Protein AF-A0A2I0Q6P2-F1 (afdb_monomer_lite)

Radius of gyration: 36.92 Å; chains: 1; bounding box: 73×97×93 Å

Foldseek 3Di:
DFCQQFWWWKWKWWFAQLQKKKKKWWAPAALLQQLPPDKWWQPPVLPLDQDVVGQQFTWHQHPVRDIDGPRHPVRHIDISPQQSPPDGDGHGPTPFMDIQQAQADPVRDGGFQFPVRDGDNGSRDNGDMTMTIGTRPRCNVRGDIRDMDMDIGRPPPDPDDDDIDIPDIDRHGDLKGAKDKDFPPDPDDKDKDWDKD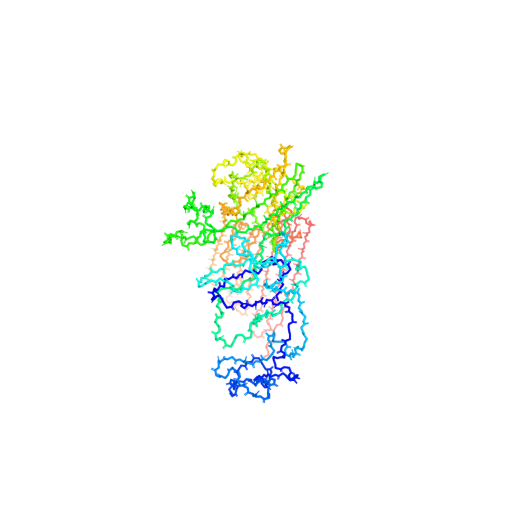WLPPDVPDDAPCVVVVVVVCVVVVPPPDDCNVDIFIWIKIWIWDFAQMKMKMKRFDPFFAAQFQFFKKKKKKAQQQQQQKKKKKWWFDPQKTFMDIDGSVVRHHDIDMWMWTQDDPPPPSTGLFIDGPNHTTDIGDRGDNGGTGMMMMMIHRNPNGIDDGGMMIMDDTDGDHGRDQDWDKDKDKDWDDDPLFKIKIKIWIWTAQSDDDPDDDRQNKTKIKIKMKIKTFADPVQPDPVNVQKTKIKIKMKMKMKIAHDAPVVVVDCPNDPNVRHGIKIKIKMKMKMWIDGVPAWIKIKMWMWMWIAGDVVRDIDIDIDIDIDTGDDD

Secondary structure (DSSP, 8-state):
---TTEEEEEEEEEE-----EEEEEEEE----SSSSSS--BS-TT-SSS--BTB-S-EEEE-TTS-EEEESTTSSS--BS-TTSSS----S-EEEEEEETTT-B-TTS-BSEEBTT--EESSS-S-SEEEEEEEE----TT-S---EEEEEEE-TT---S-----EEEEEEEE-SSPPPEEE---SS---EEEEEEEETTT-TT---HHHH-HHHHHHHHT-TTS-GGGS--EEEEEEEEE-TT-EEEEEEEEEEEE--TTEEEEEEEEEEEE-TTPEEEEEEEETTEEEEEEEEGGGT-SS-EEEEEEEE-SSSSSS--EEEETTEEPPEES---TT-EEEEEEEEE--SSS-EEEEEEEEEEEEEEEE------EEEEEEEEEETTTEEEEEEEEEE-TT---SSS----SEEEEEEEEEEESS-GGG-SGGGTTEE--EEEEEEEEEEEE--HHHH--TTTS-GGG-EEEEEEEEEEEEEEEETTS-EEEEEEEEEEEEETTTTEEEEEEEEEEEEE---

pLDDT: mean 85.11, std 10.44, range [41.75, 96.12]

Structure (mmCIF, N/CA/C/O backbone):
data_AF-A0A2I0Q6P2-F1
#
_entry.id   AF-A0A2I0Q6P2-F1
#
loop_
_atom_site.group_PDB
_atom_site.id
_atom_site.type_symbol
_atom_site.label_atom_id
_atom_site.label_alt_id
_atom_site.label_comp_id
_atom_site.label_asym_id
_atom_site.label_entity_id
_atom_site.label_seq_id
_atom_site.pdbx_PDB_ins_code
_atom_site.Cartn_x
_atom_site.Cartn_y
_atom_site.Cartn_z
_atom_site.occupancy
_atom_site.B_iso_or_equiv
_atom_site.auth_seq_id
_atom_site.auth_comp_id
_atom_site.auth_asym_id
_atom_site.auth_atom_id
_atom_site.pdbx_PDB_model_num
ATOM 1 N N . ALA A 1 1 ? 2.756 -9.825 -17.334 1.00 76.75 1 ALA A N 1
ATOM 2 C CA . ALA A 1 1 ? 2.625 -8.908 -16.184 1.00 76.75 1 ALA A CA 1
ATOM 3 C C . ALA A 1 1 ? 1.866 -7.648 -16.598 1.00 76.75 1 ALA A C 1
ATOM 5 O O . ALA A 1 1 ? 1.999 -7.234 -17.746 1.00 76.75 1 ALA A O 1
ATOM 6 N N . ASP A 1 2 ? 1.085 -7.068 -15.678 1.00 83.69 2 ASP A N 1
ATOM 7 C CA . ASP A 1 2 ? 0.335 -5.822 -15.897 1.00 83.69 2 ASP A CA 1
ATOM 8 C C . ASP A 1 2 ? 1.247 -4.607 -15.704 1.00 83.69 2 ASP A C 1
ATOM 10 O O . ASP A 1 2 ? 1.742 -4.346 -14.600 1.00 83.69 2 ASP A O 1
ATOM 14 N N . TYR A 1 3 ? 1.499 -3.891 -16.799 1.00 86.88 3 TYR A N 1
ATOM 15 C CA . TYR A 1 3 ? 2.341 -2.702 -16.860 1.00 86.88 3 TYR A CA 1
ATOM 16 C C . TYR A 1 3 ? 1.540 -1.407 -17.063 1.00 86.88 3 TYR A C 1
ATOM 18 O O . TYR A 1 3 ? 2.143 -0.352 -17.252 1.00 86.88 3 TYR A O 1
ATOM 26 N N . THR A 1 4 ? 0.211 -1.429 -16.922 1.00 83.75 4 THR A N 1
ATOM 27 C CA . THR A 1 4 ? -0.666 -0.254 -17.115 1.00 83.75 4 THR A CA 1
ATOM 28 C C . THR A 1 4 ? -0.369 0.925 -16.185 1.00 83.75 4 THR A C 1
ATOM 30 O O . THR A 1 4 ? -0.773 2.056 -16.453 1.00 83.75 4 THR A O 1
ATOM 33 N N . LYS A 1 5 ? 0.365 0.684 -15.091 1.00 79.19 5 LYS A N 1
ATOM 34 C CA . LYS A 1 5 ? 0.800 1.704 -14.118 1.00 79.19 5 LYS A CA 1
ATOM 35 C C . LYS A 1 5 ? 2.309 1.978 -14.139 1.00 79.19 5 LYS A C 1
ATOM 37 O O . LYS A 1 5 ? 2.832 2.647 -13.244 1.00 79.19 5 LYS A O 1
ATOM 42 N N . LYS A 1 6 ? 3.037 1.427 -15.112 1.00 86.25 6 LYS A N 1
ATOM 43 C CA . LYS A 1 6 ? 4.476 1.664 -15.276 1.00 86.25 6 LYS A CA 1
ATOM 44 C C . LYS A 1 6 ? 4.704 2.990 -15.994 1.00 86.25 6 LYS A C 1
ATOM 46 O O . LYS A 1 6 ? 3.895 3.408 -16.811 1.00 86.25 6 LYS A O 1
ATOM 51 N N . LEU A 1 7 ? 5.786 3.675 -15.645 1.00 83.69 7 LEU A N 1
ATOM 52 C CA . LEU A 1 7 ? 6.070 5.022 -16.140 1.00 83.69 7 LEU A CA 1
ATOM 53 C C . LEU A 1 7 ? 7.374 5.083 -16.925 1.00 83.69 7 LEU A C 1
ATOM 55 O O . LEU A 1 7 ? 7.433 5.783 -17.935 1.00 83.69 7 LEU A O 1
ATOM 59 N N . PHE A 1 8 ? 8.398 4.361 -16.471 1.00 87.44 8 PHE A N 1
ATOM 60 C CA . PHE A 1 8 ? 9.749 4.483 -17.002 1.00 87.44 8 PHE A CA 1
ATOM 61 C C . PHE A 1 8 ? 10.376 3.115 -17.265 1.00 87.44 8 PHE A C 1
ATOM 63 O O . PHE A 1 8 ? 10.167 2.167 -16.507 1.00 87.44 8 PHE A O 1
ATOM 70 N N . LEU A 1 9 ? 11.165 3.046 -18.331 1.00 91.75 9 LEU A N 1
ATOM 71 C CA . LEU A 1 9 ? 12.253 2.094 -18.483 1.00 91.75 9 LEU A CA 1
ATOM 72 C C . LEU A 1 9 ? 13.510 2.756 -17.906 1.00 91.75 9 LEU A C 1
ATOM 74 O O . LEU A 1 9 ? 13.931 3.808 -18.382 1.00 91.75 9 LEU A O 1
ATOM 78 N N . ASP A 1 10 ? 14.060 2.150 -16.869 1.00 90.88 10 ASP A N 1
ATOM 79 C CA . ASP A 1 10 ? 15.191 2.626 -16.082 1.00 90.88 10 ASP A CA 1
ATOM 80 C C . ASP A 1 10 ? 16.345 1.640 -16.268 1.00 90.88 10 ASP A C 1
ATOM 82 O O . ASP A 1 10 ? 16.148 0.432 -16.123 1.00 90.88 10 ASP A O 1
ATOM 86 N N . PHE A 1 11 ? 17.518 2.119 -16.676 1.00 92.62 11 PHE A N 1
ATOM 87 C CA . PHE A 1 11 ? 18.679 1.249 -16.809 1.00 92.62 11 PHE A CA 1
ATOM 88 C C . PHE A 1 11 ? 20.008 1.990 -16.720 1.00 92.62 11 PHE A C 1
ATOM 90 O O . PHE A 1 11 ? 20.144 3.160 -17.088 1.00 92.62 11 PHE A O 1
ATOM 97 N N . TRP A 1 12 ? 21.027 1.245 -16.306 1.00 92.88 12 TRP A N 1
ATOM 98 C CA . TRP A 1 12 ? 22.418 1.683 -16.277 1.00 92.88 12 TRP A CA 1
ATOM 99 C C . TRP A 1 12 ? 23.206 0.978 -17.369 1.00 92.88 12 TRP A C 1
ATOM 101 O O . TRP A 1 12 ? 23.227 -0.252 -17.424 1.00 92.88 12 TRP A O 1
ATOM 111 N N . MET A 1 13 ? 23.899 1.747 -18.205 1.00 92.31 13 MET A N 1
ATOM 112 C CA . MET A 1 13 ? 24.698 1.221 -19.308 1.00 92.31 13 MET A CA 1
ATOM 113 C C . MET A 1 13 ? 26.121 1.767 -19.283 1.00 92.31 13 MET A C 1
ATOM 115 O O . MET A 1 13 ? 26.349 2.963 -19.067 1.00 92.31 13 MET A O 1
ATOM 119 N N . TYR A 1 14 ? 27.083 0.882 -19.524 1.00 91.81 14 TYR A N 1
ATOM 120 C CA . TYR A 1 14 ? 28.482 1.253 -19.672 1.00 91.81 14 TYR A CA 1
ATOM 121 C C . TYR A 1 14 ? 28.770 1.713 -21.103 1.00 91.81 14 TYR A C 1
ATOM 123 O O . TYR A 1 14 ? 28.347 1.078 -22.066 1.00 91.81 14 TYR A O 1
ATOM 131 N N . GLY A 1 15 ? 29.495 2.821 -21.242 1.00 88.94 15 GLY A N 1
ATOM 132 C CA . GLY A 1 15 ? 29.948 3.323 -22.535 1.00 88.94 15 GLY A CA 1
ATOM 133 C C . GLY A 1 15 ? 31.298 2.773 -22.935 1.00 88.94 15 GLY A C 1
ATOM 134 O O . GLY A 1 15 ? 32.229 2.755 -22.137 1.00 88.94 15 GLY A O 1
ATOM 135 N N . ASP A 1 16 ? 31.424 2.406 -24.200 1.00 87.00 16 ASP A N 1
ATOM 136 C CA . ASP A 1 16 ? 32.667 1.970 -24.835 1.00 87.00 16 ASP A CA 1
ATOM 137 C C . ASP A 1 16 ? 32.984 2.768 -26.114 1.00 87.00 16 ASP A C 1
ATOM 139 O O . ASP A 1 16 ? 33.968 2.493 -26.800 1.00 87.00 16 ASP A O 1
ATOM 143 N N . ASN A 1 17 ? 32.176 3.790 -26.416 1.00 86.44 17 ASN A N 1
ATOM 144 C CA . ASN A 1 17 ? 32.230 4.589 -27.636 1.00 86.44 17 ASN A CA 1
ATOM 145 C C . ASN A 1 17 ? 32.094 3.758 -28.935 1.00 86.44 17 ASN A C 1
ATOM 147 O O . ASN A 1 17 ? 32.594 4.172 -29.984 1.00 86.44 17 ASN A O 1
ATOM 151 N N . SER A 1 18 ? 31.426 2.599 -28.878 1.00 85.50 18 SER A N 1
ATOM 152 C CA . SER A 1 18 ? 31.148 1.721 -30.031 1.00 85.50 18 SER A CA 1
ATOM 153 C C . SER A 1 18 ? 30.318 2.398 -31.122 1.00 85.50 18 SER A C 1
ATOM 155 O O . SER A 1 18 ? 30.477 2.105 -32.307 1.00 85.50 18 SER A O 1
ATOM 157 N N . GLY A 1 19 ? 29.444 3.329 -30.734 1.00 87.00 19 GLY A N 1
ATOM 158 C CA . GLY A 1 19 ? 28.452 3.920 -31.624 1.00 87.00 19 GLY A CA 1
ATOM 159 C C . GLY A 1 19 ? 27.276 2.990 -31.925 1.00 87.00 19 GLY A C 1
ATOM 160 O O . GLY A 1 19 ? 26.497 3.303 -32.825 1.00 87.00 19 GLY A O 1
ATOM 161 N N . ASP A 1 20 ? 27.123 1.891 -31.182 1.00 88.69 20 ASP A N 1
ATOM 162 C CA . ASP A 1 20 ? 26.013 0.962 -31.365 1.00 88.69 20 ASP A CA 1
ATOM 163 C C . ASP A 1 20 ? 24.670 1.592 -30.968 1.00 88.69 20 ASP A C 1
ATOM 165 O O . ASP A 1 20 ? 24.574 2.470 -30.102 1.00 88.69 20 ASP A O 1
ATOM 169 N N . GLU A 1 21 ? 23.614 1.153 -31.642 1.00 89.75 21 GLU A N 1
ATOM 170 C CA . GLU A 1 21 ? 22.233 1.536 -31.377 1.00 89.75 21 GLU A CA 1
ATOM 171 C C . GLU A 1 21 ? 21.547 0.411 -30.603 1.00 89.75 21 GLU A C 1
ATOM 173 O O . GLU A 1 21 ? 21.630 -0.757 -30.984 1.00 89.75 21 GLU A O 1
ATOM 178 N N . ILE A 1 22 ? 20.822 0.765 -29.542 1.00 92.69 22 ILE A N 1
ATOM 179 C CA . ILE A 1 22 ? 20.046 -0.195 -28.756 1.00 92.69 22 ILE A CA 1
ATOM 180 C C . ILE A 1 22 ? 18.549 0.053 -28.910 1.00 92.69 22 ILE A C 1
ATOM 182 O O . ILE A 1 22 ? 18.096 1.193 -29.063 1.00 92.69 22 ILE A O 1
ATOM 186 N N . THR A 1 23 ? 17.778 -1.029 -28.867 1.00 95.00 23 THR A N 1
ATOM 187 C CA . THR A 1 23 ? 16.317 -0.998 -28.843 1.00 95.00 23 THR A CA 1
ATOM 188 C C . THR A 1 23 ? 15.783 -1.952 -27.786 1.00 95.00 23 THR A C 1
ATOM 190 O O . THR A 1 23 ? 16.162 -3.120 -27.765 1.00 95.00 23 THR A O 1
ATOM 193 N N . PHE A 1 24 ? 14.864 -1.471 -26.951 1.00 95.31 24 PHE A N 1
ATOM 194 C CA . PHE A 1 24 ? 14.062 -2.307 -26.060 1.00 95.31 24 PHE A CA 1
ATOM 195 C C . PHE A 1 24 ? 12.651 -2.439 -26.624 1.00 95.31 24 PHE A C 1
ATOM 197 O O . PHE A 1 24 ? 11.951 -1.440 -26.770 1.00 95.31 24 PHE A O 1
ATOM 204 N N . SER A 1 25 ? 12.227 -3.660 -26.934 1.00 94.81 25 SER A N 1
ATOM 205 C CA . SER A 1 25 ? 10.859 -3.969 -27.360 1.00 94.81 25 SER A CA 1
ATOM 206 C C . SER A 1 25 ? 10.145 -4.762 -26.274 1.00 94.81 25 SER A C 1
ATOM 208 O O . SER A 1 25 ? 10.723 -5.685 -25.709 1.00 94.81 25 SER A O 1
ATOM 210 N N . LEU A 1 26 ? 8.893 -4.425 -25.989 1.00 93.75 26 LEU A N 1
ATOM 211 C CA . LEU A 1 26 ? 8.075 -5.064 -24.964 1.00 93.75 26 LEU A CA 1
ATOM 212 C C . LEU A 1 26 ? 6.752 -5.520 -25.561 1.00 93.75 26 LEU A C 1
ATOM 214 O O . LEU A 1 26 ? 6.129 -4.785 -26.331 1.00 93.75 26 LEU A O 1
ATOM 218 N N . GLY A 1 27 ? 6.301 -6.710 -25.176 1.00 92.38 27 GLY A N 1
ATOM 219 C CA . GLY A 1 27 ? 5.042 -7.249 -25.673 1.00 92.38 27 GLY A CA 1
ATOM 220 C C . GLY A 1 27 ? 4.913 -8.753 -25.490 1.00 92.38 27 GLY A C 1
ATOM 221 O O . GLY A 1 27 ? 5.451 -9.321 -24.540 1.00 92.38 27 GLY A O 1
ATOM 222 N N . SER A 1 28 ? 4.180 -9.370 -26.411 1.00 90.50 28 SER A N 1
ATOM 223 C CA . SER A 1 28 ? 4.232 -10.809 -26.673 1.00 90.50 28 SER A CA 1
ATOM 224 C C . SER A 1 28 ? 5.003 -10.966 -27.972 1.00 90.50 28 SER A C 1
ATOM 226 O O . SER A 1 28 ? 4.496 -10.617 -29.031 1.00 90.50 28 SER A O 1
ATOM 228 N N . LEU A 1 29 ? 6.260 -11.352 -27.872 1.00 91.12 29 LEU A N 1
ATOM 229 C CA . LEU A 1 29 ? 7.214 -11.349 -28.966 1.00 91.12 29 LEU A CA 1
ATOM 230 C C . LEU A 1 29 ? 7.277 -12.723 -29.626 1.00 91.12 29 LEU A C 1
ATOM 232 O O . LEU A 1 29 ? 6.775 -13.704 -29.082 1.00 91.12 29 LEU A O 1
ATOM 236 N N . ASN A 1 30 ? 7.874 -12.756 -30.812 1.00 92.62 30 ASN A N 1
ATOM 237 C CA . ASN A 1 30 ? 8.192 -13.999 -31.486 1.00 92.62 30 ASN A CA 1
ATOM 238 C C . ASN A 1 30 ? 9.122 -14.854 -30.604 1.00 92.62 30 ASN A C 1
ATOM 240 O O . ASN A 1 30 ? 10.158 -14.367 -30.147 1.00 92.62 30 ASN A O 1
ATOM 244 N N . GLU A 1 31 ? 8.709 -16.092 -30.375 1.00 92.62 31 GLU A N 1
ATOM 245 C CA . GLU A 1 31 ? 9.394 -17.133 -29.607 1.00 92.62 31 GLU A CA 1
ATOM 246 C C . GLU A 1 31 ? 10.213 -18.061 -30.515 1.00 92.62 31 GLU A C 1
ATOM 248 O O . GLU A 1 31 ? 11.188 -18.635 -30.054 1.00 92.62 31 GLU A O 1
ATOM 253 N N . ASP A 1 32 ? 9.859 -18.128 -31.804 1.00 91.75 32 ASP A N 1
ATOM 254 C CA . ASP A 1 32 ? 10.579 -18.846 -32.864 1.00 91.75 32 ASP A CA 1
ATOM 255 C C . ASP A 1 32 ? 11.898 -18.116 -33.157 1.00 91.75 32 ASP A C 1
ATOM 257 O O . ASP A 1 32 ? 11.939 -17.109 -33.886 1.00 91.75 32 ASP A O 1
ATOM 261 N N . ALA A 1 33 ? 12.955 -18.552 -32.472 1.00 87.69 33 ALA A N 1
ATOM 262 C CA . ALA A 1 33 ? 14.210 -17.826 -32.349 1.00 87.69 33 ALA A CA 1
ATOM 263 C C . ALA A 1 33 ? 15.051 -17.933 -33.624 1.00 87.69 33 ALA A C 1
ATOM 265 O O . ALA A 1 33 ? 15.805 -17.005 -33.944 1.00 87.69 33 ALA A O 1
ATOM 266 N N . ASP A 1 34 ? 14.905 -19.034 -34.358 1.00 88.00 34 ASP A N 1
ATOM 267 C CA . ASP A 1 34 ? 15.645 -19.331 -35.580 1.00 88.00 34 ASP A CA 1
ATOM 268 C C . ASP A 1 34 ? 14.784 -19.265 -36.862 1.00 88.00 34 ASP A C 1
ATOM 270 O O . ASP A 1 34 ? 15.314 -19.262 -37.977 1.00 88.00 34 ASP A O 1
ATOM 274 N N . SER A 1 35 ? 13.472 -19.047 -36.706 1.00 88.25 35 SER A N 1
ATOM 275 C CA . SER A 1 35 ? 12.491 -18.886 -37.785 1.00 88.25 35 SER A CA 1
ATOM 276 C C . SER A 1 35 ? 12.264 -20.144 -38.629 1.00 88.25 35 SER A C 1
ATOM 278 O O . SER A 1 35 ? 11.870 -20.030 -39.800 1.00 88.25 35 SER A O 1
ATOM 280 N N . ASP A 1 36 ? 12.490 -21.336 -38.075 1.00 87.69 36 ASP A N 1
ATOM 281 C CA . ASP A 1 36 ? 12.216 -22.611 -38.742 1.00 87.69 36 ASP A CA 1
ATOM 282 C C . ASP A 1 36 ? 10.741 -23.055 -38.615 1.00 87.69 36 ASP A C 1
ATOM 284 O O . ASP A 1 36 ? 10.239 -23.870 -39.405 1.00 87.69 36 ASP A O 1
ATOM 288 N N . GLY A 1 37 ? 9.999 -22.445 -37.686 1.00 88.75 37 GLY A N 1
ATOM 289 C CA . GLY A 1 37 ? 8.599 -22.738 -37.439 1.00 88.75 37 GLY A CA 1
ATOM 290 C C . GLY A 1 37 ? 8.344 -24.081 -36.752 1.00 88.75 37 GLY A C 1
ATOM 291 O O . GLY A 1 37 ? 7.260 -24.654 -36.938 1.00 88.75 37 GLY A O 1
ATOM 292 N N . VAL A 1 38 ? 9.281 -24.595 -35.976 1.00 89.12 38 VAL A N 1
ATOM 293 C CA . VAL A 1 38 ? 9.169 -25.778 -35.123 1.00 89.12 38 VAL A CA 1
ATOM 294 C C . VAL A 1 38 ? 9.418 -25.330 -33.688 1.00 89.12 38 VAL A C 1
ATOM 296 O O . VAL A 1 38 ? 10.202 -24.438 -33.455 1.00 89.12 38 VAL A O 1
ATOM 299 N N . MET A 1 39 ? 8.680 -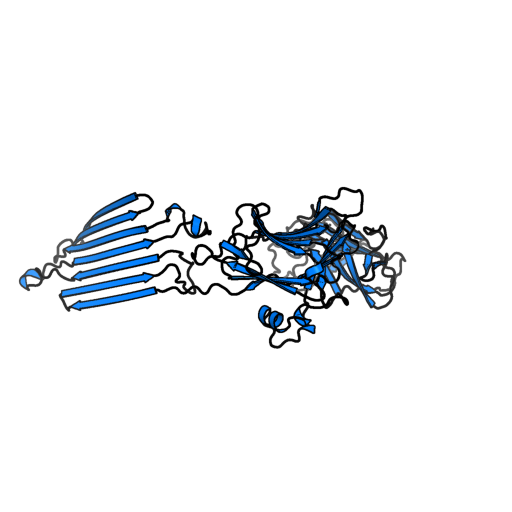25.884 -32.719 1.00 90.25 39 MET A N 1
ATOM 300 C CA . MET A 1 39 ? 8.987 -25.593 -31.318 1.00 90.25 39 MET A CA 1
ATOM 301 C C . MET A 1 39 ? 10.186 -26.440 -30.920 1.00 90.25 39 MET A C 1
ATOM 303 O O . MET A 1 39 ? 10.035 -27.658 -30.763 1.00 90.25 39 MET A O 1
ATOM 307 N N . ASP A 1 40 ? 11.330 -25.805 -30.717 1.00 91.56 40 ASP A N 1
ATOM 308 C CA . ASP A 1 40 ? 12.474 -26.475 -30.122 1.00 91.56 40 ASP A CA 1
ATOM 309 C C . ASP A 1 40 ? 12.328 -26.523 -28.597 1.00 91.56 40 ASP A C 1
ATOM 311 O O . ASP A 1 40 ? 12.239 -25.503 -27.915 1.00 91.56 40 ASP A O 1
ATOM 315 N N . THR A 1 41 ? 12.265 -27.737 -28.048 1.00 91.06 41 THR A N 1
ATOM 316 C CA . THR A 1 41 ? 12.156 -27.978 -26.605 1.00 91.06 41 THR A CA 1
ATOM 317 C C . THR A 1 41 ? 12.780 -29.308 -26.214 1.00 91.06 41 THR A C 1
ATOM 319 O O . THR A 1 41 ? 12.715 -30.303 -26.946 1.00 91.06 41 THR A O 1
ATOM 322 N N . GLU A 1 42 ? 13.376 -29.337 -25.029 1.00 90.75 42 GLU A N 1
ATOM 323 C CA . GLU A 1 42 ? 13.865 -30.565 -24.411 1.00 90.75 42 GLU A CA 1
ATOM 324 C C . GLU A 1 42 ? 12.804 -31.318 -23.610 1.00 90.75 42 GLU A C 1
ATOM 326 O O . GLU A 1 42 ? 13.011 -32.493 -23.303 1.00 90.75 42 GLU A O 1
ATOM 331 N N . ASP A 1 43 ? 11.675 -30.672 -23.305 1.00 88.25 43 ASP A N 1
ATOM 332 C CA . ASP A 1 43 ? 10.559 -31.244 -22.548 1.00 88.25 43 ASP A CA 1
ATOM 333 C C . ASP A 1 43 ? 9.725 -32.179 -23.440 1.00 88.25 43 ASP A C 1
ATOM 335 O O . ASP A 1 43 ? 8.676 -31.828 -23.993 1.00 88.25 43 ASP A O 1
ATOM 339 N N . LYS A 1 44 ? 10.229 -33.401 -23.632 1.00 84.81 44 LYS A N 1
ATOM 340 C CA . LYS A 1 44 ? 9.673 -34.366 -24.596 1.00 84.81 44 LYS A CA 1
ATOM 341 C C . LYS A 1 44 ? 8.335 -34.943 -24.159 1.00 84.81 44 LYS A C 1
ATOM 343 O O . LYS A 1 44 ? 7.602 -35.469 -25.000 1.00 84.81 44 LYS A O 1
ATOM 348 N N . ASN A 1 45 ? 8.045 -34.926 -22.862 1.00 86.31 45 ASN A N 1
ATOM 349 C CA . ASN A 1 45 ? 6.798 -35.430 -22.290 1.00 86.31 45 ASN A CA 1
ATOM 350 C C . ASN A 1 45 ? 5.822 -34.303 -21.904 1.00 86.31 45 ASN A C 1
ATOM 352 O O . ASN A 1 45 ? 4.682 -34.616 -21.548 1.00 86.31 45 ASN A O 1
ATOM 356 N N . SER A 1 46 ? 6.230 -33.038 -22.048 1.00 85.31 46 SER A N 1
ATOM 357 C CA . SER A 1 46 ? 5.435 -31.837 -21.773 1.00 85.31 46 SER A CA 1
ATOM 358 C C . SER A 1 46 ? 4.922 -31.787 -20.333 1.00 85.31 46 SER A C 1
ATOM 360 O O . SER A 1 46 ? 3.774 -31.401 -20.090 1.00 85.31 46 SER A O 1
ATOM 362 N N . ASP A 1 47 ? 5.735 -32.243 -19.378 1.00 86.44 47 ASP A N 1
ATOM 363 C CA . ASP A 1 47 ? 5.386 -32.233 -17.955 1.00 86.44 47 ASP A CA 1
ATOM 364 C C . ASP A 1 47 ? 5.932 -31.013 -17.196 1.00 86.44 47 ASP A C 1
ATOM 366 O O . ASP A 1 47 ? 5.588 -30.817 -16.024 1.00 86.44 47 ASP A O 1
ATOM 370 N N . GLY A 1 48 ? 6.707 -30.158 -17.873 1.00 84.94 48 GLY A N 1
ATOM 371 C CA . GLY A 1 48 ? 7.281 -28.935 -17.322 1.00 84.94 48 GLY A CA 1
ATOM 372 C C . GLY A 1 48 ? 8.379 -29.182 -16.286 1.00 84.94 48 GLY A C 1
ATOM 373 O O . GLY A 1 48 ? 8.706 -28.270 -15.519 1.00 84.94 48 GLY A O 1
ATOM 374 N N . ILE A 1 49 ? 8.929 -30.399 -16.208 1.00 86.38 49 ILE A N 1
ATOM 375 C CA . ILE A 1 49 ? 9.985 -30.792 -15.271 1.00 86.38 49 ILE A CA 1
ATOM 376 C C . ILE A 1 49 ? 11.161 -31.395 -16.045 1.00 86.38 49 ILE A C 1
ATOM 378 O O . ILE A 1 49 ? 10.992 -32.177 -16.966 1.00 86.38 49 ILE A O 1
ATOM 382 N N . LEU A 1 50 ? 12.386 -31.050 -15.640 1.00 88.75 50 LEU A N 1
ATOM 383 C CA . LEU A 1 50 ? 13.594 -31.613 -16.239 1.00 88.75 50 LEU A CA 1
ATOM 384 C C . LEU A 1 50 ? 13.783 -33.074 -15.791 1.00 88.75 50 LEU A C 1
ATOM 386 O O . LEU A 1 50 ? 14.153 -33.329 -14.638 1.00 88.75 50 LEU A O 1
ATOM 390 N N . ASN A 1 51 ? 13.533 -34.039 -16.679 1.00 89.69 51 ASN A N 1
ATOM 391 C CA . ASN A 1 51 ? 13.633 -35.468 -16.381 1.00 89.69 51 ASN A CA 1
ATOM 392 C C . ASN A 1 51 ? 15.029 -36.054 -16.676 1.00 89.69 51 ASN A C 1
ATOM 394 O O . ASN A 1 51 ? 15.823 -35.490 -17.429 1.00 89.69 51 ASN A O 1
ATOM 398 N N . PRO A 1 52 ? 15.365 -37.239 -16.124 1.00 88.62 52 PRO A N 1
ATOM 399 C CA . PRO A 1 52 ? 16.610 -37.925 -16.461 1.00 88.62 52 PRO A CA 1
ATOM 400 C C . PRO A 1 52 ? 16.730 -38.227 -17.966 1.00 88.62 52 PRO A C 1
ATOM 402 O O . PRO A 1 52 ? 15.975 -39.038 -18.502 1.00 88.62 52 PRO A O 1
ATOM 405 N N . GLY A 1 53 ? 17.729 -37.633 -18.625 1.00 85.88 53 GLY A N 1
ATOM 406 C CA . GLY A 1 53 ? 17.960 -37.763 -20.072 1.00 85.88 53 GLY A CA 1
ATOM 407 C C . GLY A 1 53 ? 17.480 -36.563 -20.897 1.00 85.88 53 GLY A C 1
ATOM 408 O O . GLY A 1 53 ? 17.737 -36.531 -22.101 1.00 85.88 53 GLY A O 1
ATOM 409 N N . GLU A 1 54 ? 16.825 -35.605 -20.248 1.00 86.44 54 GLU A N 1
ATOM 410 C CA . GLU A 1 54 ? 16.661 -34.210 -20.678 1.00 86.44 54 GLU A CA 1
ATOM 411 C C . GLU A 1 54 ? 17.842 -33.394 -20.076 1.00 86.44 54 GLU A C 1
ATOM 413 O O . GLU A 1 54 ? 18.581 -33.946 -19.253 1.00 86.44 54 GLU A O 1
ATOM 418 N N . ASP A 1 55 ? 18.083 -32.147 -20.501 1.00 88.62 55 ASP A N 1
ATOM 419 C CA . ASP A 1 55 ? 19.327 -31.343 -20.338 1.00 88.62 55 ASP A CA 1
ATOM 420 C C . ASP A 1 55 ? 20.372 -31.577 -21.455 1.00 88.62 55 ASP A C 1
ATOM 422 O O . ASP A 1 55 ? 21.582 -31.705 -21.227 1.00 88.62 55 ASP A O 1
ATOM 426 N N . THR A 1 56 ? 19.896 -31.714 -22.696 1.00 90.12 56 THR A N 1
ATOM 427 C CA . THR A 1 56 ? 20.716 -32.018 -23.887 1.00 90.12 56 THR A CA 1
ATOM 428 C C . THR A 1 56 ? 21.012 -30.818 -24.785 1.00 90.12 56 THR A C 1
ATOM 430 O O . THR A 1 56 ? 21.795 -30.947 -25.729 1.00 90.12 56 THR A O 1
ATOM 433 N N . GLY A 1 57 ? 20.440 -29.661 -24.490 1.00 91.00 57 GLY A N 1
ATOM 434 C CA . GLY A 1 57 ? 20.366 -28.495 -25.357 1.00 91.00 57 GLY A CA 1
ATOM 435 C C . GLY A 1 57 ? 19.232 -28.572 -26.392 1.00 91.00 57 GLY A C 1
ATOM 436 O O . GLY A 1 57 ? 18.849 -29.659 -26.843 1.00 91.00 57 GLY A O 1
ATOM 437 N N . ILE A 1 58 ? 18.772 -27.400 -26.834 1.00 91.88 58 ILE A N 1
ATOM 438 C CA . ILE A 1 58 ? 17.943 -27.206 -28.032 1.00 91.88 58 ILE A CA 1
ATOM 439 C C . ILE A 1 58 ? 18.809 -26.858 -29.248 1.00 91.88 58 ILE A C 1
ATOM 441 O O . ILE A 1 58 ? 19.926 -26.347 -29.106 1.00 91.88 58 ILE A O 1
ATOM 445 N N . ALA A 1 59 ? 18.323 -27.163 -30.452 1.00 90.88 59 ALA A N 1
ATOM 446 C CA . ALA A 1 59 ? 18.971 -26.738 -31.688 1.00 90.88 59 ALA A CA 1
ATOM 447 C C . ALA A 1 59 ? 18.655 -25.262 -31.972 1.00 90.88 59 ALA A C 1
ATOM 449 O O . ALA A 1 59 ? 17.627 -24.751 -31.564 1.00 90.88 59 ALA A O 1
ATOM 450 N N . PHE A 1 60 ? 19.575 -24.574 -32.639 1.00 90.69 60 PHE A N 1
ATOM 451 C CA . PHE A 1 60 ? 19.356 -23.243 -33.190 1.00 90.69 60 PHE A CA 1
ATOM 452 C C . PHE A 1 60 ? 19.893 -23.233 -34.616 1.00 90.69 60 PHE A C 1
ATOM 454 O O . PHE A 1 60 ? 21.109 -23.379 -34.827 1.00 90.69 60 PHE A O 1
ATOM 461 N N . ASN A 1 61 ? 18.995 -23.103 -35.587 1.00 90.69 61 ASN A N 1
ATOM 462 C CA . ASN A 1 61 ? 19.291 -23.158 -37.011 1.00 90.69 61 ASN A CA 1
ATOM 463 C C . ASN A 1 61 ? 19.660 -21.765 -37.534 1.00 90.69 61 ASN A C 1
ATOM 465 O O . ASN A 1 61 ? 18.823 -20.916 -37.828 1.00 90.69 61 ASN A O 1
ATOM 469 N N . HIS A 1 62 ? 20.954 -21.514 -37.700 1.00 86.94 62 HIS A N 1
ATOM 470 C CA . HIS A 1 62 ? 21.416 -20.239 -38.236 1.00 86.94 62 HIS A CA 1
ATOM 471 C C . HIS A 1 62 ? 20.921 -20.027 -39.676 1.00 86.94 62 HIS A C 1
ATOM 473 O O . HIS A 1 62 ? 20.825 -20.984 -40.450 1.00 86.94 62 HIS A O 1
ATOM 479 N N . PRO A 1 63 ? 20.723 -18.768 -40.113 1.00 83.75 63 PRO A N 1
ATOM 480 C CA . PRO A 1 63 ? 20.336 -18.462 -41.494 1.00 83.75 63 PRO A CA 1
ATOM 481 C C . PRO A 1 63 ? 21.319 -18.963 -42.566 1.00 83.75 63 PRO A C 1
ATOM 483 O O . PRO A 1 63 ? 20.954 -19.074 -43.736 1.00 83.75 63 PRO A O 1
ATOM 486 N N . ASP A 1 64 ? 22.573 -19.241 -42.193 1.00 85.75 64 ASP A N 1
ATOM 487 C CA . ASP A 1 64 ? 23.596 -19.818 -43.073 1.00 85.75 64 ASP A CA 1
ATOM 488 C C . ASP A 1 64 ? 23.536 -21.357 -43.170 1.00 85.75 64 ASP A C 1
ATOM 490 O O . ASP A 1 64 ? 24.322 -21.963 -43.904 1.00 85.75 64 ASP A O 1
ATOM 494 N N . GLY A 1 65 ? 22.587 -21.984 -42.468 1.00 84.56 65 GLY A N 1
ATOM 495 C CA . GLY A 1 65 ? 22.364 -23.427 -42.416 1.00 84.56 65 GLY A CA 1
ATOM 496 C C . GLY A 1 65 ? 23.229 -24.169 -41.397 1.00 84.56 65 GLY A C 1
ATOM 497 O O . GLY A 1 65 ? 23.153 -25.397 -41.326 1.00 84.56 65 GLY A O 1
ATOM 498 N N . SER A 1 66 ? 24.070 -23.473 -40.626 1.00 90.88 66 SER A N 1
ATOM 499 C CA . SER A 1 66 ? 24.764 -24.081 -39.490 1.00 90.88 66 SER A CA 1
ATOM 500 C C . SER A 1 66 ? 23.809 -24.282 -38.309 1.00 90.88 66 SER A C 1
ATOM 502 O O . SER A 1 66 ? 22.842 -23.547 -38.150 1.00 90.88 66 SER A O 1
ATOM 504 N N . VAL A 1 67 ? 24.067 -25.288 -37.469 1.00 89.38 67 VAL A N 1
ATOM 505 C CA . VAL A 1 67 ? 23.247 -25.574 -36.279 1.00 89.38 67 VAL A CA 1
ATOM 506 C C . VAL A 1 67 ? 24.120 -25.457 -35.042 1.00 89.38 67 VAL A C 1
ATOM 508 O O . VAL A 1 67 ? 25.216 -26.020 -34.996 1.00 89.38 67 VAL A O 1
ATOM 511 N N . THR A 1 68 ? 23.651 -24.719 -34.041 1.00 92.25 68 THR A N 1
ATOM 512 C CA . THR A 1 68 ? 24.302 -24.618 -32.729 1.00 92.25 68 THR A CA 1
ATOM 513 C C . THR A 1 68 ? 23.387 -25.171 -31.655 1.00 92.25 68 THR A C 1
ATOM 515 O O . THR A 1 68 ? 22.195 -24.906 -31.669 1.00 92.25 68 THR A O 1
ATOM 518 N N . THR A 1 69 ? 23.945 -25.930 -30.717 1.00 91.56 69 THR A N 1
ATOM 519 C CA . THR A 1 69 ? 23.199 -26.402 -29.550 1.00 91.56 69 THR A CA 1
ATOM 520 C C . THR A 1 69 ? 23.276 -25.362 -28.435 1.00 91.56 69 THR A C 1
ATOM 522 O O . THR A 1 69 ? 24.376 -24.977 -28.030 1.00 91.56 69 THR A O 1
ATOM 525 N N . ILE A 1 70 ? 22.124 -24.913 -27.940 1.00 89.88 70 ILE A N 1
ATOM 526 C CA . ILE A 1 70 ? 21.987 -23.938 -26.852 1.00 89.88 70 ILE A CA 1
ATOM 527 C C . ILE A 1 70 ? 21.491 -24.670 -25.606 1.00 89.88 70 ILE A C 1
ATOM 529 O O . ILE A 1 70 ? 20.594 -25.491 -25.711 1.00 89.88 70 ILE A O 1
ATOM 533 N N . GLY A 1 71 ? 22.064 -24.371 -24.436 1.00 89.25 71 GLY A N 1
ATOM 534 C CA . GLY A 1 71 ? 21.476 -24.783 -23.153 1.00 89.25 71 GLY A CA 1
ATOM 535 C C . GLY A 1 71 ? 22.029 -26.058 -22.507 1.00 89.25 71 GLY A C 1
ATOM 536 O O . GLY A 1 71 ? 21.813 -26.268 -21.325 1.00 89.25 71 GLY A O 1
ATOM 537 N N . ILE A 1 72 ? 22.858 -26.841 -23.206 1.00 92.69 72 ILE A N 1
ATOM 538 C CA . ILE A 1 72 ? 23.359 -28.130 -22.691 1.00 92.69 72 ILE A CA 1
ATOM 539 C C . ILE A 1 72 ? 23.946 -28.069 -21.264 1.00 92.69 72 ILE A C 1
ATOM 541 O O . ILE A 1 72 ? 24.842 -27.269 -20.973 1.00 92.69 72 ILE A O 1
ATOM 545 N N . ALA A 1 73 ? 23.509 -29.000 -20.411 1.00 90.00 73 ALA A N 1
ATOM 546 C CA . ALA A 1 73 ? 23.978 -29.190 -19.038 1.00 90.00 73 ALA A CA 1
ATOM 547 C C . ALA A 1 73 ? 23.824 -27.945 -18.139 1.00 90.00 73 ALA A C 1
ATOM 549 O O . ALA A 1 73 ? 24.666 -27.701 -17.262 1.00 90.00 73 ALA A O 1
ATOM 550 N N . ASN A 1 74 ? 22.785 -27.132 -18.357 1.00 90.69 74 ASN A N 1
ATOM 551 C CA . ASN A 1 74 ? 22.524 -25.924 -17.571 1.00 90.69 74 ASN A CA 1
ATOM 552 C C . ASN A 1 74 ? 21.594 -26.177 -16.364 1.00 90.69 74 ASN A C 1
ATOM 554 O O . ASN A 1 74 ? 21.416 -25.277 -15.531 1.00 90.69 74 ASN A O 1
ATOM 558 N N . GLY A 1 75 ? 21.039 -27.391 -16.240 1.00 89.12 75 GLY A N 1
ATOM 559 C CA . GLY A 1 75 ? 20.142 -27.795 -15.158 1.00 89.12 75 GLY A CA 1
ATOM 560 C C . GLY A 1 75 ? 18.752 -27.153 -15.211 1.00 89.12 75 GLY A C 1
ATOM 561 O O . GLY A 1 75 ? 18.079 -27.072 -14.178 1.00 89.12 75 GLY A O 1
ATOM 562 N N . LYS A 1 76 ? 18.329 -26.664 -16.376 1.00 88.31 76 LYS A N 1
ATOM 563 C CA . LYS A 1 76 ? 17.005 -26.108 -16.670 1.00 88.31 76 LYS A CA 1
ATOM 564 C C . LYS A 1 76 ? 16.454 -26.767 -17.934 1.00 88.31 76 LYS A C 1
ATOM 566 O O . LYS A 1 76 ? 17.191 -27.355 -18.706 1.00 88.31 76 LYS A O 1
ATOM 571 N N . ILE A 1 77 ? 15.141 -26.676 -18.117 1.00 89.25 77 ILE A N 1
ATOM 572 C CA . ILE A 1 77 ? 14.527 -27.018 -19.401 1.00 89.25 77 ILE A CA 1
ATOM 573 C C . ILE A 1 77 ? 14.788 -25.852 -20.346 1.00 89.25 77 ILE A C 1
ATOM 575 O O . ILE A 1 77 ? 14.365 -24.729 -20.054 1.00 89.25 77 ILE A O 1
ATOM 579 N N . ASP A 1 78 ? 15.456 -26.123 -21.460 1.00 91.44 78 ASP A N 1
ATOM 580 C CA . ASP A 1 78 ? 15.558 -25.188 -22.571 1.00 91.44 78 ASP A CA 1
ATOM 581 C C . ASP A 1 78 ? 14.412 -25.424 -23.560 1.00 91.44 78 ASP A C 1
ATOM 583 O O . ASP A 1 78 ? 14.088 -26.554 -23.938 1.00 91.44 78 ASP A O 1
ATOM 587 N N . THR A 1 79 ? 13.758 -24.330 -23.934 1.00 91.38 79 THR A N 1
ATOM 588 C CA . THR A 1 79 ? 12.612 -24.310 -24.837 1.00 91.38 79 THR A CA 1
ATOM 589 C C . THR A 1 79 ? 12.490 -22.930 -25.470 1.00 91.38 79 THR A C 1
ATOM 591 O O . THR A 1 79 ? 12.836 -21.919 -24.852 1.00 91.38 79 THR A O 1
ATOM 594 N N . GLU A 1 80 ? 11.968 -22.882 -26.687 1.00 91.94 80 GLU A N 1
ATOM 595 C CA . GLU A 1 80 ? 11.523 -21.643 -27.324 1.00 91.94 80 GLU A CA 1
ATOM 596 C C . GLU A 1 80 ? 10.215 -21.103 -26.731 1.00 91.94 80 GLU A C 1
ATOM 598 O O . GLU A 1 80 ? 9.892 -19.934 -26.909 1.00 91.94 80 GLU A O 1
ATOM 603 N N . ASP A 1 81 ? 9.480 -21.906 -25.958 1.00 89.25 81 ASP A N 1
ATOM 604 C CA . ASP A 1 81 ? 8.301 -21.465 -25.205 1.00 89.25 81 ASP A CA 1
ATOM 605 C C . ASP A 1 81 ? 8.700 -20.596 -23.995 1.00 89.25 81 ASP A C 1
ATOM 607 O O . ASP A 1 81 ? 8.750 -21.036 -22.844 1.00 89.25 81 ASP A O 1
ATOM 611 N N . LEU A 1 82 ? 9.028 -19.333 -24.271 1.00 88.19 82 LEU A N 1
ATOM 612 C CA . LEU A 1 82 ? 9.550 -18.392 -23.279 1.00 88.19 82 LEU A CA 1
ATOM 613 C C . LEU A 1 82 ? 8.532 -18.004 -22.194 1.00 88.19 82 LEU A C 1
ATOM 615 O O . LEU A 1 82 ? 8.942 -17.472 -21.157 1.00 88.19 82 LEU A O 1
ATOM 619 N N . ASP A 1 83 ? 7.227 -18.187 -22.423 1.00 86.56 83 ASP A N 1
ATOM 620 C CA . ASP A 1 83 ? 6.183 -17.871 -21.441 1.00 86.56 83 ASP A CA 1
ATOM 621 C C . ASP A 1 83 ? 5.500 -19.096 -20.814 1.00 86.56 83 ASP A C 1
ATOM 623 O O . ASP A 1 83 ? 4.727 -18.927 -19.864 1.00 86.56 83 ASP A O 1
ATOM 627 N N . GLY A 1 84 ? 5.859 -20.301 -21.259 1.00 86.25 84 GLY A N 1
ATOM 628 C CA . GLY A 1 84 ? 5.494 -21.576 -20.650 1.00 86.25 84 GLY A CA 1
ATOM 629 C C . GLY A 1 84 ? 4.035 -21.959 -20.870 1.00 86.25 84 GLY A C 1
ATOM 630 O O . GLY A 1 84 ? 3.429 -22.576 -19.989 1.00 86.25 84 GLY A O 1
ATOM 631 N N . ASP A 1 85 ? 3.430 -21.531 -21.979 1.00 86.62 85 ASP A N 1
ATOM 632 C CA . ASP A 1 85 ? 2.024 -21.807 -22.278 1.00 86.62 85 ASP A CA 1
ATOM 633 C C . ASP A 1 85 ? 1.795 -23.011 -23.208 1.00 86.62 85 ASP A C 1
ATOM 635 O O . ASP A 1 85 ? 0.645 -23.374 -23.490 1.00 86.62 85 ASP A O 1
ATOM 639 N N . GLY A 1 86 ? 2.879 -23.666 -23.624 1.00 86.62 86 GLY A N 1
ATOM 640 C CA . GLY A 1 86 ? 2.906 -24.850 -24.470 1.00 86.62 86 GLY A CA 1
ATOM 641 C C . GLY A 1 86 ? 2.699 -24.558 -25.956 1.00 86.62 86 GLY A C 1
ATOM 642 O O . GLY A 1 86 ? 2.459 -25.496 -26.723 1.00 86.62 86 GLY A O 1
ATOM 643 N N . VAL A 1 87 ? 2.743 -23.294 -26.393 1.00 87.75 87 VAL A N 1
ATOM 644 C CA . VAL A 1 87 ? 2.484 -22.900 -27.784 1.00 87.75 87 VAL A CA 1
ATOM 645 C C . VAL A 1 87 ? 3.578 -21.986 -28.325 1.00 87.75 87 VAL A C 1
ATOM 647 O O . VAL A 1 87 ? 3.779 -20.889 -27.838 1.00 87.75 87 VAL A O 1
ATOM 650 N N . LEU A 1 88 ? 4.180 -22.373 -29.455 1.00 91.25 88 LEU A N 1
ATOM 651 C CA . LEU A 1 88 ? 5.162 -21.538 -30.144 1.00 91.25 88 LEU A CA 1
ATOM 652 C C . LEU A 1 88 ? 4.478 -20.342 -30.807 1.00 91.25 88 LEU A C 1
ATOM 654 O O . LEU A 1 88 ? 3.743 -20.496 -31.799 1.00 91.25 88 LEU A O 1
ATOM 658 N N . ARG A 1 89 ? 4.761 -19.135 -30.323 1.00 90.25 89 ARG A N 1
ATOM 659 C CA . ARG A 1 89 ? 4.346 -17.908 -31.006 1.00 90.25 89 ARG A CA 1
ATOM 660 C C . ARG A 1 89 ? 5.339 -17.491 -32.069 1.00 90.25 89 ARG A C 1
ATOM 662 O O . ARG A 1 89 ? 6.488 -17.220 -31.776 1.00 90.25 89 ARG A O 1
ATOM 669 N N . ARG A 1 90 ? 4.833 -17.291 -33.289 1.00 91.19 90 ARG A N 1
ATOM 670 C CA . ARG A 1 90 ? 5.641 -16.875 -34.454 1.00 91.19 90 ARG A CA 1
ATOM 671 C C . ARG A 1 90 ? 5.516 -15.403 -34.841 1.00 91.19 90 ARG A C 1
ATOM 673 O O . ARG A 1 90 ? 6.053 -14.969 -35.853 1.00 91.19 90 ARG A O 1
ATOM 680 N N . ASN A 1 91 ? 4.717 -14.640 -34.099 1.00 89.50 91 ASN A N 1
ATOM 681 C CA . ASN A 1 91 ? 4.386 -13.261 -34.443 1.00 89.50 91 ASN A CA 1
ATOM 682 C C . ASN A 1 91 ? 4.774 -12.320 -33.308 1.00 89.50 91 ASN A C 1
ATOM 684 O O . ASN A 1 91 ? 4.432 -12.561 -32.153 1.00 89.50 91 ASN A O 1
ATOM 688 N N . ASP A 1 92 ? 5.397 -11.201 -33.670 1.00 90.19 92 ASP A N 1
ATOM 689 C CA . ASP A 1 92 ? 5.643 -10.088 -32.762 1.00 90.19 92 ASP A CA 1
ATOM 690 C C . ASP A 1 92 ? 4.347 -9.281 -32.547 1.00 90.19 92 ASP A C 1
ATOM 692 O O . ASP A 1 92 ? 3.799 -8.678 -33.472 1.00 90.19 92 ASP A O 1
ATOM 696 N N . ASN A 1 93 ? 3.882 -9.209 -31.304 1.00 90.69 93 ASN A N 1
ATOM 697 C CA . ASN A 1 93 ? 2.906 -8.236 -30.822 1.00 90.69 93 ASN A CA 1
ATOM 698 C C . ASN A 1 93 ? 3.613 -7.244 -29.890 1.00 90.69 93 ASN A C 1
ATOM 700 O O . ASN A 1 93 ? 3.633 -7.406 -28.666 1.00 90.69 93 ASN A O 1
ATOM 704 N N . ILE A 1 94 ? 4.237 -6.235 -30.498 1.00 91.06 94 ILE A N 1
ATOM 705 C CA . ILE A 1 94 ? 4.996 -5.198 -29.796 1.00 91.06 94 ILE A CA 1
ATOM 706 C C . ILE A 1 94 ? 4.029 -4.122 -29.301 1.00 91.06 94 ILE A C 1
ATOM 708 O O . ILE A 1 94 ? 3.396 -3.426 -30.093 1.00 91.06 94 ILE A O 1
ATOM 712 N N . LEU A 1 95 ? 3.959 -3.958 -27.982 1.00 90.50 95 LEU A N 1
ATOM 713 C CA . LEU A 1 95 ? 3.172 -2.916 -27.323 1.00 90.50 95 LEU A CA 1
ATOM 714 C C . LEU A 1 95 ? 3.995 -1.645 -27.068 1.00 90.50 95 LEU A C 1
ATOM 716 O O . LEU A 1 95 ? 3.443 -0.546 -27.062 1.00 90.50 95 LEU A O 1
ATOM 720 N N . GLY A 1 96 ? 5.313 -1.781 -26.900 1.00 90.75 96 GLY A N 1
ATOM 721 C CA . GLY A 1 96 ? 6.242 -0.661 -26.752 1.00 90.75 96 GLY A CA 1
ATOM 722 C C . GLY A 1 96 ? 7.590 -0.944 -27.397 1.00 90.75 96 GLY A C 1
ATOM 723 O O . GLY A 1 96 ? 8.120 -2.040 -27.248 1.00 90.75 96 GLY A O 1
ATOM 724 N N . SER A 1 97 ? 8.155 0.047 -28.090 1.00 93.12 97 SER A N 1
ATOM 725 C CA . SER A 1 97 ? 9.491 -0.035 -28.690 1.00 93.12 97 SER A CA 1
ATOM 726 C C . SER A 1 97 ? 10.269 1.251 -28.443 1.00 93.12 97 SER A C 1
ATOM 728 O O . SER A 1 97 ? 9.870 2.330 -28.883 1.00 93.12 97 SER A O 1
ATOM 730 N N . PHE A 1 98 ? 11.402 1.126 -27.761 1.00 94.69 98 PHE A N 1
ATOM 731 C CA . PHE A 1 98 ? 12.259 2.228 -27.345 1.00 94.69 98 PHE A CA 1
ATOM 732 C C . PHE A 1 98 ? 13.602 2.095 -28.040 1.00 94.69 98 PHE A C 1
ATOM 734 O O . PHE A 1 98 ? 14.488 1.388 -27.567 1.00 94.69 98 PHE A O 1
ATOM 741 N N . THR A 1 99 ? 13.741 2.767 -29.179 1.00 95.06 99 THR A N 1
ATOM 742 C CA . THR A 1 99 ? 14.983 2.797 -29.956 1.00 95.06 99 THR A CA 1
ATOM 743 C C . THR A 1 99 ? 15.750 4.071 -29.649 1.00 95.06 99 THR A C 1
ATOM 745 O O . THR A 1 99 ? 15.266 5.168 -29.924 1.00 95.06 99 THR A O 1
ATOM 748 N N . MET A 1 100 ? 16.969 3.934 -29.133 1.00 93.19 100 MET A N 1
ATOM 749 C CA . MET A 1 100 ? 17.783 5.072 -28.697 1.00 93.19 100 MET A CA 1
ATOM 750 C C . MET A 1 100 ? 18.000 6.104 -29.814 1.00 93.19 100 MET A C 1
ATOM 752 O O . MET A 1 100 ? 17.899 7.302 -29.576 1.00 93.19 100 MET A O 1
ATOM 756 N N . ALA A 1 101 ? 18.215 5.661 -31.055 1.00 92.25 101 ALA A N 1
ATOM 757 C CA . ALA A 1 101 ? 18.479 6.550 -32.187 1.00 92.25 101 ALA A CA 1
ATOM 758 C C . ALA A 1 101 ? 17.281 7.424 -32.605 1.00 92.25 101 ALA A C 1
ATOM 760 O O . ALA A 1 101 ? 17.473 8.500 -33.179 1.00 92.25 101 ALA A O 1
ATOM 761 N N . THR A 1 102 ? 16.052 6.972 -32.334 1.00 93.50 102 THR A N 1
ATOM 762 C CA . THR A 1 102 ? 14.812 7.589 -32.836 1.00 93.50 102 THR A CA 1
ATOM 763 C C . THR A 1 102 ? 13.833 7.994 -31.737 1.00 93.50 102 THR A C 1
ATOM 765 O O . THR A 1 102 ? 12.777 8.537 -32.053 1.00 93.50 102 THR A O 1
ATOM 768 N N . PHE A 1 103 ? 14.144 7.744 -30.463 1.00 93.50 103 PHE A N 1
ATOM 769 C CA . PHE A 1 103 ? 13.275 8.098 -29.343 1.00 93.50 103 PHE A CA 1
ATOM 770 C C . PHE A 1 103 ? 13.103 9.617 -29.241 1.00 93.50 103 PHE A C 1
ATOM 772 O O . PHE A 1 103 ? 14.095 10.340 -29.196 1.00 93.50 103 PHE A O 1
ATOM 779 N N . ILE A 1 104 ? 11.858 10.099 -29.192 1.00 91.50 104 ILE A N 1
ATOM 780 C CA . ILE A 1 104 ? 11.525 11.527 -29.105 1.00 91.50 104 ILE A CA 1
ATOM 781 C C . ILE A 1 104 ? 11.043 11.835 -27.686 1.00 91.50 104 ILE A C 1
ATOM 783 O O . ILE A 1 104 ? 10.042 11.286 -27.230 1.00 91.50 104 ILE A O 1
ATOM 787 N N . ASN A 1 105 ? 11.742 12.735 -26.998 1.00 87.38 105 ASN A N 1
ATOM 788 C CA . ASN A 1 105 ? 11.367 13.211 -25.669 1.00 87.38 105 ASN A CA 1
ATOM 789 C C . ASN A 1 105 ? 10.241 14.256 -25.743 1.00 87.38 105 ASN A C 1
ATOM 791 O O . ASN A 1 105 ? 9.987 14.850 -26.790 1.00 87.38 105 ASN A O 1
ATOM 795 N N . SER A 1 106 ? 9.609 14.547 -24.603 1.00 80.88 106 SER A N 1
ATOM 796 C CA . SER A 1 106 ? 8.539 15.553 -24.492 1.00 80.88 106 SER A CA 1
ATOM 797 C C . SER A 1 106 ? 8.955 16.968 -24.917 1.00 80.88 106 SER A C 1
ATOM 799 O O . SER A 1 106 ? 8.114 17.739 -25.369 1.00 80.88 106 SER A O 1
ATOM 801 N N . ASP A 1 107 ? 10.242 17.302 -24.821 1.00 80.56 107 ASP A N 1
ATOM 802 C CA . ASP A 1 107 ? 10.810 18.579 -25.273 1.00 80.56 107 ASP A CA 1
ATOM 803 C C . ASP A 1 107 ? 11.236 18.579 -26.755 1.00 80.56 107 ASP A C 1
ATOM 805 O O . ASP A 1 107 ? 11.839 19.539 -27.231 1.00 80.56 107 ASP A O 1
ATOM 809 N N . GLY A 1 108 ? 10.949 17.501 -27.491 1.00 86.12 108 GLY A N 1
ATOM 810 C CA . GLY A 1 108 ? 11.274 17.341 -28.908 1.00 86.12 108 GLY A CA 1
ATOM 811 C C . GLY A 1 108 ? 12.711 16.894 -29.195 1.00 86.12 108 GLY A C 1
ATOM 812 O O . GLY A 1 108 ? 13.065 16.704 -30.360 1.00 86.12 108 GLY A O 1
ATOM 813 N N . THR A 1 109 ? 13.551 16.700 -28.175 1.00 91.06 109 THR A N 1
ATOM 814 C CA . THR A 1 109 ? 14.910 16.175 -28.373 1.00 91.06 109 THR A CA 1
ATOM 815 C C . THR A 1 109 ? 14.886 14.687 -28.723 1.00 91.06 109 THR A C 1
ATOM 817 O O . THR A 1 109 ? 14.067 13.927 -28.208 1.00 91.06 109 THR A O 1
ATOM 820 N N . VAL A 1 110 ? 15.808 14.262 -29.593 1.00 93.56 110 VAL A N 1
ATOM 821 C CA . VAL A 1 110 ? 15.910 12.866 -30.044 1.00 93.56 110 VAL A CA 1
ATOM 822 C C . VAL A 1 110 ? 17.077 12.169 -29.351 1.00 93.56 110 VAL A C 1
ATOM 824 O O . VAL A 1 110 ? 18.212 12.637 -29.475 1.00 93.56 110 VAL A O 1
ATOM 827 N N . GLY A 1 111 ? 16.804 11.052 -28.683 1.00 93.00 111 GLY A N 1
ATOM 828 C CA . GLY A 1 111 ? 17.779 10.257 -27.937 1.00 93.00 111 GLY A CA 1
ATOM 829 C C . GLY A 1 111 ? 17.311 9.894 -26.529 1.00 93.00 111 GLY A C 1
ATOM 830 O O . GLY A 1 111 ? 16.391 10.510 -25.994 1.00 93.00 111 GLY A O 1
ATOM 831 N N . PHE A 1 112 ? 17.971 8.930 -25.894 1.00 94.19 112 PHE A N 1
ATOM 832 C CA . PHE A 1 112 ? 17.796 8.684 -24.462 1.00 94.19 112 PHE A CA 1
ATOM 833 C C . PHE A 1 112 ? 18.571 9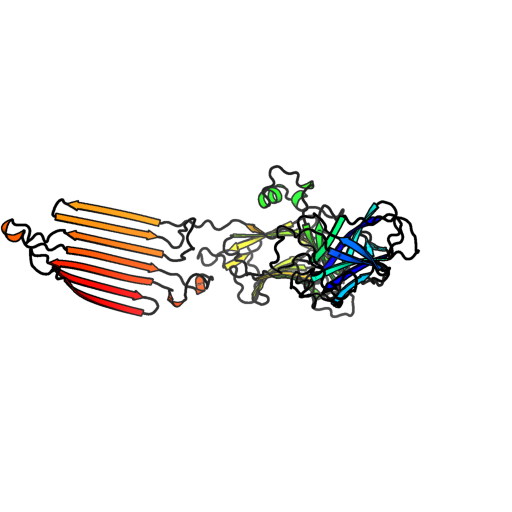.714 -23.652 1.00 94.19 112 PHE A C 1
ATOM 835 O O . PHE A 1 112 ? 19.734 9.985 -23.944 1.00 94.19 112 PHE A O 1
ATOM 842 N N . LYS A 1 113 ? 17.925 10.299 -22.643 1.00 90.44 113 LYS A N 1
ATOM 843 C CA . LYS A 1 113 ? 18.550 11.299 -21.780 1.00 90.44 113 LYS A CA 1
ATOM 844 C C . LYS A 1 113 ? 19.205 10.653 -20.575 1.00 90.44 113 LYS A C 1
ATOM 846 O O . LYS A 1 113 ? 18.597 9.794 -19.940 1.00 90.44 113 LYS A O 1
ATOM 851 N N . ASP A 1 114 ? 20.413 11.107 -20.265 1.00 88.06 114 ASP A N 1
ATOM 852 C CA . ASP A 1 114 ? 21.033 10.805 -18.980 1.00 88.06 114 ASP A CA 1
ATOM 853 C C . ASP A 1 114 ? 20.491 11.708 -17.855 1.00 88.06 114 ASP A C 1
ATOM 855 O O . ASP A 1 114 ? 19.675 12.604 -18.089 1.00 88.06 114 ASP A O 1
ATOM 859 N N . GLU A 1 115 ? 20.965 11.501 -16.627 1.00 79.62 115 GLU A N 1
ATOM 860 C CA . GLU A 1 115 ? 20.572 12.285 -15.441 1.00 79.62 115 GLU A CA 1
ATOM 861 C C . GLU A 1 115 ? 20.822 13.795 -15.579 1.00 79.62 115 GLU A C 1
ATOM 863 O O . GLU A 1 115 ? 20.151 14.601 -14.935 1.00 79.62 115 GLU A O 1
ATOM 868 N N . SER A 1 116 ? 21.770 14.196 -16.434 1.00 80.12 116 SER A N 1
ATOM 869 C CA . SER A 1 116 ? 22.060 15.606 -16.723 1.00 80.12 116 SER A CA 1
ATOM 870 C C . SER A 1 116 ? 21.122 16.211 -17.775 1.00 80.12 116 SER A C 1
ATOM 872 O O . SER A 1 116 ? 21.191 17.409 -18.053 1.00 80.12 116 SER A O 1
ATOM 874 N N . GLY A 1 117 ? 20.244 15.396 -18.366 1.00 82.38 117 GLY A N 1
ATOM 875 C CA . GLY A 1 117 ? 19.336 15.775 -19.444 1.00 82.38 117 GLY A CA 1
ATOM 876 C C . GLY A 1 117 ? 19.967 15.726 -20.837 1.00 82.38 117 GLY A C 1
ATOM 877 O O . GLY A 1 117 ? 19.331 16.165 -21.798 1.00 82.38 117 GLY A O 1
ATOM 878 N N . THR A 1 118 ? 21.188 15.198 -20.975 1.00 88.81 118 THR A N 1
ATOM 879 C CA . THR A 1 118 ? 21.898 15.125 -22.259 1.00 88.81 118 THR A CA 1
ATOM 880 C C . THR A 1 118 ? 21.364 13.949 -23.087 1.00 88.81 118 THR A C 1
ATOM 882 O O . THR A 1 118 ? 21.422 12.818 -22.604 1.00 88.81 118 THR A O 1
ATOM 885 N N . PRO A 1 119 ? 20.852 14.165 -24.317 1.00 93.06 119 PRO A N 1
ATOM 886 C CA . PRO A 1 119 ? 20.318 13.090 -25.149 1.00 93.06 119 PRO A CA 1
ATOM 887 C C . PRO A 1 119 ? 21.416 12.349 -25.931 1.00 93.06 119 PRO A C 1
ATOM 889 O O . PRO A 1 119 ? 22.293 12.966 -26.537 1.00 93.06 119 PRO A O 1
ATOM 892 N N . TYR A 1 120 ? 21.303 11.023 -25.997 1.00 93.81 120 TYR A N 1
ATOM 893 C CA . TYR A 1 120 ? 22.197 10.119 -26.721 1.00 93.81 120 TYR A CA 1
ATOM 894 C C . TYR A 1 120 ? 21.423 9.289 -27.746 1.00 93.81 120 TYR A C 1
ATOM 896 O O . TYR A 1 120 ? 20.363 8.746 -27.445 1.00 93.81 120 TYR A O 1
ATOM 904 N N . LYS A 1 121 ? 21.957 9.189 -28.968 1.00 93.81 121 LYS A N 1
ATOM 905 C CA . LYS A 1 121 ? 21.358 8.422 -30.082 1.00 93.81 121 LYS A CA 1
ATOM 906 C C . LYS A 1 121 ? 22.053 7.084 -30.339 1.00 93.81 121 LYS A C 1
ATOM 908 O O . LYS A 1 121 ? 21.475 6.202 -30.961 1.00 93.81 121 LYS A O 1
ATOM 913 N N . SER A 1 122 ? 23.282 6.953 -29.859 1.00 91.06 122 SER A N 1
ATOM 914 C CA . SER A 1 122 ? 24.150 5.780 -29.954 1.00 91.06 122 SER A CA 1
ATOM 915 C C . SER A 1 122 ? 25.015 5.706 -28.694 1.00 91.06 122 SER A C 1
ATOM 917 O O . SER A 1 122 ? 25.068 6.673 -27.924 1.00 91.06 122 SER A O 1
ATOM 919 N N . ILE A 1 123 ? 25.705 4.585 -28.479 1.00 90.12 123 ILE A N 1
ATOM 920 C CA . ILE A 1 123 ? 26.704 4.441 -27.411 1.00 90.12 123 ILE A CA 1
ATOM 921 C C . ILE A 1 123 ? 27.961 5.237 -27.802 1.00 90.12 123 ILE A C 1
ATOM 923 O O . ILE A 1 123 ? 28.964 4.694 -28.255 1.00 90.12 123 ILE A O 1
ATOM 927 N N . SER A 1 124 ? 27.882 6.565 -27.701 1.00 89.50 124 SER A N 1
ATOM 928 C CA . SER A 1 124 ? 28.895 7.514 -28.189 1.00 89.50 124 SER A CA 1
ATOM 929 C C . SER A 1 124 ? 29.722 8.164 -27.077 1.00 89.50 124 SER A C 1
ATOM 931 O O . SER A 1 124 ? 30.280 9.245 -27.272 1.00 89.50 124 SER A O 1
ATOM 933 N N . TRP A 1 125 ? 29.716 7.594 -25.873 1.00 90.31 125 TRP A N 1
ATOM 934 C CA . TRP A 1 125 ? 30.496 8.094 -24.742 1.00 90.31 125 TRP A CA 1
ATOM 935 C C . TRP A 1 125 ? 31.599 7.100 -24.372 1.00 90.31 125 TRP A C 1
ATOM 937 O O . TRP A 1 125 ? 31.430 5.896 -24.571 1.00 90.31 125 TRP A O 1
ATOM 947 N N . PRO A 1 126 ? 32.738 7.595 -23.855 1.00 86.69 126 PRO A N 1
ATOM 948 C CA . PRO A 1 126 ? 33.848 6.744 -23.441 1.00 86.69 126 PRO A CA 1
ATOM 949 C C . PRO A 1 126 ? 33.501 5.926 -22.188 1.00 86.69 126 PRO A C 1
ATOM 951 O O . PRO A 1 126 ? 32.447 6.115 -21.584 1.00 86.69 126 PRO A O 1
ATOM 954 N N . ALA A 1 127 ? 34.450 5.079 -21.780 1.00 87.44 127 ALA A N 1
ATOM 955 C CA . ALA A 1 127 ? 34.452 4.293 -20.545 1.00 87.44 127 ALA A CA 1
ATOM 956 C C . ALA A 1 127 ? 33.767 5.002 -19.361 1.00 87.44 127 ALA A C 1
ATOM 958 O O . ALA A 1 127 ? 34.312 5.952 -18.792 1.00 87.44 127 ALA A O 1
ATOM 959 N N . GLY A 1 128 ? 32.585 4.520 -18.975 1.00 89.50 128 GLY A N 1
ATOM 960 C CA . GLY A 1 128 ? 31.827 5.065 -17.851 1.00 89.50 128 GLY A CA 1
ATOM 961 C C . GLY A 1 128 ? 30.360 4.647 -17.840 1.00 89.50 128 GLY A C 1
ATOM 962 O O . GLY A 1 128 ? 29.766 4.378 -18.882 1.00 89.50 128 GLY A O 1
ATOM 963 N N . TRP A 1 129 ? 29.779 4.613 -16.642 1.00 90.88 129 TRP A N 1
ATOM 964 C CA . TRP A 1 129 ? 28.366 4.309 -16.435 1.00 90.88 129 TRP A CA 1
ATOM 965 C C . TRP A 1 129 ? 27.494 5.536 -16.684 1.00 90.88 129 TRP A C 1
ATOM 967 O O . TRP A 1 129 ? 27.795 6.630 -16.202 1.00 90.88 129 TRP A O 1
ATOM 977 N N . LYS A 1 130 ? 26.398 5.339 -17.414 1.00 91.06 130 LYS A N 1
ATOM 978 C CA . LYS A 1 130 ? 25.316 6.312 -17.553 1.00 91.06 130 LYS A CA 1
ATOM 979 C C . LYS A 1 130 ? 23.988 5.672 -17.193 1.00 91.06 130 LYS A C 1
ATOM 981 O O . LYS A 1 130 ? 23.727 4.533 -17.570 1.00 91.06 130 LYS A O 1
ATOM 986 N N . HIS A 1 131 ? 23.173 6.438 -16.487 1.00 90.69 131 HIS A N 1
ATOM 987 C CA . HIS A 1 131 ? 21.819 6.080 -16.109 1.00 90.69 131 HIS A CA 1
ATOM 988 C C . HIS A 1 131 ? 20.831 6.761 -17.049 1.00 90.69 131 HIS A C 1
ATOM 990 O O . HIS A 1 131 ? 20.956 7.959 -17.315 1.00 90.69 131 HIS A O 1
ATOM 996 N N . PHE A 1 132 ? 19.872 5.993 -17.553 1.00 90.50 132 PHE A N 1
ATOM 997 C CA . PHE A 1 132 ? 18.845 6.446 -18.476 1.00 90.50 132 PHE A CA 1
ATOM 998 C C . PHE A 1 132 ? 17.463 6.180 -17.894 1.00 90.50 132 PHE A C 1
ATOM 1000 O O . PHE A 1 132 ? 17.150 5.054 -17.515 1.00 90.50 132 PHE A O 1
ATOM 1007 N N . ILE A 1 133 ? 16.621 7.213 -17.903 1.00 86.69 133 ILE A N 1
ATOM 1008 C CA . ILE A 1 133 ? 15.211 7.127 -17.518 1.00 86.69 133 ILE A CA 1
ATOM 1009 C C . ILE A 1 133 ? 14.380 7.461 -18.754 1.00 86.69 133 ILE A C 1
ATOM 1011 O O . ILE A 1 133 ? 14.274 8.621 -19.160 1.00 86.69 133 ILE A O 1
ATOM 1015 N N . VAL A 1 134 ? 13.804 6.436 -19.375 1.00 89.94 134 VAL A N 1
ATOM 1016 C CA . VAL A 1 134 ? 13.063 6.542 -20.635 1.00 89.94 134 VAL A CA 1
ATOM 1017 C C . VAL A 1 134 ? 11.558 6.465 -20.352 1.00 89.94 134 VAL A C 1
ATOM 1019 O O . VAL A 1 134 ? 11.077 5.424 -19.901 1.00 89.94 134 VAL A O 1
ATOM 1022 N N . PRO A 1 135 ? 10.779 7.535 -20.601 1.00 88.19 135 PRO A N 1
ATOM 1023 C CA . PRO A 1 135 ? 9.328 7.509 -20.423 1.00 88.19 135 PRO A CA 1
ATOM 1024 C C . PRO A 1 135 ? 8.652 6.493 -21.350 1.00 88.19 135 PRO A C 1
ATOM 1026 O O . PRO A 1 135 ? 8.878 6.514 -22.558 1.00 88.19 135 PRO A O 1
ATOM 1029 N N . LEU A 1 136 ? 7.769 5.655 -20.799 1.00 88.25 136 LEU A N 1
ATOM 1030 C CA . LEU A 1 136 ? 7.061 4.625 -21.569 1.00 88.25 136 LEU A CA 1
ATOM 1031 C C . LEU A 1 136 ? 5.929 5.184 -22.448 1.00 88.25 136 LEU A C 1
ATOM 1033 O O . LEU A 1 136 ? 5.524 4.540 -23.410 1.00 88.25 136 LEU A O 1
ATOM 1037 N N . GLY A 1 137 ? 5.426 6.382 -22.138 1.00 84.88 137 GLY A N 1
ATOM 1038 C CA . GLY A 1 137 ? 4.305 6.997 -22.851 1.00 84.88 137 GLY A CA 1
ATOM 1039 C C . GLY A 1 137 ? 2.942 6.532 -22.330 1.00 84.88 137 GLY A C 1
ATOM 1040 O O . GLY A 1 137 ? 2.712 6.519 -21.120 1.00 84.88 137 GLY A O 1
ATOM 1041 N N . ASP A 1 138 ? 2.016 6.227 -23.241 1.00 83.25 138 ASP A N 1
ATOM 1042 C CA . ASP A 1 138 ? 0.701 5.675 -22.899 1.00 83.25 138 ASP A CA 1
ATOM 1043 C C . ASP A 1 138 ? 0.771 4.146 -22.843 1.00 83.25 138 ASP A C 1
ATOM 1045 O O . ASP A 1 138 ? 0.935 3.479 -23.862 1.00 83.25 138 ASP A O 1
ATOM 1049 N N . VAL A 1 139 ? 0.652 3.608 -21.632 1.00 86.50 139 VAL A N 1
ATOM 1050 C CA . VAL A 1 139 ? 0.716 2.169 -21.347 1.00 86.50 139 VAL A CA 1
ATOM 1051 C C . VAL A 1 139 ? -0.645 1.595 -20.948 1.00 86.50 139 VAL A C 1
ATOM 1053 O O . VAL A 1 139 ? -0.715 0.491 -20.420 1.00 86.50 139 VAL A O 1
ATOM 1056 N N . THR A 1 140 ? -1.748 2.317 -21.169 1.00 84.19 140 THR A N 1
ATOM 1057 C CA . THR A 1 140 ? -3.096 1.898 -20.725 1.00 84.19 140 THR A CA 1
ATOM 1058 C C . THR A 1 140 ? -3.543 0.541 -21.269 1.00 84.19 140 THR A C 1
ATOM 1060 O O . THR A 1 140 ? -4.374 -0.112 -20.650 1.00 84.19 140 THR A O 1
ATOM 1063 N N . THR A 1 141 ? -2.970 0.090 -22.385 1.00 87.00 141 THR A N 1
ATOM 1064 C CA . THR A 1 141 ? -3.242 -1.216 -23.005 1.00 87.00 141 THR A CA 1
ATOM 1065 C C . THR A 1 141 ? -2.250 -2.311 -22.601 1.00 87.00 141 THR A C 1
ATOM 1067 O O . THR A 1 141 ? -2.362 -3.446 -23.060 1.00 87.00 141 THR A O 1
ATOM 1070 N N . TRP A 1 142 ? -1.266 -2.010 -21.750 1.00 90.56 142 TRP A N 1
ATOM 1071 C CA . TRP A 1 142 ? -0.194 -2.936 -21.372 1.00 90.56 142 TRP A CA 1
ATOM 1072 C C . TRP A 1 142 ? -0.604 -3.854 -20.216 1.00 90.56 142 TRP A C 1
ATOM 1074 O O . TRP A 1 142 ? 0.119 -4.011 -19.234 1.00 90.56 142 TRP A O 1
ATOM 1084 N N . GLU A 1 143 ? -1.773 -4.477 -20.327 1.00 89.25 143 GLU A N 1
ATOM 1085 C CA . GLU A 1 143 ? -2.318 -5.383 -19.306 1.00 89.25 143 GLU A CA 1
ATOM 1086 C C . GLU A 1 143 ? -1.528 -6.701 -19.221 1.00 89.25 143 GLU A C 1
ATOM 1088 O O . GLU A 1 143 ? -1.462 -7.338 -18.169 1.00 89.25 143 GLU A O 1
ATOM 1093 N N . ALA A 1 144 ? -0.900 -7.111 -20.329 1.00 87.94 144 ALA A N 1
ATOM 1094 C CA . ALA A 1 144 ? -0.175 -8.372 -20.433 1.00 87.94 144 ALA A CA 1
ATOM 1095 C C . ALA A 1 144 ? 1.101 -8.244 -21.282 1.00 87.94 144 ALA A C 1
ATOM 1097 O O . ALA A 1 144 ? 1.131 -8.613 -22.454 1.00 87.94 144 ALA A O 1
ATOM 1098 N N . ILE A 1 145 ? 2.183 -7.764 -20.666 1.00 89.69 145 ILE A N 1
ATOM 1099 C CA . ILE A 1 145 ? 3.539 -7.863 -21.231 1.00 89.69 145 ILE A CA 1
ATOM 1100 C C . ILE A 1 145 ? 4.147 -9.207 -20.829 1.00 89.69 145 ILE A C 1
ATOM 1102 O O . ILE A 1 145 ? 4.154 -9.538 -19.638 1.00 89.69 145 ILE A O 1
ATOM 1106 N N . LYS A 1 146 ? 4.634 -9.979 -21.803 1.00 89.75 146 LYS A N 1
ATOM 1107 C CA . LYS A 1 146 ? 5.189 -11.324 -21.597 1.00 89.75 146 LYS A CA 1
ATOM 1108 C C . LYS A 1 146 ? 6.708 -11.331 -21.695 1.00 89.75 146 LYS A C 1
ATOM 1110 O O . LYS A 1 146 ? 7.361 -11.800 -20.771 1.00 89.75 146 LYS A O 1
ATOM 1115 N N . GLN A 1 147 ? 7.260 -10.731 -22.750 1.00 90.94 147 GLN A N 1
ATOM 1116 C CA . GLN A 1 147 ? 8.700 -10.676 -22.991 1.00 90.94 147 GLN A CA 1
ATOM 1117 C C . GLN A 1 147 ? 9.221 -9.243 -23.180 1.00 90.94 147 GLN A C 1
ATOM 1119 O O . GLN A 1 147 ? 8.486 -8.313 -23.536 1.00 90.94 147 GLN A O 1
ATOM 1124 N N . ILE A 1 148 ? 10.531 -9.098 -22.962 1.00 91.19 148 ILE A N 1
ATOM 1125 C CA . ILE A 1 148 ? 11.333 -7.923 -23.308 1.00 91.19 148 ILE A CA 1
ATOM 1126 C C . ILE A 1 148 ? 12.447 -8.396 -24.245 1.00 91.19 148 ILE A C 1
ATOM 1128 O O . ILE A 1 148 ? 13.215 -9.285 -23.888 1.00 91.19 148 ILE A O 1
ATOM 1132 N N . LYS A 1 149 ? 12.558 -7.785 -25.424 1.00 91.81 149 LYS A N 1
ATOM 1133 C CA . LYS A 1 149 ? 13.625 -8.033 -26.401 1.00 91.81 149 LYS A CA 1
ATOM 1134 C C . LYS A 1 149 ? 14.578 -6.853 -26.421 1.00 91.81 149 LYS A C 1
ATOM 1136 O O . LYS A 1 149 ? 14.170 -5.718 -26.668 1.00 91.81 149 LYS A O 1
ATOM 1141 N N . PHE A 1 150 ? 15.846 -7.146 -26.170 1.00 92.38 150 PHE A N 1
ATOM 1142 C CA . PHE A 1 150 ? 16.943 -6.204 -26.306 1.00 92.38 150 PHE A CA 1
ATOM 1143 C C . PHE A 1 150 ? 17.635 -6.446 -27.646 1.00 92.38 150 PHE A C 1
ATOM 1145 O O . PHE A 1 150 ? 18.142 -7.535 -27.905 1.00 92.38 150 PHE A O 1
ATOM 1152 N N . THR A 1 151 ? 17.627 -5.443 -28.517 1.00 91.75 151 THR A N 1
ATOM 1153 C CA . THR A 1 151 ? 18.242 -5.514 -29.843 1.00 91.75 151 THR A CA 1
ATOM 1154 C C . THR A 1 151 ? 19.390 -4.531 -29.925 1.00 91.75 151 THR A C 1
ATOM 1156 O O . THR A 1 151 ? 19.234 -3.352 -29.608 1.00 91.75 151 THR A O 1
ATOM 1159 N N . VAL A 1 152 ? 20.521 -5.020 -30.414 1.00 89.12 152 VAL A N 1
ATOM 1160 C CA . VAL A 1 152 ? 21.718 -4.231 -30.680 1.00 89.12 152 VAL A CA 1
ATOM 1161 C C . VAL A 1 152 ? 21.899 -4.161 -32.183 1.00 89.12 152 VAL A C 1
ATOM 1163 O O . VAL A 1 152 ? 21.869 -5.180 -32.873 1.00 89.12 152 VAL A O 1
ATOM 1166 N N . LYS A 1 153 ? 22.094 -2.956 -32.697 1.00 87.62 153 LYS A N 1
ATOM 1167 C CA . LYS A 1 153 ? 22.387 -2.715 -34.101 1.00 87.62 153 LYS A CA 1
ATOM 1168 C C . LYS A 1 153 ? 23.669 -1.909 -34.189 1.00 87.62 153 LYS A C 1
ATOM 1170 O O . LYS A 1 153 ? 23.709 -0.774 -33.727 1.00 87.62 153 LYS A O 1
ATOM 1175 N N . SER A 1 154 ? 24.686 -2.472 -34.833 1.00 82.94 154 SER A N 1
ATOM 1176 C CA . SER A 1 154 ? 25.916 -1.738 -35.118 1.00 82.94 154 SER A CA 1
ATOM 1177 C C . SER A 1 154 ? 25.799 -1.018 -36.467 1.00 82.94 154 SER A C 1
ATOM 1179 O O . SER A 1 154 ? 25.779 -1.677 -37.513 1.00 82.94 154 SER A O 1
ATOM 1181 N N . PRO A 1 155 ? 25.688 0.323 -36.502 1.00 69.38 155 PRO A N 1
ATOM 1182 C CA . PRO A 1 155 ? 25.488 1.068 -37.746 1.00 69.38 155 PRO A CA 1
ATOM 1183 C C . PRO A 1 155 ? 26.731 1.101 -38.650 1.00 69.38 155 PRO A C 1
ATOM 1185 O O . PRO A 1 155 ? 26.613 1.438 -39.826 1.00 69.38 155 PRO A O 1
ATOM 1188 N N . LEU A 1 156 ? 27.918 0.756 -38.134 1.00 58.09 156 LEU A N 1
ATOM 1189 C CA . LEU A 1 156 ? 29.189 0.893 -38.858 1.00 58.09 156 LEU A CA 1
ATOM 1190 C C . LEU A 1 156 ? 29.695 -0.398 -39.519 1.00 58.09 156 LEU A C 1
ATOM 1192 O O . LEU A 1 156 ? 30.792 -0.392 -40.074 1.00 58.09 156 LEU A O 1
ATOM 1196 N N . GLY A 1 157 ? 28.943 -1.506 -39.469 1.00 54.69 157 GLY A N 1
ATOM 1197 C CA . GLY A 1 157 ? 29.440 -2.809 -39.947 1.00 54.69 157 GLY A CA 1
ATOM 1198 C C . GLY A 1 157 ? 30.750 -3.221 -39.261 1.00 54.69 157 GLY A C 1
ATOM 1199 O O . GLY A 1 157 ? 31.541 -3.988 -39.812 1.00 54.69 157 GLY A O 1
ATOM 1200 N N . ASN A 1 158 ? 31.010 -2.645 -38.084 1.00 53.31 158 ASN A N 1
ATOM 1201 C CA . ASN A 1 158 ? 32.279 -2.740 -37.398 1.00 53.31 158 ASN A CA 1
ATOM 1202 C C . ASN A 1 158 ? 32.381 -4.155 -36.832 1.00 53.31 158 ASN A C 1
ATOM 1204 O O . ASN A 1 158 ? 31.638 -4.537 -35.939 1.00 53.31 158 ASN A O 1
ATOM 1208 N N . SER A 1 159 ? 33.302 -4.947 -37.371 1.00 53.03 159 SER A N 1
ATOM 1209 C CA . SER A 1 159 ? 33.556 -6.332 -36.953 1.00 53.03 159 SER A CA 1
ATOM 1210 C C . SER A 1 159 ? 34.343 -6.411 -35.635 1.00 53.03 159 SER A C 1
ATOM 1212 O O . SER A 1 159 ? 34.954 -7.433 -35.327 1.00 53.03 159 SER A O 1
ATOM 1214 N N . ALA A 1 160 ? 34.413 -5.301 -34.897 1.00 56.53 160 ALA A N 1
ATOM 1215 C CA . ALA A 1 160 ? 35.104 -5.218 -33.627 1.00 56.53 160 ALA A CA 1
ATOM 1216 C C . ALA A 1 160 ? 34.226 -5.867 -32.556 1.00 56.53 160 ALA A C 1
ATOM 1218 O O . ALA A 1 160 ? 33.066 -5.500 -32.406 1.00 56.53 160 ALA A O 1
ATOM 1219 N N . TYR A 1 161 ? 34.787 -6.824 -31.818 1.00 59.03 161 TYR A N 1
ATOM 1220 C CA . TYR A 1 161 ? 34.156 -7.387 -30.628 1.00 59.03 161 TYR A CA 1
ATOM 1221 C C . TYR A 1 161 ? 33.797 -6.254 -29.657 1.00 59.03 161 TYR A C 1
ATOM 1223 O O . TYR A 1 161 ? 34.679 -5.692 -29.006 1.00 59.03 161 TYR A O 1
ATOM 1231 N N . CYS A 1 162 ? 32.515 -5.911 -29.584 1.00 66.12 162 CYS A N 1
ATOM 1232 C CA . CYS A 1 162 ? 31.961 -4.953 -28.639 1.00 66.12 162 CYS A CA 1
ATOM 1233 C C . CYS A 1 162 ? 31.321 -5.709 -27.471 1.00 66.12 162 CYS A C 1
ATOM 1235 O O . CYS A 1 162 ? 30.740 -6.782 -27.643 1.00 66.12 162 CYS A O 1
ATOM 1237 N N . SER A 1 163 ? 31.455 -5.164 -26.265 1.00 77.56 163 SER A N 1
ATOM 1238 C CA . SER A 1 163 ? 30.876 -5.741 -25.054 1.00 77.56 163 SER A CA 1
ATOM 1239 C C . SER A 1 163 ? 29.882 -4.745 -24.491 1.00 77.56 163 SER A C 1
ATOM 1241 O O . SER A 1 163 ? 30.271 -3.700 -23.974 1.00 77.56 163 SER A O 1
ATOM 1243 N N . ILE A 1 164 ? 28.596 -5.068 -24.600 1.00 84.94 164 ILE A N 1
ATOM 1244 C CA . ILE A 1 164 ? 27.540 -4.246 -24.017 1.00 84.94 164 ILE A CA 1
ATOM 1245 C C . ILE A 1 164 ? 27.321 -4.706 -22.587 1.00 84.94 164 ILE A C 1
ATOM 1247 O O . ILE A 1 164 ? 27.034 -5.874 -22.328 1.00 84.94 164 ILE A O 1
ATOM 1251 N N . GLN A 1 165 ? 27.463 -3.767 -21.656 1.00 90.62 165 GLN A N 1
ATOM 1252 C CA . GLN A 1 165 ? 27.294 -4.022 -20.235 1.00 90.62 165 GLN A CA 1
ATOM 1253 C C . GLN A 1 165 ? 26.137 -3.189 -19.702 1.00 90.62 165 GLN A C 1
ATOM 1255 O O . GLN A 1 165 ? 26.130 -1.959 -19.803 1.00 90.62 165 GLN A O 1
ATOM 1260 N N . LEU A 1 166 ? 25.174 -3.889 -19.114 1.00 91.75 166 LEU A N 1
ATOM 1261 C CA . LEU A 1 166 ? 24.041 -3.325 -18.399 1.00 91.75 166 LEU A CA 1
ATOM 1262 C C . LEU A 1 166 ? 24.183 -3.735 -16.935 1.00 91.75 166 LEU A C 1
ATOM 1264 O O . LEU A 1 166 ? 24.448 -4.903 -16.651 1.00 91.75 166 LEU A O 1
ATOM 1268 N N . LEU A 1 167 ? 24.063 -2.778 -16.019 1.00 90.38 167 LEU A N 1
ATOM 1269 C CA . LEU A 1 167 ? 24.103 -3.073 -14.584 1.00 90.38 167 LEU A CA 1
ATOM 1270 C C . LEU A 1 167 ? 22.717 -3.477 -14.083 1.00 90.38 167 LEU A C 1
ATOM 1272 O O . LEU A 1 167 ? 22.591 -4.458 -13.358 1.00 90.38 167 LEU A O 1
ATOM 1276 N N . ASP A 1 168 ? 21.698 -2.724 -14.485 1.00 88.50 168 ASP A N 1
ATOM 1277 C CA . ASP A 1 168 ? 20.301 -3.001 -14.173 1.00 88.50 168 ASP A CA 1
ATOM 1278 C C . ASP A 1 168 ? 19.416 -2.564 -15.339 1.00 88.50 168 ASP A C 1
ATOM 1280 O O . ASP A 1 168 ? 19.755 -1.606 -16.039 1.00 88.50 168 ASP A O 1
ATOM 1284 N N . VAL A 1 169 ? 18.303 -3.274 -15.537 1.00 90.94 169 VAL A N 1
ATOM 1285 C CA . VAL A 1 169 ? 17.229 -2.909 -16.465 1.00 90.94 169 VAL A CA 1
ATOM 1286 C C . VAL A 1 169 ? 15.901 -3.156 -15.766 1.00 90.94 169 VAL A C 1
ATOM 1288 O O . VAL A 1 169 ? 15.510 -4.295 -15.509 1.00 90.94 169 VAL A O 1
ATOM 1291 N N . SER A 1 170 ? 15.182 -2.075 -15.510 1.00 90.56 170 SER A N 1
ATOM 1292 C CA . SER A 1 170 ? 14.004 -2.053 -14.664 1.00 90.56 170 SER A CA 1
ATOM 1293 C C . SER A 1 170 ? 12.850 -1.328 -15.343 1.00 90.56 170 SER A C 1
ATOM 1295 O O . SER A 1 170 ? 13.005 -0.293 -15.984 1.00 90.56 170 SER A O 1
ATOM 1297 N N . ILE A 1 171 ? 11.639 -1.856 -15.167 1.00 89.00 171 ILE A N 1
ATOM 1298 C CA . ILE A 1 171 ? 10.408 -1.178 -15.583 1.00 89.00 171 ILE A CA 1
ATOM 1299 C C . ILE A 1 171 ? 9.723 -0.656 -14.334 1.00 89.00 171 ILE A C 1
ATOM 1301 O O . ILE A 1 171 ? 9.066 -1.381 -13.567 1.00 89.00 171 ILE A O 1
ATOM 1305 N N . VAL A 1 172 ? 9.905 0.637 -14.124 1.00 84.56 172 VAL A N 1
ATOM 1306 C CA . VAL A 1 172 ? 9.555 1.315 -12.888 1.00 84.56 172 VAL A CA 1
ATOM 1307 C C . VAL A 1 172 ? 8.185 1.956 -13.049 1.00 84.56 172 VAL A C 1
ATOM 1309 O O . VAL A 1 172 ? 7.887 2.661 -14.013 1.00 84.56 172 VAL A O 1
ATOM 1312 N N . GLY A 1 173 ? 7.310 1.662 -12.094 1.00 76.75 173 GLY A N 1
ATOM 1313 C CA . GLY A 1 173 ? 6.030 2.339 -11.931 1.00 76.75 173 GLY A CA 1
ATOM 1314 C C . GLY A 1 173 ? 6.042 3.124 -10.639 1.00 76.75 173 GLY A C 1
ATOM 1315 O O . GLY A 1 173 ? 6.867 2.869 -9.762 1.00 76.75 173 GLY A O 1
ATOM 1316 N N . ASN A 1 174 ? 5.113 4.059 -10.513 1.00 74.69 174 ASN A N 1
ATOM 1317 C CA . ASN A 1 174 ? 4.957 4.804 -9.279 1.00 74.69 174 ASN A CA 1
ATOM 1318 C C . ASN A 1 174 ? 3.796 4.212 -8.466 1.00 74.69 174 ASN A C 1
ATOM 1320 O O . ASN A 1 174 ? 2.766 3.817 -9.013 1.00 74.69 174 ASN A O 1
ATOM 1324 N N . LYS A 1 175 ? 3.971 4.145 -7.143 1.00 82.31 175 LYS A N 1
ATOM 1325 C CA . LYS A 1 175 ? 2.876 3.872 -6.199 1.00 82.31 175 LYS A CA 1
ATOM 1326 C C . LYS A 1 175 ? 1.788 4.947 -6.305 1.00 82.31 175 LYS A C 1
ATOM 1328 O O . LYS A 1 175 ? 0.613 4.676 -6.071 1.00 82.31 175 LYS A O 1
ATOM 1333 N N . TRP A 1 176 ? 2.203 6.156 -6.662 1.00 87.94 176 TRP A N 1
ATOM 1334 C CA . TRP A 1 176 ? 1.340 7.291 -6.928 1.00 87.94 176 TRP A CA 1
ATOM 1335 C C . TRP A 1 176 ? 0.906 7.313 -8.391 1.00 87.94 176 TRP A C 1
ATOM 1337 O O . TRP A 1 176 ? 1.718 7.170 -9.302 1.00 87.94 176 TRP A O 1
ATOM 1347 N N . GLU A 1 177 ? -0.386 7.509 -8.620 1.00 86.75 177 GLU A N 1
ATOM 1348 C CA . GLU A 1 177 ? -0.962 7.621 -9.953 1.00 86.75 177 GLU A CA 1
ATOM 1349 C C . GLU A 1 177 ? -0.470 8.878 -10.680 1.00 86.75 177 GLU A C 1
ATOM 1351 O O . GLU A 1 177 ? -0.086 9.882 -10.066 1.00 86.75 177 GLU A O 1
ATOM 1356 N N . LYS A 1 178 ? -0.517 8.837 -12.016 1.00 83.50 178 LYS A N 1
ATOM 1357 C CA . LYS A 1 178 ? -0.146 9.970 -12.866 1.00 83.50 178 LYS A CA 1
ATOM 1358 C C . LYS A 1 178 ? -0.901 11.240 -12.428 1.00 83.50 178 LYS A C 1
ATOM 1360 O O . LYS A 1 178 ? -2.127 11.190 -12.299 1.00 83.50 178 LYS A O 1
ATOM 1365 N N . PRO A 1 179 ? -0.204 12.374 -12.218 1.00 87.75 179 PRO A N 1
ATOM 1366 C CA . PRO A 1 179 ? -0.860 13.607 -11.815 1.00 87.75 179 PRO A CA 1
ATOM 1367 C C . PRO A 1 179 ? -1.913 14.079 -12.821 1.00 87.75 179 PRO A C 1
ATOM 1369 O O . PRO A 1 179 ? -1.722 14.000 -14.034 1.00 87.75 179 PRO A O 1
ATOM 1372 N N . THR A 1 180 ? -3.014 14.613 -12.306 1.00 88.81 180 THR A N 1
ATOM 1373 C CA . THR A 1 180 ? -4.086 15.248 -13.083 1.00 88.81 180 THR A CA 1
ATOM 1374 C C . THR A 1 180 ? -4.244 16.698 -12.642 1.00 88.81 180 THR A C 1
ATOM 1376 O O . THR A 1 180 ? -4.026 17.018 -11.474 1.00 88.81 180 THR A O 1
ATOM 1379 N N . ILE A 1 181 ? -4.578 17.594 -13.571 1.00 88.00 181 ILE A N 1
ATOM 1380 C CA . ILE A 1 181 ? -4.654 19.037 -13.312 1.00 88.00 181 ILE A CA 1
ATOM 1381 C C . ILE A 1 181 ? -6.022 19.560 -13.742 1.00 88.00 181 ILE A C 1
ATOM 1383 O O . ILE A 1 181 ? -6.501 19.241 -14.829 1.00 88.00 181 ILE A O 1
ATOM 1387 N N . PHE A 1 182 ? -6.639 20.384 -12.896 1.00 86.50 182 PHE A N 1
ATOM 1388 C CA . PHE A 1 182 ? -7.960 20.974 -13.105 1.00 86.50 182 PHE A CA 1
ATOM 1389 C C . PHE A 1 182 ? -7.940 22.482 -12.812 1.00 86.50 182 PHE A C 1
ATOM 1391 O O . PHE A 1 182 ? -7.108 22.960 -12.043 1.00 86.50 182 PHE A O 1
ATOM 1398 N N . GLY A 1 183 ? -8.881 23.236 -13.394 1.00 74.19 183 GLY A N 1
ATOM 1399 C CA . GLY A 1 183 ? -9.086 24.662 -13.081 1.00 74.19 183 GLY A CA 1
ATOM 1400 C C . GLY A 1 183 ? -8.240 25.660 -13.884 1.00 74.19 183 GLY A C 1
ATOM 1401 O O . GLY A 1 183 ? -8.361 26.864 -13.668 1.00 74.19 183 GLY A O 1
ATOM 1402 N N . ALA A 1 184 ? -7.432 25.198 -14.843 1.00 63.78 184 ALA A N 1
ATOM 1403 C CA . ALA A 1 184 ? -6.662 26.082 -15.714 1.00 63.78 184 ALA A CA 1
ATOM 1404 C C . ALA A 1 184 ? -7.605 26.926 -16.591 1.00 63.78 184 ALA A C 1
ATOM 1406 O O . ALA A 1 184 ? -8.258 26.417 -17.499 1.00 63.78 184 ALA A O 1
ATOM 1407 N N . THR A 1 185 ? -7.702 28.225 -16.298 1.00 54.09 185 THR A N 1
ATOM 1408 C CA . THR A 1 185 ? -8.587 29.159 -17.026 1.00 54.09 185 THR A CA 1
ATOM 1409 C C . THR A 1 185 ? -7.875 29.805 -18.225 1.00 54.09 185 THR A C 1
ATOM 1411 O O . THR A 1 185 ? -8.493 30.506 -19.022 1.00 54.09 185 THR A O 1
ATOM 1414 N N . ILE A 1 186 ? -6.564 29.578 -18.367 1.00 55.66 186 ILE A N 1
ATOM 1415 C CA . ILE A 1 186 ? -5.702 30.186 -19.384 1.00 55.66 186 ILE A CA 1
ATOM 1416 C C . ILE A 1 186 ? -4.883 29.086 -20.062 1.00 55.66 186 ILE A C 1
ATOM 1418 O O . ILE A 1 186 ? -4.469 28.125 -19.417 1.00 55.66 186 ILE A O 1
ATOM 1422 N N . SER A 1 187 ? -4.640 29.260 -21.362 1.00 57.06 187 SER A N 1
ATOM 1423 C CA . SER A 1 187 ? -3.884 28.391 -22.278 1.00 57.06 187 SER A CA 1
ATOM 1424 C C . SER A 1 187 ? -2.375 28.273 -21.956 1.00 57.06 187 SER A C 1
ATOM 1426 O O . SER A 1 187 ? -1.551 28.220 -22.869 1.00 57.06 187 SER A O 1
ATOM 1428 N N . GLY A 1 188 ? -2.000 28.298 -20.675 1.00 60.38 188 GLY A N 1
ATOM 1429 C CA . GLY A 1 188 ? -0.634 28.129 -20.183 1.00 60.38 188 GLY A CA 1
ATOM 1430 C C . GLY A 1 188 ? -0.266 26.659 -19.975 1.00 60.38 188 GLY A C 1
ATOM 1431 O O . GLY A 1 188 ? -1.132 25.799 -19.792 1.00 60.38 188 GLY A O 1
ATOM 1432 N N . VAL A 1 189 ? 1.037 26.372 -19.995 1.00 68.12 189 VAL A N 1
ATOM 1433 C CA . VAL A 1 189 ? 1.578 25.041 -19.688 1.00 68.12 189 VAL A CA 1
ATOM 1434 C C . VAL A 1 189 ? 1.416 24.798 -18.189 1.00 68.12 189 VAL A C 1
ATOM 1436 O O . VAL A 1 189 ? 2.143 25.377 -17.384 1.00 68.12 189 VAL A O 1
ATOM 1439 N N . ASN A 1 190 ? 0.440 23.967 -17.828 1.00 81.19 190 ASN A N 1
ATOM 1440 C CA . ASN A 1 190 ? 0.319 23.419 -16.486 1.00 81.19 190 ASN A CA 1
ATOM 1441 C C . ASN A 1 190 ? 0.893 22.011 -16.495 1.00 81.19 190 ASN A C 1
ATOM 1443 O O . ASN A 1 190 ? 0.455 21.169 -17.278 1.00 81.19 190 ASN A O 1
ATOM 1447 N N . GLU A 1 191 ? 1.845 21.751 -15.615 1.00 85.62 191 GLU A N 1
ATOM 1448 C CA . GLU A 1 191 ? 2.494 20.453 -15.520 1.00 85.62 191 GLU A CA 1
ATOM 1449 C C . GLU A 1 191 ? 2.721 20.101 -14.056 1.00 85.62 191 GLU A C 1
ATOM 1451 O O . GLU A 1 191 ? 3.037 20.959 -13.234 1.00 85.62 191 GLU A O 1
ATOM 1456 N N . MET A 1 192 ? 2.549 18.825 -13.732 1.00 86.88 192 MET A N 1
ATOM 1457 C CA . MET A 1 192 ? 2.955 18.256 -12.460 1.00 86.88 192 MET A CA 1
ATOM 1458 C C . MET A 1 192 ? 3.544 16.881 -12.731 1.00 86.88 192 MET A C 1
ATOM 1460 O O . MET A 1 192 ? 2.923 16.051 -13.396 1.00 86.88 192 MET A O 1
ATOM 1464 N N . THR A 1 193 ? 4.720 16.630 -12.175 1.00 85.12 193 THR A N 1
ATOM 1465 C CA . THR A 1 193 ? 5.373 15.327 -12.189 1.00 85.12 193 THR A CA 1
ATOM 1466 C C . THR A 1 193 ? 5.476 14.808 -10.759 1.00 85.12 193 THR A C 1
ATOM 1468 O O . THR A 1 193 ? 5.827 15.537 -9.831 1.00 85.12 193 THR A O 1
ATOM 1471 N N . ALA A 1 194 ? 5.090 13.544 -10.582 1.00 87.19 194 ALA A N 1
ATOM 1472 C CA . ALA A 1 194 ? 5.219 12.809 -9.332 1.00 87.19 194 ALA A CA 1
ATOM 1473 C C . ALA A 1 194 ? 6.308 11.757 -9.533 1.00 87.19 194 ALA A C 1
ATOM 1475 O O . ALA A 1 194 ? 6.090 10.744 -10.204 1.00 87.19 194 ALA A O 1
ATOM 1476 N N . THR A 1 195 ? 7.484 12.029 -8.991 1.00 84.31 195 THR A N 1
ATOM 1477 C CA . THR A 1 195 ? 8.677 11.188 -9.106 1.00 84.31 195 THR A CA 1
ATOM 1478 C C . THR A 1 195 ? 9.160 10.805 -7.721 1.00 84.31 195 THR A C 1
ATOM 1480 O O . THR A 1 195 ? 8.713 11.343 -6.709 1.00 84.31 195 THR A O 1
ATOM 1483 N N . ALA A 1 196 ? 10.058 9.835 -7.665 1.00 86.12 196 ALA A N 1
ATOM 1484 C CA . ALA A 1 196 ? 10.687 9.451 -6.422 1.00 86.12 196 ALA A CA 1
ATOM 1485 C C . ALA A 1 196 ? 12.101 10.042 -6.383 1.00 86.12 196 ALA A C 1
ATOM 1487 O O . ALA A 1 196 ? 12.835 9.928 -7.362 1.00 86.12 196 ALA A O 1
ATOM 1488 N N . ILE A 1 197 ? 12.460 10.694 -5.279 1.00 86.81 197 ILE A N 1
ATOM 1489 C CA . ILE A 1 197 ? 13.786 11.282 -5.053 1.00 86.81 197 ILE A CA 1
ATOM 1490 C C . ILE A 1 197 ? 14.466 10.536 -3.905 1.00 86.81 197 ILE A C 1
ATOM 1492 O O . ILE A 1 197 ? 13.795 10.192 -2.935 1.00 86.81 197 ILE A O 1
ATOM 1496 N N . ASN A 1 198 ? 15.760 10.234 -4.021 1.00 89.25 198 ASN A N 1
ATOM 1497 C CA . ASN A 1 198 ? 16.481 9.463 -3.009 1.00 89.25 198 ASN A CA 1
ATOM 1498 C C . ASN A 1 198 ? 17.942 9.897 -2.826 1.00 89.25 198 ASN A C 1
ATOM 1500 O O . ASN A 1 198 ? 18.504 10.611 -3.650 1.00 89.25 198 ASN A O 1
ATOM 1504 N N . ASN A 1 199 ? 18.555 9.438 -1.738 1.00 87.50 199 ASN A N 1
ATOM 1505 C CA . ASN A 1 199 ? 19.894 9.842 -1.296 1.00 87.50 199 ASN A CA 1
ATOM 1506 C C . ASN A 1 199 ? 21.066 9.214 -2.065 1.00 87.50 199 ASN A C 1
ATOM 1508 O O . ASN A 1 199 ? 22.184 9.709 -1.948 1.00 87.50 199 ASN A O 1
ATOM 1512 N N . ILE A 1 200 ? 20.833 8.142 -2.825 1.00 82.44 200 ILE A N 1
ATOM 1513 C CA . ILE A 1 200 ? 21.877 7.448 -3.593 1.00 82.44 200 ILE A CA 1
ATOM 1514 C C . ILE A 1 200 ? 21.938 8.002 -5.017 1.00 82.44 200 ILE A C 1
ATOM 1516 O O . ILE A 1 200 ? 23.006 8.385 -5.489 1.00 82.44 200 ILE A O 1
ATOM 1520 N N . ASP A 1 201 ? 20.785 8.092 -5.678 1.00 78.69 201 ASP A N 1
ATOM 1521 C CA . ASP A 1 201 ? 20.698 8.450 -7.095 1.00 78.69 201 ASP A CA 1
ATOM 1522 C C . ASP A 1 201 ? 20.582 9.974 -7.302 1.00 78.69 201 ASP A C 1
ATOM 1524 O O . ASP A 1 201 ? 20.710 10.470 -8.420 1.00 78.69 201 ASP A O 1
ATOM 1528 N N . ASN A 1 202 ? 20.294 10.762 -6.255 1.00 82.25 202 ASN A N 1
ATOM 1529 C CA . ASN A 1 202 ? 20.069 12.204 -6.389 1.00 82.25 202 ASN A CA 1
ATOM 1530 C C . ASN A 1 202 ? 20.917 13.021 -5.407 1.00 82.25 202 ASN A C 1
ATOM 1532 O O . ASN A 1 202 ? 20.600 13.167 -4.230 1.00 82.25 202 ASN A O 1
ATOM 1536 N N . THR A 1 203 ? 21.961 13.663 -5.933 1.00 76.69 203 THR A N 1
ATOM 1537 C CA . THR A 1 203 ? 22.938 14.454 -5.158 1.00 76.69 203 THR A CA 1
ATOM 1538 C C . THR A 1 203 ? 22.364 15.698 -4.467 1.00 76.69 203 THR A C 1
ATOM 1540 O O . THR A 1 203 ? 22.986 16.226 -3.550 1.00 76.69 203 THR A O 1
ATOM 1543 N N . GLY A 1 204 ? 21.192 16.182 -4.893 1.00 78.88 204 GLY A N 1
ATOM 1544 C CA . GLY A 1 204 ? 20.493 17.326 -4.293 1.00 78.88 204 GLY A CA 1
ATOM 1545 C C . GLY A 1 204 ? 19.460 16.960 -3.222 1.00 78.88 204 GLY A C 1
ATOM 1546 O O . GLY A 1 204 ? 18.795 17.852 -2.697 1.00 78.88 204 GLY A O 1
ATOM 1547 N N . TYR A 1 205 ? 19.281 15.673 -2.922 1.00 86.44 205 TYR A N 1
ATOM 1548 C CA . TYR A 1 205 ? 18.326 15.216 -1.919 1.00 86.44 205 TYR A CA 1
ATOM 1549 C C . TYR A 1 205 ? 18.911 15.330 -0.512 1.00 86.44 205 TYR A C 1
ATOM 1551 O O . TYR A 1 205 ? 20.025 14.876 -0.266 1.00 86.44 205 TYR A O 1
ATOM 1559 N N . THR A 1 206 ? 18.151 15.914 0.418 1.00 88.81 206 THR A N 1
ATOM 1560 C CA . THR A 1 206 ? 18.504 15.894 1.843 1.00 88.81 206 THR A CA 1
ATOM 1561 C C . THR A 1 206 ? 17.636 14.863 2.564 1.00 88.81 206 THR A C 1
ATOM 1563 O O . THR A 1 206 ? 16.428 15.090 2.692 1.00 88.81 206 THR A O 1
ATOM 1566 N N . PRO A 1 207 ? 18.223 13.749 3.032 1.00 90.00 207 PRO A N 1
ATOM 1567 C CA . PRO A 1 207 ? 17.482 12.673 3.665 1.00 90.00 207 PRO A CA 1
ATOM 1568 C C . PRO A 1 207 ? 16.686 13.110 4.894 1.00 90.00 207 PRO A C 1
ATOM 1570 O O . PRO A 1 207 ? 17.108 13.975 5.666 1.00 90.00 207 PRO A O 1
ATOM 1573 N N . LEU A 1 208 ? 15.552 12.453 5.135 1.00 90.50 208 LEU A N 1
ATOM 1574 C CA . LEU A 1 208 ? 14.739 12.689 6.329 1.00 90.50 208 LEU A CA 1
ATOM 1575 C C . LEU A 1 208 ? 15.517 12.364 7.611 1.00 90.50 208 LEU A C 1
ATOM 1577 O O . LEU A 1 208 ? 15.398 13.069 8.618 1.00 90.50 208 LEU A O 1
ATOM 1581 N N . TYR A 1 209 ? 16.342 11.317 7.568 1.00 88.62 209 TYR A N 1
ATOM 1582 C CA . TYR A 1 209 ? 17.115 10.865 8.720 1.00 88.62 209 TYR A CA 1
ATOM 1583 C C . TYR A 1 209 ? 18.199 11.860 9.166 1.00 88.62 209 TYR A C 1
ATOM 1585 O O . TYR A 1 209 ? 18.642 11.775 10.308 1.00 88.62 209 TYR A O 1
ATOM 1593 N N . ASP A 1 210 ? 18.597 12.827 8.329 1.00 87.94 210 ASP A N 1
ATOM 1594 C CA . ASP A 1 210 ? 19.526 13.891 8.739 1.00 87.94 210 ASP A CA 1
ATOM 1595 C C . ASP A 1 210 ? 18.869 14.856 9.741 1.00 87.94 210 ASP A C 1
ATOM 1597 O O . ASP A 1 210 ? 19.542 15.433 10.596 1.00 87.94 210 ASP A O 1
ATOM 1601 N N . TYR A 1 211 ? 17.540 14.995 9.675 1.00 87.75 211 TYR A N 1
ATOM 1602 C CA . TYR A 1 211 ? 16.744 15.801 10.604 1.00 87.75 211 TYR A CA 1
ATOM 1603 C C . TYR A 1 211 ? 16.162 14.958 11.744 1.00 87.75 211 TYR A C 1
ATOM 1605 O O . TYR A 1 211 ? 16.096 15.422 12.884 1.00 87.75 211 TYR A O 1
ATOM 1613 N N . PHE A 1 212 ? 15.744 13.722 11.451 1.00 88.69 212 PHE A N 1
ATOM 1614 C CA . PHE A 1 212 ? 15.073 12.825 12.396 1.00 88.69 212 PHE A CA 1
ATOM 1615 C C . PHE A 1 212 ? 15.741 11.435 12.451 1.00 88.69 212 PHE A C 1
ATOM 1617 O O . PHE A 1 212 ? 15.115 10.432 12.100 1.00 88.69 212 PHE A O 1
ATOM 1624 N N . PRO A 1 213 ? 17.000 11.331 12.920 1.00 86.19 213 PRO A N 1
ATOM 1625 C CA . PRO A 1 213 ? 17.756 10.078 12.866 1.00 86.19 213 PRO A CA 1
ATOM 1626 C C . PRO A 1 213 ? 17.173 8.983 13.762 1.00 86.19 213 PRO A C 1
ATOM 1628 O O . PRO A 1 213 ? 17.150 7.821 13.368 1.00 86.19 213 PRO A O 1
ATOM 1631 N N . GLN A 1 214 ? 16.689 9.339 14.958 1.00 85.81 214 GLN A N 1
ATOM 1632 C CA . GLN A 1 214 ? 16.140 8.352 15.893 1.00 85.81 214 GLN A CA 1
ATOM 1633 C C . GLN A 1 214 ? 14.830 7.755 15.377 1.00 85.81 214 GLN A C 1
ATOM 1635 O O . GLN A 1 214 ? 14.675 6.544 15.378 1.00 85.81 214 GLN A O 1
ATOM 1640 N N . LEU A 1 215 ? 13.942 8.599 14.846 1.00 85.94 215 LEU A N 1
ATOM 1641 C CA . LEU A 1 215 ? 12.692 8.158 14.235 1.00 85.94 215 LEU A CA 1
ATOM 1642 C C . LEU A 1 215 ? 12.944 7.110 13.148 1.00 85.94 215 LEU A C 1
ATOM 1644 O O . LEU A 1 215 ? 12.316 6.058 13.138 1.00 85.94 215 LEU A O 1
ATOM 1648 N N . PHE A 1 216 ? 13.879 7.392 12.241 1.00 84.38 216 PHE A N 1
ATOM 1649 C CA . PHE A 1 216 ? 14.176 6.477 11.148 1.00 84.38 216 PHE A CA 1
ATOM 1650 C C . PHE A 1 216 ? 14.765 5.153 11.661 1.00 84.38 216 PHE A C 1
ATOM 1652 O O . PHE A 1 216 ? 14.422 4.082 11.162 1.00 84.38 216 PHE A O 1
ATOM 1659 N N . LYS A 1 217 ? 15.610 5.197 12.699 1.00 85.69 217 LYS A N 1
ATOM 1660 C CA . LYS A 1 217 ? 16.117 3.982 13.352 1.00 85.69 217 LYS A CA 1
ATOM 1661 C C . LYS A 1 217 ? 15.008 3.164 14.000 1.00 85.69 217 LYS A C 1
ATOM 1663 O O . LYS A 1 217 ? 15.024 1.948 13.838 1.00 85.69 217 LYS A O 1
ATOM 1668 N N . ASP A 1 218 ? 14.061 3.815 14.667 1.00 85.88 218 ASP A N 1
ATOM 1669 C CA . ASP A 1 218 ? 12.951 3.156 15.358 1.00 85.88 218 ASP A CA 1
ATOM 1670 C C . ASP A 1 218 ? 11.982 2.508 14.356 1.00 85.88 218 ASP A C 1
ATOM 1672 O O . ASP A 1 218 ? 11.629 1.338 14.504 1.00 85.88 218 ASP A O 1
ATOM 1676 N N . LEU A 1 219 ? 11.609 3.230 13.292 1.00 85.44 219 LEU A N 1
ATOM 1677 C CA . LEU A 1 219 ? 10.686 2.745 12.257 1.00 85.44 219 LEU A CA 1
ATOM 1678 C C . LEU A 1 219 ? 11.220 1.511 11.520 1.00 85.44 219 LEU A C 1
ATOM 1680 O O . LEU A 1 219 ? 10.461 0.589 11.220 1.00 85.44 219 LEU A O 1
ATOM 1684 N N . TYR A 1 220 ? 12.524 1.482 11.241 1.00 84.75 220 TYR A N 1
ATOM 1685 C CA . TYR A 1 220 ? 13.157 0.425 10.448 1.00 84.75 220 TYR A CA 1
ATOM 1686 C C . TYR A 1 220 ? 14.001 -0.555 11.278 1.00 84.75 220 TYR A C 1
ATOM 1688 O O . TYR A 1 220 ? 14.639 -1.445 10.712 1.00 84.75 220 TYR A O 1
ATOM 1696 N N . ASN A 1 221 ? 14.006 -0.415 12.608 1.00 84.06 221 ASN A N 1
ATOM 1697 C CA . ASN A 1 221 ? 14.789 -1.220 13.549 1.00 84.06 221 ASN A CA 1
ATOM 1698 C C . ASN A 1 221 ? 16.294 -1.291 13.186 1.00 84.06 221 ASN A C 1
ATOM 1700 O O . ASN A 1 221 ? 16.898 -2.365 13.127 1.00 84.06 221 ASN A O 1
ATOM 1704 N N . LEU A 1 222 ? 16.902 -0.133 12.893 1.00 80.25 222 LEU A N 1
ATOM 1705 C CA . LEU A 1 222 ? 18.258 0.001 12.326 1.00 80.25 222 LEU A CA 1
ATOM 1706 C C . LEU A 1 222 ? 19.335 0.380 13.361 1.00 80.25 222 LEU A C 1
ATOM 1708 O O . LEU A 1 222 ? 20.271 1.112 13.046 1.00 80.25 222 LEU A O 1
ATOM 1712 N N . GLU A 1 223 ? 19.241 -0.130 14.589 1.00 71.31 223 GLU A N 1
ATOM 1713 C CA . GLU A 1 223 ? 20.136 0.209 15.716 1.00 71.31 223 GLU A CA 1
ATOM 1714 C C . GLU A 1 223 ? 21.647 0.105 15.403 1.00 71.31 223 GLU A C 1
ATOM 1716 O O . GLU A 1 223 ? 22.452 0.860 15.945 1.00 71.31 223 GLU A O 1
ATOM 1721 N N . SER A 1 224 ? 22.046 -0.810 14.513 1.00 63.19 224 SER A N 1
ATOM 1722 C CA . SER A 1 224 ? 23.453 -1.157 14.241 1.00 63.19 224 SER A CA 1
ATOM 1723 C C . SER A 1 224 ? 23.986 -0.723 12.869 1.00 63.19 224 SER A C 1
ATOM 1725 O O . SER A 1 224 ? 25.145 -1.000 12.560 1.00 63.19 224 SER A O 1
ATOM 1727 N N . ILE A 1 225 ? 23.176 -0.056 12.041 1.00 69.62 225 ILE A N 1
ATOM 1728 C CA . ILE A 1 225 ? 23.523 0.278 10.650 1.00 69.62 225 ILE A CA 1
ATOM 1729 C C . ILE A 1 225 ? 23.776 1.785 10.505 1.00 69.62 225 ILE A C 1
ATOM 1731 O O . ILE A 1 225 ? 23.050 2.596 11.083 1.00 69.62 225 ILE A O 1
ATOM 1735 N N . ASP A 1 226 ? 24.788 2.166 9.713 1.00 73.19 226 ASP A N 1
ATOM 1736 C CA . ASP A 1 226 ? 24.946 3.559 9.284 1.00 73.19 226 ASP A CA 1
ATOM 1737 C C . ASP A 1 226 ? 23.817 3.914 8.309 1.00 73.19 226 ASP A C 1
ATOM 1739 O O . ASP A 1 226 ? 23.639 3.292 7.259 1.00 73.19 226 ASP A O 1
ATOM 1743 N N . LEU A 1 227 ? 23.028 4.920 8.678 1.00 77.88 227 LEU A N 1
ATOM 1744 C CA . LEU A 1 227 ? 21.878 5.388 7.909 1.00 77.88 227 LEU A CA 1
ATOM 1745 C C . LEU A 1 227 ? 22.284 5.883 6.514 1.00 77.88 227 LEU A C 1
ATOM 1747 O O . LEU A 1 227 ? 21.470 5.840 5.597 1.00 77.88 227 LEU A O 1
ATOM 1751 N N . LYS A 1 228 ? 23.546 6.288 6.333 1.00 74.44 228 LYS A N 1
ATOM 1752 C CA . LYS A 1 228 ? 24.082 6.763 5.050 1.00 74.44 228 LYS A CA 1
ATOM 1753 C C . LYS A 1 228 ? 24.130 5.693 3.965 1.00 74.44 228 LYS A C 1
ATOM 1755 O O . LYS A 1 228 ? 24.029 6.033 2.792 1.00 74.44 228 LYS A O 1
ATOM 1760 N N . ASP A 1 229 ? 24.231 4.423 4.348 1.00 76.00 229 ASP A N 1
ATOM 1761 C CA . ASP A 1 229 ? 24.267 3.301 3.404 1.00 76.00 229 ASP A CA 1
ATOM 1762 C C . ASP A 1 229 ? 22.857 2.803 3.041 1.00 76.00 229 ASP A C 1
ATOM 1764 O O . ASP A 1 229 ? 22.692 1.872 2.247 1.00 76.00 229 ASP A O 1
ATOM 1768 N N . LYS A 1 230 ? 21.810 3.388 3.639 1.00 82.12 230 LYS A N 1
ATOM 1769 C CA . LYS A 1 230 ? 20.422 3.019 3.367 1.00 82.12 230 LYS A CA 1
ATOM 1770 C C . LYS A 1 230 ? 19.811 3.948 2.339 1.00 82.12 230 LYS A C 1
ATOM 1772 O O . LYS A 1 230 ? 19.808 5.162 2.507 1.00 82.12 230 LYS A O 1
ATOM 1777 N N . LYS A 1 231 ? 19.237 3.341 1.298 1.00 86.19 231 LYS A N 1
ATOM 1778 C CA . LYS A 1 231 ? 18.421 4.055 0.322 1.00 86.19 231 LYS A CA 1
ATOM 1779 C C . LYS A 1 231 ? 17.147 4.540 1.006 1.00 86.19 231 LYS A C 1
ATOM 1781 O O . LYS A 1 231 ? 16.321 3.729 1.418 1.00 86.19 231 LYS A O 1
ATOM 1786 N N . GLU A 1 232 ? 17.012 5.849 1.120 1.00 89.19 232 GLU A N 1
ATOM 1787 C CA . GLU A 1 232 ? 15.845 6.537 1.660 1.00 89.19 232 GLU A CA 1
ATOM 1788 C C . GLU A 1 232 ? 15.223 7.365 0.536 1.00 89.19 232 GLU A C 1
ATOM 1790 O O . GLU A 1 232 ? 15.943 8.032 -0.211 1.00 89.19 232 GLU A O 1
ATOM 1795 N N . GLN A 1 233 ? 13.906 7.249 0.364 1.00 90.69 233 GLN A N 1
ATOM 1796 C CA . GLN A 1 233 ? 13.197 7.778 -0.792 1.00 90.69 233 GLN A CA 1
ATOM 1797 C C . GLN A 1 233 ? 11.928 8.529 -0.383 1.00 90.69 233 GLN A C 1
ATOM 1799 O O . GLN A 1 233 ? 11.067 7.979 0.299 1.00 90.69 233 GLN A O 1
ATOM 1804 N N . ALA A 1 234 ? 11.763 9.736 -0.922 1.00 92.44 234 ALA A N 1
ATOM 1805 C CA . ALA A 1 234 ? 10.567 10.556 -0.771 1.00 92.44 234 ALA A CA 1
ATOM 1806 C C . ALA A 1 234 ? 9.805 10.713 -2.094 1.00 92.44 234 ALA A C 1
ATOM 1808 O O . ALA A 1 234 ? 10.355 10.578 -3.193 1.00 92.44 234 ALA A O 1
ATOM 1809 N N . LEU A 1 235 ? 8.522 11.062 -1.993 1.00 93.19 235 LEU A N 1
ATOM 1810 C CA . LEU A 1 235 ? 7.730 11.521 -3.129 1.00 93.19 235 LEU A CA 1
ATOM 1811 C C . LEU A 1 235 ? 8.092 12.973 -3.442 1.00 93.19 235 LEU A C 1
ATOM 1813 O O . LEU A 1 235 ? 7.807 13.862 -2.643 1.00 93.19 235 LEU A O 1
ATOM 1817 N N . GLN A 1 236 ? 8.638 13.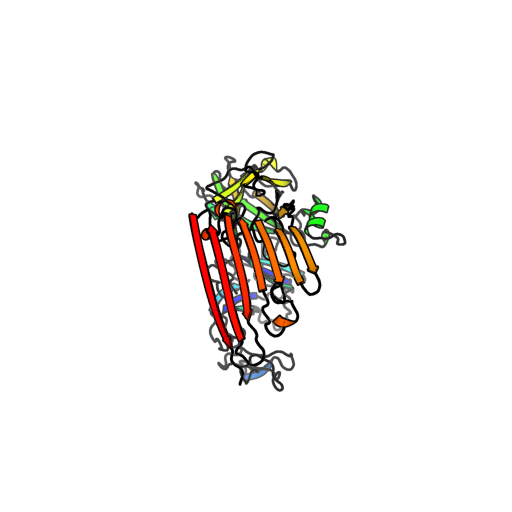220 -4.628 1.00 91.62 236 GLN A N 1
ATOM 1818 C CA . GLN A 1 236 ? 8.860 14.551 -5.176 1.00 91.62 236 GLN A CA 1
ATOM 1819 C C . GLN A 1 236 ? 7.681 14.956 -6.059 1.00 91.62 236 GLN A C 1
ATOM 1821 O O . GLN A 1 236 ? 7.327 14.268 -7.018 1.00 91.62 236 GLN A O 1
ATOM 1826 N N . LEU A 1 237 ? 7.101 16.112 -5.750 1.00 92.00 237 LEU A N 1
ATOM 1827 C CA . LEU A 1 237 ? 6.075 16.757 -6.555 1.00 92.00 237 LEU A CA 1
ATOM 1828 C C . LEU A 1 237 ? 6.658 18.030 -7.162 1.00 92.00 237 LEU A C 1
ATOM 1830 O O . LEU A 1 237 ? 6.770 19.046 -6.474 1.00 92.00 237 LEU A O 1
ATOM 1834 N N . LYS A 1 238 ? 7.023 17.974 -8.444 1.00 90.56 238 LYS A N 1
ATOM 1835 C CA . LYS A 1 238 ? 7.478 19.136 -9.221 1.00 90.56 238 LYS A CA 1
ATOM 1836 C C . LYS A 1 238 ? 6.341 19.657 -10.075 1.00 90.56 238 LYS A C 1
ATOM 1838 O O . LYS A 1 238 ? 5.631 18.867 -10.691 1.00 90.56 238 LYS A O 1
ATOM 1843 N N . TYR A 1 239 ? 6.143 20.970 -10.101 1.00 90.19 239 TYR A N 1
ATOM 1844 C CA . TYR A 1 239 ? 4.976 21.546 -10.756 1.00 90.19 239 TYR A CA 1
ATOM 1845 C C . TYR A 1 239 ? 5.193 22.959 -11.293 1.00 90.19 239 TYR A C 1
ATOM 1847 O O . TYR A 1 239 ? 5.917 23.779 -10.729 1.00 90.19 239 TYR A O 1
ATOM 1855 N N . THR A 1 240 ? 4.475 23.243 -12.372 1.00 90.38 240 THR A N 1
ATOM 1856 C CA . THR A 1 240 ? 4.247 24.575 -12.923 1.00 90.38 240 THR A CA 1
ATOM 1857 C C . THR A 1 240 ? 2.739 24.749 -13.019 1.00 90.38 240 THR A C 1
ATOM 1859 O O . THR A 1 240 ? 2.081 23.998 -13.737 1.00 90.38 240 THR A O 1
ATOM 1862 N N . LEU A 1 241 ? 2.180 25.686 -12.251 1.00 89.94 241 LEU A N 1
ATOM 1863 C CA . LEU A 1 241 ? 0.732 25.860 -12.119 1.00 89.94 241 LEU A CA 1
ATOM 1864 C C . LEU A 1 241 ? 0.341 27.320 -12.306 1.00 89.94 241 LEU A C 1
ATOM 1866 O O . LEU A 1 241 ? 0.871 28.212 -11.644 1.00 89.94 241 LEU A O 1
ATOM 1870 N N . GLU A 1 242 ? -0.649 27.558 -13.153 1.00 89.75 242 GLU A N 1
ATOM 1871 C CA . GLU A 1 242 ? -1.317 28.847 -13.293 1.00 89.75 242 GLU A CA 1
ATOM 1872 C C . GLU A 1 242 ? -2.180 29.151 -12.066 1.00 89.75 242 GLU A C 1
ATOM 1874 O O . GLU A 1 242 ? -2.639 28.241 -11.366 1.00 89.75 242 GLU A O 1
ATOM 1879 N N . ASN A 1 243 ? -2.438 30.434 -11.818 1.00 88.81 243 ASN A N 1
ATOM 1880 C CA . ASN A 1 243 ? -3.298 30.854 -10.714 1.00 88.81 243 ASN A CA 1
ATOM 1881 C C . ASN A 1 243 ? -4.700 30.221 -10.831 1.00 88.81 243 ASN A C 1
ATOM 1883 O O . ASN A 1 243 ? -5.308 30.235 -11.901 1.00 88.81 243 ASN A O 1
ATOM 1887 N N . GLY A 1 244 ? -5.208 29.668 -9.730 1.00 86.31 244 GLY A N 1
ATOM 1888 C CA . GLY A 1 244 ? -6.480 28.941 -9.663 1.00 86.31 244 GLY A CA 1
ATOM 1889 C C . GLY A 1 244 ? -6.406 27.465 -10.074 1.00 86.31 244 GLY A C 1
ATOM 1890 O O . GLY A 1 244 ? -7.381 26.737 -9.885 1.00 86.31 244 GLY A O 1
ATOM 1891 N N . SER A 1 245 ? -5.268 26.991 -10.592 1.00 90.69 245 SER A N 1
ATOM 1892 C CA . SER A 1 245 ? -5.110 25.586 -10.983 1.00 90.69 245 SER A CA 1
ATOM 1893 C C . SER A 1 245 ? -4.855 24.690 -9.771 1.00 90.69 245 SER A C 1
ATOM 1895 O O . SER A 1 245 ? -4.164 25.062 -8.819 1.00 90.69 245 SER A O 1
ATOM 1897 N N . THR A 1 246 ? -5.405 23.479 -9.823 1.00 92.00 246 THR A N 1
ATOM 1898 C CA . THR A 1 246 ? -5.196 22.423 -8.830 1.00 92.00 246 THR A CA 1
ATOM 1899 C C . THR A 1 246 ? -4.638 21.189 -9.514 1.00 92.00 246 THR A C 1
ATOM 1901 O O . THR A 1 246 ? -5.293 20.625 -10.389 1.00 92.00 246 THR A O 1
ATOM 1904 N N . ALA A 1 247 ? -3.462 20.743 -9.091 1.00 92.75 247 ALA A N 1
ATOM 1905 C CA . ALA A 1 247 ? -2.890 19.475 -9.516 1.00 92.75 247 ALA A CA 1
ATOM 1906 C C . ALA A 1 247 ? -3.060 18.421 -8.420 1.00 92.75 247 ALA A C 1
ATOM 1908 O O . ALA A 1 247 ? -3.033 18.749 -7.236 1.00 92.75 247 ALA A O 1
ATOM 1909 N N . THR A 1 248 ? -3.273 17.163 -8.791 1.00 94.25 248 THR A N 1
ATOM 1910 C CA . THR A 1 248 ? -3.506 16.079 -7.837 1.00 94.25 248 THR A CA 1
ATOM 1911 C C . THR A 1 248 ? -2.918 14.756 -8.296 1.00 94.25 248 THR A C 1
ATOM 1913 O O . THR A 1 248 ? -2.944 14.426 -9.478 1.00 94.25 248 THR A O 1
ATOM 1916 N N . THR A 1 249 ? -2.424 13.983 -7.336 1.00 93.81 249 THR A N 1
ATOM 1917 C CA . THR A 1 249 ? -1.999 12.589 -7.491 1.00 93.81 249 THR A CA 1
ATOM 1918 C C . THR A 1 249 ? -2.528 11.780 -6.308 1.00 93.81 249 THR A C 1
ATOM 1920 O O . THR A 1 249 ? -2.825 12.341 -5.248 1.00 93.81 249 THR A O 1
ATOM 1923 N N . LYS A 1 250 ? -2.686 10.468 -6.467 1.00 93.69 250 LYS A N 1
ATOM 1924 C CA . LYS A 1 250 ? -3.201 9.599 -5.408 1.00 93.69 250 LYS A CA 1
ATOM 1925 C C . LYS A 1 250 ? -2.519 8.244 -5.378 1.00 93.69 250 LYS A C 1
ATOM 1927 O O . LYS A 1 250 ? -2.068 7.747 -6.400 1.00 93.69 250 LYS A O 1
ATOM 1932 N N . SER A 1 251 ? -2.485 7.649 -4.196 1.00 92.25 251 SER A N 1
ATOM 1933 C CA . SER A 1 251 ? -2.113 6.260 -3.956 1.00 92.25 251 SER A CA 1
ATOM 1934 C C . SER A 1 251 ? -3.368 5.514 -3.521 1.00 92.25 251 SER A C 1
ATOM 1936 O O . SER A 1 251 ? -3.965 5.856 -2.499 1.00 92.25 251 SER A O 1
ATOM 1938 N N . VAL A 1 252 ? -3.760 4.491 -4.277 1.00 89.25 252 VAL A N 1
ATOM 1939 C CA . VAL A 1 252 ? -4.934 3.657 -3.984 1.00 89.25 252 VAL A CA 1
ATOM 1940 C C . VAL A 1 252 ? -4.484 2.351 -3.335 1.00 89.25 252 VAL A C 1
ATOM 1942 O O . VAL A 1 252 ? -3.547 1.705 -3.804 1.00 89.25 252 VAL A O 1
ATOM 1945 N N . PHE A 1 253 ? -5.152 1.953 -2.257 1.00 85.31 253 PHE A N 1
ATOM 1946 C CA . PHE A 1 253 ? -4.906 0.683 -1.586 1.00 85.31 253 PHE A CA 1
ATOM 1947 C C . PHE A 1 253 ? -5.748 -0.431 -2.218 1.00 85.31 253 PHE A C 1
ATOM 1949 O O . PHE A 1 253 ? -6.929 -0.248 -2.502 1.00 85.31 253 PHE A O 1
ATOM 1956 N N . SER A 1 254 ? -5.154 -1.611 -2.417 1.00 80.94 254 SER A N 1
ATOM 1957 C CA . SER A 1 254 ? -5.861 -2.784 -2.962 1.00 80.94 254 SER A CA 1
ATOM 1958 C C . SER A 1 254 ? -6.942 -3.318 -2.018 1.00 80.94 254 SER A C 1
ATOM 1960 O O . SER A 1 254 ? -7.937 -3.891 -2.455 1.00 80.94 254 SER A O 1
ATOM 1962 N N . ARG A 1 255 ? -6.747 -3.119 -0.713 1.00 81.06 255 ARG A N 1
ATOM 1963 C CA . ARG A 1 255 ? -7.732 -3.327 0.344 1.00 81.06 255 ARG A CA 1
ATOM 1964 C C . ARG A 1 255 ? -7.733 -2.088 1.213 1.00 81.06 255 ARG A C 1
ATOM 1966 O O . ARG A 1 255 ? -6.663 -1.565 1.518 1.00 81.06 255 ARG A O 1
ATOM 1973 N N . ALA A 1 256 ? -8.916 -1.640 1.605 1.00 84.00 256 ALA A N 1
ATOM 1974 C CA . ALA A 1 256 ? -9.003 -0.507 2.498 1.00 84.00 256 ALA A CA 1
ATOM 1975 C C . ALA A 1 256 ? -8.300 -0.798 3.825 1.00 84.00 256 ALA A C 1
ATOM 1977 O O . ALA A 1 256 ? -8.377 -1.905 4.364 1.00 84.00 256 ALA A O 1
ATOM 1978 N N . THR A 1 257 ? -7.590 0.206 4.316 1.00 86.12 257 THR A N 1
ATOM 1979 C CA . THR A 1 257 ? -6.805 0.135 5.539 1.00 86.12 257 THR A CA 1
ATOM 1980 C C . THR A 1 257 ? -7.583 0.730 6.701 1.00 86.12 257 THR A C 1
ATOM 1982 O O . THR A 1 257 ? -8.212 1.780 6.561 1.00 86.12 257 THR A O 1
ATOM 1985 N N . ASP A 1 258 ? -7.482 0.074 7.851 1.00 86.75 258 ASP A N 1
ATOM 1986 C CA . ASP A 1 258 ? -8.102 0.494 9.102 1.00 86.75 258 ASP A CA 1
ATOM 1987 C C . ASP A 1 258 ? -7.104 1.300 9.945 1.00 86.75 258 ASP A C 1
ATOM 1989 O O . ASP A 1 258 ? -6.099 0.770 10.426 1.00 86.75 258 ASP A O 1
ATOM 1993 N N . TYR A 1 259 ? -7.371 2.597 10.094 1.00 89.75 259 TYR A N 1
ATOM 1994 C CA . TYR A 1 259 ? -6.567 3.530 10.885 1.00 89.75 259 TYR A CA 1
ATOM 1995 C C . TYR A 1 259 ? -7.079 3.632 12.326 1.00 89.75 259 TYR A C 1
ATOM 1997 O O . TYR A 1 259 ? -6.384 4.181 13.178 1.00 89.75 259 TYR A O 1
ATOM 2005 N N . SER A 1 260 ? -8.247 3.060 12.645 1.00 84.56 260 SER A N 1
ATOM 2006 C CA . SER A 1 260 ? -8.912 3.234 13.942 1.00 84.56 260 SER A CA 1
ATOM 2007 C C . SER A 1 260 ? -8.170 2.575 15.110 1.00 84.56 260 SER A C 1
ATOM 2009 O O . SER A 1 260 ? -8.512 2.783 16.268 1.00 84.56 260 SER A O 1
ATOM 2011 N N . LYS A 1 261 ? -7.158 1.753 14.817 1.00 84.88 261 LYS A N 1
ATOM 2012 C CA . LYS A 1 261 ? -6.329 1.043 15.805 1.00 84.88 261 LYS A CA 1
ATOM 2013 C C . LYS A 1 261 ? -5.160 1.865 16.336 1.00 84.88 261 LYS A C 1
ATOM 2015 O O . LYS A 1 261 ? -4.466 1.408 17.241 1.00 84.88 261 LYS A O 1
ATOM 2020 N N . HIS A 1 262 ? -4.972 3.068 15.818 1.00 89.25 262 HIS A N 1
ATOM 2021 C CA . HIS A 1 262 ? -3.900 3.976 16.199 1.00 89.25 262 HIS A CA 1
ATOM 2022 C C . HIS A 1 262 ? -4.496 5.304 16.655 1.00 89.25 262 HIS A C 1
ATOM 2024 O O . HIS A 1 262 ? -5.650 5.614 16.351 1.00 89.25 262 HIS A O 1
ATOM 2030 N N . LYS A 1 263 ? -3.721 6.075 17.410 1.00 90.19 263 LYS A N 1
ATOM 2031 C CA . LYS A 1 263 ? -4.131 7.402 17.881 1.00 90.19 263 LYS A CA 1
ATOM 2032 C C . LYS A 1 263 ? -3.509 8.521 17.072 1.00 90.19 263 LYS A C 1
ATOM 2034 O O . LYS A 1 263 ? -3.937 9.662 17.200 1.00 90.19 263 LYS A O 1
ATOM 2039 N N . GLU A 1 264 ? -2.492 8.231 16.272 1.00 92.75 264 GLU A N 1
ATOM 2040 C CA . GLU A 1 264 ? -1.741 9.258 15.565 1.00 92.75 264 GLU A CA 1
ATOM 2041 C C . GLU A 1 264 ? -1.464 8.823 14.130 1.00 92.75 264 GLU A C 1
ATOM 2043 O O . GLU A 1 264 ? -1.169 7.662 13.856 1.00 92.75 264 GLU A O 1
ATOM 2048 N N . LEU A 1 265 ? -1.559 9.776 13.209 1.00 95.06 265 LEU A N 1
ATOM 2049 C CA . LEU A 1 265 ? -1.126 9.657 11.825 1.00 95.06 265 LEU A CA 1
ATOM 2050 C C . LEU A 1 265 ? -0.096 10.754 11.574 1.00 95.06 265 LEU A C 1
ATOM 2052 O O . LEU A 1 265 ? -0.415 11.941 11.659 1.00 95.06 265 LEU A O 1
ATOM 2056 N N . THR A 1 266 ? 1.130 10.362 11.253 1.00 95.00 266 THR A N 1
ATOM 2057 C CA . THR A 1 266 ? 2.238 11.291 11.024 1.00 95.00 266 THR A CA 1
ATOM 2058 C C . THR A 1 266 ? 2.698 11.227 9.576 1.00 95.00 266 THR A C 1
ATOM 2060 O O . THR A 1 266 ? 2.734 10.158 8.968 1.00 95.00 266 THR A O 1
ATOM 2063 N N . TYR A 1 267 ? 3.053 12.387 9.026 1.00 95.19 267 TYR A N 1
ATOM 2064 C CA . TYR A 1 267 ? 3.755 12.498 7.752 1.00 95.19 267 TYR A CA 1
ATOM 2065 C C . TYR A 1 267 ? 4.746 13.662 7.747 1.00 95.19 267 TYR A C 1
ATOM 2067 O O . TYR A 1 267 ? 4.627 14.603 8.538 1.00 95.19 267 TYR A O 1
ATOM 2075 N N . TYR A 1 268 ? 5.721 13.615 6.838 1.00 94.69 268 TYR A N 1
ATOM 2076 C CA . TYR A 1 268 ? 6.767 14.630 6.727 1.00 94.69 268 TYR A CA 1
ATOM 2077 C C . TYR A 1 268 ? 6.689 15.388 5.414 1.00 94.69 268 TYR A C 1
ATOM 2079 O O . TYR A 1 268 ? 6.535 14.796 4.347 1.00 94.69 268 TYR A O 1
ATOM 2087 N N . LEU A 1 269 ? 6.834 16.709 5.493 1.00 94.44 269 LEU A N 1
ATOM 2088 C CA . LEU A 1 269 ? 6.843 17.592 4.332 1.00 94.44 269 LEU A CA 1
ATOM 2089 C C . LEU A 1 269 ? 8.134 18.393 4.238 1.00 94.44 269 LEU A C 1
ATOM 2091 O O . LEU A 1 269 ? 8.623 18.911 5.240 1.00 94.44 269 LEU A O 1
ATOM 2095 N N . TRP A 1 270 ? 8.621 18.559 3.015 1.00 91.50 270 TRP A N 1
ATOM 2096 C CA . TRP A 1 270 ? 9.684 19.490 2.653 1.00 91.50 270 TRP A CA 1
ATOM 2097 C C . TRP A 1 270 ? 9.135 20.525 1.673 1.00 91.50 270 TRP A C 1
ATOM 2099 O O . TRP A 1 270 ? 8.516 20.161 0.671 1.00 91.50 270 TRP A O 1
ATOM 2109 N N . GLY A 1 271 ? 9.346 21.812 1.954 1.00 86.12 271 GLY A N 1
ATOM 2110 C CA . GLY A 1 271 ? 8.678 22.908 1.247 1.00 86.12 271 GLY A CA 1
ATOM 2111 C C . GLY A 1 271 ? 9.581 24.044 0.770 1.00 86.12 271 GLY A C 1
ATOM 2112 O O . GLY A 1 271 ? 9.047 25.065 0.337 1.00 86.12 271 GLY A O 1
ATOM 2113 N N . ASP A 1 272 ? 10.906 23.902 0.818 1.00 81.06 272 ASP A N 1
ATOM 2114 C CA . ASP A 1 272 ? 11.862 25.004 0.604 1.00 81.06 272 ASP A CA 1
ATOM 2115 C C . ASP A 1 272 ? 11.709 25.712 -0.754 1.00 81.06 272 ASP A C 1
ATOM 2117 O O . ASP A 1 272 ? 11.977 26.908 -0.871 1.00 81.06 272 ASP A O 1
ATOM 2121 N N . ASN A 1 273 ? 11.232 25.002 -1.782 1.00 81.62 273 ASN A N 1
ATOM 2122 C CA . ASN A 1 273 ? 10.993 25.551 -3.119 1.00 81.62 273 ASN A CA 1
ATOM 2123 C C . ASN A 1 273 ? 9.513 25.473 -3.548 1.00 81.62 273 ASN A C 1
ATOM 2125 O O . ASN A 1 273 ? 9.176 25.375 -4.723 1.00 81.62 273 ASN A O 1
ATOM 2129 N N . SER A 1 274 ? 8.601 25.552 -2.587 1.00 80.50 274 SER A N 1
ATOM 2130 C CA . SER A 1 274 ? 7.156 25.422 -2.808 1.00 80.50 274 SER A CA 1
ATOM 2131 C C . SER A 1 274 ? 6.455 26.661 -3.392 1.00 80.50 274 SER A C 1
ATOM 2133 O O . SER A 1 274 ? 5.278 26.596 -3.734 1.00 80.50 274 SER A O 1
ATOM 2135 N N . LYS A 1 275 ? 7.146 27.806 -3.481 1.00 86.12 275 LYS A N 1
ATOM 2136 C CA . LYS A 1 275 ? 6.673 29.051 -4.128 1.00 86.12 275 LYS A CA 1
ATOM 2137 C C . LYS A 1 275 ? 5.243 29.501 -3.740 1.00 86.12 275 LYS A C 1
ATOM 2139 O O . LYS A 1 275 ? 4.537 30.075 -4.564 1.00 86.12 275 LYS A O 1
ATOM 2144 N N . GLY A 1 276 ? 4.819 29.253 -2.500 1.00 84.12 276 GLY A N 1
ATOM 2145 C CA . GLY A 1 276 ? 3.516 29.679 -1.970 1.00 84.12 276 GLY A CA 1
ATOM 2146 C C . GLY A 1 276 ? 2.313 28.801 -2.347 1.00 84.12 276 GLY A C 1
ATOM 2147 O O . GLY A 1 276 ? 1.173 29.198 -2.092 1.00 84.12 276 GLY A O 1
ATOM 2148 N N . ALA A 1 277 ? 2.513 27.622 -2.948 1.00 89.56 277 ALA A N 1
ATOM 2149 C CA . ALA A 1 277 ? 1.413 26.694 -3.213 1.00 89.56 277 ALA A CA 1
ATOM 2150 C C . ALA A 1 277 ? 0.732 26.220 -1.915 1.00 89.56 277 ALA A C 1
ATOM 2152 O O . ALA A 1 277 ? 1.352 26.068 -0.864 1.00 89.56 277 ALA A O 1
ATOM 2153 N N . THR A 1 278 ? -0.561 25.913 -1.979 1.00 92.88 278 THR A N 1
ATOM 2154 C CA . THR A 1 278 ? -1.251 25.249 -0.868 1.00 92.88 278 THR A CA 1
ATOM 2155 C C . THR A 1 278 ? -1.210 23.744 -1.082 1.00 92.88 278 THR A C 1
ATOM 2157 O O . THR A 1 278 ? -1.792 23.230 -2.040 1.00 92.88 278 THR A O 1
ATOM 2160 N N . PHE A 1 279 ? -0.535 23.042 -0.175 1.00 94.50 279 PHE A N 1
ATOM 2161 C CA . PHE A 1 279 ? -0.528 21.588 -0.111 1.00 94.50 279 PHE A CA 1
ATOM 2162 C C . PHE A 1 279 ? -1.784 21.104 0.612 1.00 94.50 279 PHE A C 1
ATOM 2164 O O . PHE A 1 279 ? -2.113 21.586 1.696 1.00 94.50 279 PHE A O 1
ATOM 2171 N N . GLU A 1 280 ? -2.487 20.140 0.035 1.00 95.31 280 GLU A N 1
ATOM 2172 C CA . GLU A 1 280 ? -3.617 19.468 0.667 1.00 95.31 280 GLU A CA 1
ATOM 2173 C C . GLU A 1 280 ? -3.421 17.956 0.582 1.00 95.31 280 GLU A C 1
ATOM 2175 O O . GLU A 1 280 ? -3.138 17.425 -0.487 1.00 95.31 280 GLU A O 1
ATOM 2180 N N . ILE A 1 281 ? -3.595 17.258 1.701 1.00 95.56 281 ILE A N 1
ATOM 2181 C CA . ILE A 1 281 ? -3.605 15.794 1.747 1.00 95.56 281 ILE A CA 1
ATOM 2182 C C . ILE A 1 281 ? -4.964 15.315 2.237 1.00 95.56 281 ILE A C 1
ATOM 2184 O O . ILE A 1 281 ? -5.548 15.903 3.149 1.00 95.56 281 ILE A O 1
ATOM 2188 N N . GLN A 1 282 ? -5.475 14.271 1.596 1.00 95.56 282 GLN A N 1
ATOM 2189 C CA . GLN A 1 282 ? -6.781 13.684 1.839 1.00 95.56 282 GLN A CA 1
ATOM 2190 C C . GLN A 1 282 ? -6.631 12.211 2.212 1.00 95.56 282 GLN A C 1
ATOM 2192 O O . GLN A 1 282 ? -5.896 11.470 1.554 1.00 95.56 282 GLN A O 1
ATOM 2197 N N . PHE A 1 283 ? -7.391 11.789 3.218 1.00 94.56 283 PHE A N 1
ATOM 2198 C CA . PHE A 1 283 ? -7.456 10.413 3.701 1.00 94.56 283 PHE A CA 1
ATOM 2199 C C . PHE A 1 283 ? -8.908 9.934 3.645 1.00 94.56 283 PHE A C 1
ATOM 2201 O O . PHE A 1 283 ? -9.781 10.522 4.289 1.00 94.56 283 PHE A O 1
ATOM 2208 N N . GLY A 1 284 ? -9.186 8.887 2.866 1.00 91.94 284 GLY A N 1
ATOM 2209 C CA . GLY A 1 284 ? -10.528 8.311 2.760 1.00 91.94 284 GLY A CA 1
ATOM 2210 C C . GLY A 1 284 ? -10.815 7.707 1.391 1.00 91.94 284 GLY A C 1
ATOM 2211 O O . GLY A 1 284 ? -9.916 7.192 0.734 1.00 91.94 284 GLY A O 1
ATOM 2212 N N . ALA A 1 285 ? -12.077 7.754 0.974 1.00 90.12 285 ALA A N 1
ATOM 2213 C CA . ALA A 1 285 ? -12.529 7.422 -0.376 1.00 90.12 285 ALA A CA 1
ATOM 2214 C C . ALA A 1 285 ? -12.768 8.703 -1.198 1.00 90.12 285 ALA A C 1
ATOM 2216 O O . ALA A 1 285 ? -12.920 9.781 -0.631 1.00 90.12 285 ALA A O 1
ATOM 2217 N N . GLU A 1 286 ? -12.865 8.599 -2.529 1.00 86.44 286 GLU A N 1
ATOM 2218 C CA . GLU A 1 286 ? -12.959 9.758 -3.445 1.00 86.44 286 GLU A CA 1
ATOM 2219 C C . GLU A 1 286 ? -14.076 10.767 -3.083 1.00 86.44 286 GLU A C 1
ATOM 2221 O O . GLU A 1 286 ? -13.891 11.966 -3.258 1.00 86.44 286 GLU A O 1
ATOM 2226 N N . GLY A 1 287 ? -15.212 10.304 -2.540 1.00 87.44 287 GLY A N 1
ATOM 2227 C CA . GLY A 1 287 ? -16.330 11.161 -2.105 1.00 87.44 287 GLY A CA 1
ATOM 2228 C C . GLY A 1 287 ? -16.504 11.308 -0.588 1.00 87.44 287 GLY A C 1
ATOM 2229 O O . GLY A 1 287 ? -17.375 12.056 -0.153 1.00 87.44 287 GLY A O 1
ATOM 2230 N N . ASN A 1 288 ? -15.712 10.591 0.212 1.00 91.19 288 ASN A N 1
ATOM 2231 C CA . ASN A 1 288 ? -15.817 10.566 1.671 1.00 91.19 288 ASN A CA 1
ATOM 2232 C C . ASN A 1 288 ? -14.411 10.611 2.274 1.00 91.19 288 ASN A C 1
ATOM 2234 O O . ASN A 1 288 ? -13.767 9.566 2.393 1.00 91.19 288 ASN A O 1
ATOM 2238 N N . TYR A 1 289 ? -13.924 11.796 2.644 1.00 92.94 289 TYR A N 1
ATOM 2239 C CA . TYR A 1 289 ? -12.543 11.960 3.112 1.00 92.94 289 TYR A CA 1
ATOM 2240 C C . TYR A 1 289 ? -12.367 13.065 4.158 1.00 92.94 289 TYR A C 1
ATOM 2242 O O . TYR A 1 289 ? -13.113 14.048 4.198 1.00 92.94 289 TYR A O 1
ATOM 2250 N N . PHE A 1 290 ? -11.331 12.905 4.980 1.00 94.00 290 PHE A N 1
ATOM 2251 C CA . PHE A 1 290 ? -10.743 13.962 5.802 1.00 94.00 290 PHE A CA 1
ATOM 2252 C C . PHE A 1 290 ? -9.646 14.658 5.007 1.00 94.00 290 PHE A C 1
ATOM 2254 O O . PHE A 1 290 ? -8.974 14.004 4.208 1.00 94.00 290 PHE A O 1
ATOM 2261 N N . TYR A 1 291 ? -9.440 15.958 5.213 1.00 95.06 291 TYR A N 1
ATOM 2262 C CA . TYR A 1 291 ? -8.339 16.653 4.553 1.00 95.06 291 TYR A CA 1
ATOM 2263 C C . TYR A 1 291 ? -7.656 17.690 5.439 1.00 95.06 291 TYR A C 1
ATOM 2265 O O . TYR A 1 291 ? -8.299 18.396 6.213 1.00 95.06 291 TYR A O 1
ATOM 2273 N N . GLN A 1 292 ? -6.343 17.823 5.263 1.00 94.88 292 GLN A N 1
ATOM 2274 C CA . GLN A 1 292 ? -5.525 18.863 5.884 1.00 94.88 292 GLN A CA 1
ATOM 2275 C C . GLN A 1 292 ? -4.942 19.761 4.796 1.00 94.88 292 GLN A C 1
ATOM 2277 O O . GLN A 1 292 ? -4.428 19.268 3.795 1.00 94.88 292 GLN A O 1
ATOM 2282 N N . ARG A 1 293 ? -4.996 21.082 5.008 1.00 93.38 293 ARG A N 1
ATOM 2283 C CA . ARG A 1 293 ? -4.379 22.092 4.133 1.00 93.38 293 ARG A CA 1
ATOM 2284 C C . ARG A 1 293 ? -3.222 22.773 4.838 1.00 93.38 293 ARG A C 1
ATOM 2286 O O . ARG A 1 293 ? -3.375 23.228 5.968 1.00 93.38 293 ARG A O 1
ATOM 2293 N N . ILE A 1 294 ? -2.090 22.885 4.164 1.00 90.94 294 ILE A N 1
ATOM 2294 C CA . ILE A 1 294 ? -0.904 23.574 4.658 1.00 90.94 294 ILE A CA 1
ATOM 2295 C C . ILE A 1 294 ? -0.463 24.552 3.577 1.00 90.94 294 ILE A C 1
ATOM 2297 O O . ILE A 1 294 ? -0.166 24.161 2.448 1.00 90.94 294 ILE A O 1
ATOM 2301 N N . LYS A 1 295 ? -0.430 25.842 3.921 1.00 86.75 295 LYS A N 1
ATOM 2302 C CA . LYS A 1 295 ? 0.182 26.849 3.051 1.00 86.75 295 LYS A CA 1
ATOM 2303 C C . LYS A 1 295 ? 1.683 26.663 3.084 1.00 86.75 295 LYS A C 1
ATOM 2305 O O . LYS A 1 295 ? 2.263 26.617 4.169 1.00 86.75 295 LYS A O 1
ATOM 2310 N N . SER A 1 296 ? 2.314 26.567 1.929 1.00 79.19 296 SER A N 1
ATOM 2311 C CA . SER A 1 296 ? 3.710 26.168 1.887 1.00 79.19 296 SER A CA 1
ATOM 2312 C C . SER A 1 296 ? 4.679 27.193 2.485 1.00 79.19 296 SER A C 1
ATOM 2314 O O . SER A 1 296 ? 5.718 26.798 3.000 1.00 79.19 296 SER A O 1
ATOM 2316 N N . ASP A 1 297 ? 4.292 28.470 2.569 1.00 76.69 297 ASP A N 1
ATOM 2317 C CA . ASP A 1 297 ? 5.041 29.509 3.296 1.00 76.69 297 ASP A CA 1
ATOM 2318 C C . ASP A 1 297 ? 5.243 29.165 4.783 1.00 76.69 297 ASP A C 1
ATOM 2320 O O . ASP A 1 297 ? 6.202 29.611 5.410 1.00 76.69 297 ASP A O 1
ATOM 2324 N N . SER A 1 298 ? 4.356 28.344 5.359 1.00 78.19 298 SER A N 1
ATOM 2325 C CA . SER A 1 298 ? 4.470 27.884 6.748 1.00 78.19 298 SER A CA 1
ATOM 2326 C C . SER A 1 298 ? 5.455 26.726 6.942 1.00 78.19 298 SER A C 1
ATOM 2328 O O . SER A 1 298 ? 5.822 26.434 8.079 1.00 78.19 298 SER A O 1
ATOM 2330 N N . LEU A 1 299 ? 5.904 26.076 5.859 1.00 80.38 299 LEU A N 1
ATOM 2331 C CA . LEU A 1 299 ? 6.845 24.955 5.927 1.00 80.38 299 LEU A CA 1
ATOM 2332 C C . LEU A 1 299 ? 8.280 25.425 6.203 1.00 80.38 299 LEU A C 1
ATOM 2334 O O . LEU A 1 299 ? 9.042 24.678 6.804 1.00 80.38 299 LEU A O 1
ATOM 2338 N N . GLY A 1 300 ? 8.643 26.666 5.861 1.00 75.94 300 GLY A N 1
ATOM 2339 C CA . GLY A 1 300 ? 10.001 27.184 6.064 1.00 75.94 300 GLY A CA 1
ATOM 2340 C C . GLY A 1 300 ? 11.067 26.343 5.350 1.00 75.94 300 GLY A C 1
ATOM 2341 O O . GLY A 1 300 ? 10.772 25.732 4.327 1.00 75.94 300 GLY A O 1
ATOM 2342 N N . THR A 1 301 ? 12.292 26.333 5.889 1.00 82.44 301 THR A N 1
ATOM 2343 C CA . THR A 1 301 ? 13.373 25.465 5.402 1.00 82.44 301 THR A CA 1
ATOM 2344 C C . THR A 1 301 ? 13.478 24.170 6.212 1.00 82.44 301 THR A C 1
ATOM 2346 O O . THR A 1 301 ? 13.387 24.186 7.450 1.00 82.44 301 THR A O 1
ATOM 2349 N N . GLY A 1 302 ? 13.700 23.049 5.528 1.00 87.38 302 GLY A N 1
ATOM 2350 C CA . GLY A 1 302 ? 13.899 21.733 6.132 1.00 87.38 302 GLY A CA 1
ATOM 2351 C C . GLY A 1 302 ? 12.640 20.863 6.242 1.00 87.38 302 GLY A C 1
ATOM 2352 O O . GLY A 1 302 ? 11.514 21.309 6.018 1.00 87.38 302 GLY A O 1
ATOM 2353 N N . TRP A 1 303 ? 12.826 19.610 6.673 1.00 92.25 303 TRP A N 1
ATOM 2354 C CA . TRP A 1 303 ? 11.725 18.672 6.915 1.00 92.25 303 TRP A CA 1
ATOM 2355 C C . TRP A 1 303 ? 10.841 19.119 8.089 1.00 92.25 303 TRP A C 1
ATOM 2357 O O . TRP A 1 303 ? 11.329 19.434 9.180 1.00 92.25 303 TRP A O 1
ATOM 2367 N N . LYS A 1 304 ? 9.520 19.091 7.892 1.00 92.19 304 LYS A N 1
ATOM 2368 C CA . LYS A 1 304 ? 8.507 19.364 8.919 1.00 92.19 304 LYS A CA 1
ATOM 2369 C C . LYS A 1 304 ? 7.679 18.127 9.215 1.00 92.19 304 LYS A C 1
ATOM 2371 O O . LYS A 1 304 ? 7.067 17.559 8.315 1.00 92.19 304 LYS A O 1
ATOM 2376 N N . LYS A 1 305 ? 7.632 17.762 10.498 1.00 93.12 305 LYS A N 1
ATOM 2377 C CA . LYS A 1 305 ? 6.727 16.740 11.027 1.00 93.12 305 LYS A CA 1
ATOM 2378 C C . LYS A 1 305 ? 5.317 17.318 11.110 1.00 93.12 305 LYS A C 1
ATOM 2380 O O . LYS A 1 305 ? 5.116 18.334 11.776 1.00 93.12 305 LYS A O 1
ATOM 2385 N N . ILE A 1 306 ? 4.356 16.659 10.475 1.00 93.81 306 ILE A N 1
ATOM 2386 C CA . ILE A 1 306 ? 2.932 16.938 10.635 1.00 93.81 306 ILE A CA 1
ATOM 2387 C C . ILE A 1 306 ? 2.296 15.747 11.337 1.00 93.81 306 ILE A C 1
ATOM 2389 O O . ILE A 1 306 ? 2.352 14.626 10.843 1.00 93.81 306 ILE A O 1
ATOM 2393 N N . GLU A 1 307 ? 1.703 16.005 12.496 1.00 94.56 307 GLU A N 1
ATOM 2394 C CA . GLU A 1 307 ? 1.093 14.990 13.348 1.00 94.56 307 GLU A CA 1
ATOM 2395 C C . GLU A 1 307 ? -0.405 15.262 13.451 1.00 94.56 307 GLU A C 1
ATOM 2397 O O . GLU A 1 307 ? -0.829 16.342 13.872 1.00 94.56 307 GLU A O 1
ATOM 2402 N N . LEU A 1 308 ? -1.200 14.287 13.024 1.00 94.75 308 LEU A N 1
ATOM 2403 C CA . LEU A 1 308 ? -2.652 14.316 13.074 1.00 94.75 308 LEU A CA 1
ATOM 2404 C C . LEU A 1 308 ? -3.107 13.362 14.178 1.00 94.75 308 LEU A C 1
ATOM 2406 O O . LEU A 1 308 ? -2.796 12.171 14.131 1.00 94.75 308 LEU A O 1
ATOM 2410 N N . LYS A 1 309 ? -3.841 13.867 15.169 1.00 93.62 309 LYS A N 1
ATOM 2411 C CA . LYS A 1 309 ? -4.410 13.025 16.226 1.00 93.62 309 LYS A CA 1
ATOM 2412 C C . LYS A 1 309 ? -5.722 12.421 15.742 1.00 93.62 309 LYS A C 1
ATOM 2414 O O . LYS A 1 309 ? -6.534 13.097 15.116 1.00 93.62 309 LYS A O 1
ATOM 2419 N N . LEU A 1 310 ? -5.916 11.143 16.021 1.00 91.62 310 LEU A N 1
ATOM 2420 C CA . LEU A 1 310 ? -7.132 10.383 15.780 1.00 91.62 310 LEU A CA 1
ATOM 2421 C C . LEU A 1 310 ? -7.896 10.356 17.105 1.00 91.62 310 LEU A C 1
ATOM 2423 O O . LEU A 1 310 ? -7.541 9.614 18.022 1.00 91.62 310 LEU A O 1
ATOM 2427 N N . GLU A 1 311 ? -8.900 11.219 17.224 1.00 86.31 311 GLU A N 1
ATOM 2428 C CA . GLU A 1 311 ? -9.651 11.427 18.461 1.00 86.31 311 GLU A CA 1
ATOM 2429 C C . GLU A 1 311 ? -10.991 10.698 18.422 1.00 86.31 311 GLU A C 1
ATOM 2431 O O . GLU A 1 311 ? -11.720 10.718 17.425 1.00 86.31 311 GLU A O 1
ATOM 2436 N N . ASP A 1 312 ? -11.299 10.066 19.545 1.00 82.25 312 ASP A N 1
ATOM 2437 C CA . ASP A 1 312 ? -12.572 9.431 19.847 1.00 82.25 312 ASP A CA 1
ATOM 2438 C C . ASP A 1 312 ? -13.435 10.437 20.620 1.00 82.25 312 ASP A C 1
ATOM 2440 O O . ASP A 1 312 ? -13.083 10.838 21.731 1.00 82.25 312 ASP A O 1
ATOM 2444 N N . ILE A 1 313 ? -14.523 10.903 20.002 1.00 78.81 313 ILE A N 1
ATOM 2445 C CA . ILE A 1 313 ? -15.425 11.893 20.611 1.00 78.81 313 ILE A CA 1
ATOM 2446 C C . ILE A 1 313 ? -16.506 11.189 21.430 1.00 78.81 313 ILE A C 1
ATOM 2448 O O . ILE A 1 313 ? -17.013 11.751 22.403 1.00 78.81 313 ILE A O 1
ATOM 2452 N N . ASN A 1 314 ? -16.915 10.001 20.997 1.00 75.25 314 ASN A N 1
ATOM 2453 C CA . ASN A 1 314 ? -18.046 9.279 21.560 1.00 75.25 314 ASN A CA 1
ATOM 2454 C C . ASN A 1 314 ? -17.636 8.321 22.710 1.00 75.25 314 ASN A C 1
ATOM 2456 O O . ASN A 1 314 ? -18.512 7.739 23.354 1.00 75.25 314 ASN A O 1
ATOM 2460 N N . GLU A 1 315 ? -16.331 8.226 22.990 1.00 71.06 315 GLU A N 1
ATOM 2461 C CA . GLU A 1 315 ? -15.680 7.376 23.993 1.00 71.06 315 GLU A CA 1
ATOM 2462 C C . GLU A 1 315 ? -15.920 5.864 23.784 1.00 71.06 315 GLU A C 1
ATOM 2464 O O . GLU A 1 315 ? -15.885 5.074 24.736 1.00 71.06 315 GLU A O 1
ATOM 2469 N N . ASP A 1 316 ? -16.149 5.421 22.543 1.00 67.00 316 ASP A N 1
ATOM 2470 C CA . ASP A 1 316 ? -16.327 4.008 22.175 1.00 67.00 316 ASP A CA 1
ATOM 2471 C C . ASP A 1 316 ? -15.006 3.239 21.972 1.00 67.00 316 ASP A C 1
ATOM 2473 O O . ASP A 1 316 ? -15.009 2.048 21.633 1.00 67.00 316 ASP A O 1
ATOM 2477 N N . LYS A 1 317 ? -13.880 3.895 22.269 1.00 66.62 317 LYS A N 1
ATOM 2478 C CA . LYS A 1 317 ? -12.492 3.465 22.061 1.00 66.62 317 LYS A CA 1
ATOM 2479 C C . LYS A 1 317 ? -12.099 3.361 20.588 1.00 66.62 317 LYS A C 1
ATOM 2481 O O . LYS A 1 317 ? -11.151 2.634 20.266 1.00 66.62 317 LYS A O 1
ATOM 2486 N N . LYS A 1 318 ? -12.795 4.061 19.692 1.00 70.56 318 LYS A N 1
ATOM 2487 C CA . LYS A 1 318 ? -12.447 4.187 18.278 1.00 70.56 318 LYS A CA 1
ATOM 2488 C C . LYS A 1 318 ? -12.442 5.657 17.881 1.00 70.56 318 LYS A C 1
ATOM 2490 O O . LYS A 1 318 ? -13.354 6.402 18.207 1.00 70.56 318 LYS A O 1
ATOM 2495 N N . PRO A 1 319 ? -11.423 6.102 17.140 1.00 79.06 319 PRO A N 1
ATOM 2496 C CA . PRO A 1 319 ? -11.393 7.476 16.690 1.00 79.06 319 PRO A CA 1
ATOM 2497 C C . PRO A 1 319 ? -12.507 7.744 15.670 1.00 79.06 319 PRO A C 1
ATOM 2499 O O . PRO A 1 319 ? -12.689 6.990 14.710 1.00 79.06 319 PRO A O 1
ATOM 2502 N N . ASP A 1 320 ? -13.208 8.859 15.866 1.00 78.06 320 ASP A N 1
ATOM 2503 C CA . ASP A 1 320 ? -14.267 9.376 14.993 1.00 78.06 320 ASP A CA 1
ATOM 2504 C C . ASP A 1 320 ? -13.743 10.474 14.062 1.00 78.06 320 ASP A C 1
ATOM 2506 O O . ASP A 1 320 ? -14.232 10.680 12.944 1.00 78.06 320 ASP A O 1
ATOM 2510 N N . VAL A 1 321 ? -12.780 11.251 14.559 1.00 85.38 321 VAL A N 1
ATOM 2511 C CA . VAL A 1 321 ? -12.298 12.464 13.910 1.00 85.38 321 VAL A CA 1
ATOM 2512 C C . VAL A 1 321 ? -10.784 12.507 13.892 1.00 85.38 321 VAL A C 1
ATOM 2514 O O . VAL A 1 321 ? -10.093 11.867 14.677 1.00 85.38 321 VAL A O 1
ATOM 2517 N N . MET A 1 322 ? -10.270 13.314 12.976 1.00 90.62 322 MET A N 1
ATOM 2518 C CA . MET A 1 322 ? -8.859 13.633 12.897 1.00 90.62 322 MET A CA 1
ATOM 2519 C C . MET A 1 322 ? -8.693 15.103 13.281 1.00 90.62 322 MET A C 1
ATOM 2521 O O . MET A 1 322 ? -9.468 15.941 12.810 1.00 90.62 322 MET A O 1
ATOM 2525 N N . THR A 1 323 ? -7.730 15.425 14.137 1.00 91.31 323 THR A N 1
ATOM 2526 C CA . THR A 1 323 ? -7.431 16.792 14.574 1.00 91.31 323 THR A CA 1
ATOM 2527 C C . THR A 1 323 ? -5.978 17.148 14.274 1.00 91.31 323 THR A C 1
ATOM 2529 O O . THR A 1 323 ? -5.087 16.300 14.259 1.00 91.31 323 THR A O 1
ATOM 2532 N N . TYR A 1 324 ? -5.737 18.426 14.002 1.00 91.88 324 TYR A N 1
ATOM 2533 C CA . TYR A 1 324 ? -4.410 18.996 13.808 1.00 91.88 324 TYR A CA 1
ATOM 2534 C C . TYR A 1 324 ? -4.266 20.215 14.713 1.00 91.88 324 TYR A C 1
ATOM 2536 O O . TYR A 1 324 ? -5.090 21.128 14.659 1.00 91.88 324 TYR A O 1
ATOM 2544 N N . ASN A 1 325 ? -3.241 20.227 15.571 1.00 87.69 325 ASN A N 1
ATOM 2545 C CA . ASN A 1 325 ? -3.035 21.272 16.584 1.00 87.69 325 ASN A CA 1
ATOM 2546 C C . ASN A 1 325 ? -4.294 21.555 17.439 1.00 87.69 325 ASN A C 1
ATOM 2548 O O . ASN A 1 325 ? -4.589 22.706 17.760 1.00 87.69 325 ASN A O 1
ATOM 2552 N N . GLY A 1 326 ? -5.060 20.509 17.773 1.00 83.69 326 GLY A N 1
ATOM 2553 C CA . GLY A 1 326 ? -6.296 20.606 18.561 1.00 83.69 326 GLY A CA 1
ATOM 2554 C C . GLY A 1 326 ? -7.519 21.121 17.793 1.00 83.69 326 GLY A C 1
ATOM 2555 O O . GLY A 1 326 ? -8.564 21.352 18.396 1.00 83.69 326 GLY A O 1
ATOM 2556 N N . VAL A 1 327 ? -7.417 21.313 16.475 1.00 88.75 327 VAL A N 1
ATOM 2557 C CA . VAL A 1 327 ? -8.536 21.716 15.614 1.00 88.75 327 VAL A CA 1
ATOM 2558 C C . VAL A 1 327 ? -8.967 20.535 14.757 1.00 88.75 327 VAL A C 1
ATOM 2560 O O . VAL A 1 327 ? -8.147 19.926 14.072 1.00 88.75 327 VAL A O 1
ATOM 2563 N N . GLN A 1 328 ? -10.263 20.222 14.763 1.00 90.06 328 GLN A N 1
ATOM 2564 C CA . GLN A 1 328 ? -10.815 19.152 13.939 1.00 90.06 328 GLN A CA 1
ATOM 2565 C C . GLN A 1 328 ? -10.611 19.433 12.445 1.00 90.06 328 GLN A C 1
ATOM 2567 O O . GLN A 1 328 ? -10.922 20.520 11.950 1.00 90.06 328 GLN A O 1
ATOM 2572 N N . LEU A 1 329 ? -10.131 18.425 11.717 1.00 91.81 329 LEU A N 1
ATOM 2573 C CA . LEU A 1 329 ? -9.993 18.497 10.275 1.00 91.81 329 LEU A CA 1
ATOM 2574 C C . LEU A 1 329 ? -11.357 18.641 9.600 1.00 91.81 329 LEU A C 1
ATOM 2576 O O . LEU A 1 329 ? -12.317 17.943 9.952 1.00 91.81 329 LEU A O 1
ATOM 2580 N N . PRO A 1 330 ? -11.443 19.484 8.563 1.00 92.06 330 PRO A N 1
ATOM 2581 C CA . PRO A 1 330 ? -12.566 19.455 7.649 1.00 92.06 330 PRO A CA 1
ATOM 2582 C C . PRO A 1 330 ? -12.765 18.061 7.028 1.00 92.06 330 PRO A C 1
ATOM 2584 O O . PRO A 1 330 ? -11.807 17.340 6.731 1.00 92.06 330 PRO A O 1
ATOM 2587 N N . ARG A 1 331 ? -14.028 17.710 6.774 1.00 91.94 331 ARG A N 1
ATOM 2588 C CA . ARG A 1 331 ? -14.423 16.457 6.118 1.00 91.94 331 ARG A CA 1
ATOM 2589 C C . ARG A 1 331 ? -15.427 16.703 5.001 1.00 91.94 331 ARG A C 1
ATOM 2591 O O . ARG A 1 331 ? -16.252 17.610 5.096 1.00 91.94 331 ARG A O 1
ATOM 2598 N N . VAL A 1 332 ? -15.369 15.871 3.969 1.00 90.50 332 VAL A N 1
ATOM 2599 C CA . VAL A 1 332 ? -16.361 15.807 2.889 1.00 90.50 332 VAL A CA 1
ATOM 2600 C C . VAL A 1 332 ? -17.100 14.481 3.002 1.00 90.50 332 VAL A C 1
ATOM 2602 O O . VAL A 1 332 ? -16.460 13.443 3.146 1.00 90.50 332 VAL A O 1
ATOM 2605 N N . GLY A 1 333 ? -18.433 14.523 2.954 1.00 88.19 333 GLY A N 1
ATOM 2606 C CA . GLY A 1 333 ? -19.276 13.339 3.119 1.00 88.19 333 GLY A CA 1
ATOM 2607 C C . GLY A 1 333 ? -19.214 12.753 4.536 1.00 88.19 333 GLY A C 1
ATOM 2608 O O . GLY A 1 333 ? -19.134 13.488 5.524 1.00 88.19 333 GLY A O 1
ATOM 2609 N N . SER A 1 334 ? -19.249 11.425 4.622 1.00 86.00 334 SER A N 1
ATOM 2610 C CA . SER A 1 334 ? -19.174 10.645 5.865 1.00 86.00 334 SER A CA 1
ATOM 2611 C C . SER A 1 334 ? -17.974 9.689 5.818 1.00 86.00 334 SER A C 1
ATOM 2613 O O . SER A 1 334 ? -18.154 8.488 5.608 1.00 86.00 334 SER A O 1
ATOM 2615 N N . PRO A 1 335 ? -16.733 10.204 5.932 1.00 86.56 335 PRO A N 1
ATOM 2616 C CA . PRO A 1 335 ? -15.536 9.368 5.940 1.00 86.56 335 PRO A CA 1
ATOM 2617 C C . PRO A 1 335 ? -15.477 8.462 7.170 1.00 86.56 335 PRO A C 1
ATOM 2619 O O . PRO A 1 335 ? -15.896 8.860 8.254 1.00 86.56 335 PRO A O 1
ATOM 2622 N N . SER A 1 336 ? -14.899 7.272 6.994 1.00 85.00 336 SER A N 1
ATOM 2623 C CA . SER A 1 336 ? -14.607 6.335 8.080 1.00 85.00 336 SER A CA 1
ATOM 2624 C C . SER A 1 336 ? -13.103 6.125 8.214 1.00 85.00 336 SER A C 1
ATOM 2626 O O . SER A 1 336 ? -12.424 5.881 7.216 1.00 85.00 336 SER A O 1
ATOM 2628 N N . LEU A 1 337 ? -12.598 6.150 9.449 1.00 86.44 337 LEU A N 1
ATOM 2629 C CA . LEU A 1 337 ? -11.211 5.799 9.762 1.00 86.44 337 LEU A CA 1
ATOM 2630 C C . LEU A 1 337 ? -10.952 4.286 9.693 1.00 86.44 337 LEU A C 1
ATOM 2632 O O . LEU A 1 337 ? -9.799 3.885 9.578 1.00 86.44 337 LEU A O 1
ATOM 2636 N N . THR A 1 338 ? -11.993 3.445 9.678 1.00 84.19 338 THR A N 1
ATOM 2637 C CA . THR A 1 338 ? -11.851 1.988 9.484 1.00 84.19 338 THR A CA 1
ATOM 2638 C C . THR A 1 338 ? -11.689 1.584 8.018 1.00 84.19 338 THR A C 1
ATOM 2640 O O . THR A 1 338 ? -11.299 0.458 7.721 1.00 84.19 338 THR A O 1
ATOM 2643 N N . ASN A 1 339 ? -12.005 2.490 7.086 1.00 84.94 339 ASN A N 1
ATOM 2644 C CA . ASN A 1 339 ? -12.105 2.191 5.660 1.00 84.94 339 ASN A CA 1
ATOM 2645 C C . ASN A 1 339 ? -11.443 3.289 4.814 1.00 84.94 339 ASN A C 1
ATOM 2647 O O . ASN A 1 339 ? -12.097 4.021 4.065 1.00 84.94 339 ASN A O 1
ATOM 2651 N N . ILE A 1 340 ? -10.121 3.409 4.940 1.00 89.38 340 ILE A N 1
ATOM 2652 C CA . ILE A 1 340 ? -9.315 4.310 4.114 1.00 89.38 340 ILE A CA 1
ATOM 2653 C C . ILE A 1 340 ? -8.880 3.558 2.854 1.00 89.38 340 ILE A C 1
ATOM 2655 O O . ILE A 1 340 ? -8.070 2.638 2.918 1.00 89.38 340 ILE A O 1
ATOM 2659 N N . SER A 1 341 ? -9.427 3.931 1.696 1.00 91.75 341 SER A N 1
ATOM 2660 C CA . SER A 1 341 ? -9.140 3.263 0.412 1.00 91.75 341 SER A CA 1
ATOM 2661 C C . SER A 1 341 ? -8.064 3.964 -0.415 1.00 91.75 341 SER A C 1
ATOM 2663 O O . SER A 1 341 ? -7.438 3.331 -1.262 1.00 91.75 341 SER A O 1
ATOM 2665 N N . GLN A 1 342 ? -7.809 5.249 -0.165 1.00 93.31 342 GLN A N 1
ATOM 2666 C CA . GLN A 1 342 ? -6.765 6.002 -0.849 1.00 93.31 342 GLN A CA 1
ATOM 2667 C C . GLN A 1 342 ? -6.195 7.132 0.014 1.00 93.31 342 GLN A C 1
ATOM 2669 O O . GLN A 1 342 ? -6.848 7.655 0.921 1.00 93.31 342 GLN A O 1
ATOM 2674 N N . ILE A 1 343 ? -4.978 7.540 -0.339 1.00 95.88 343 ILE A N 1
ATOM 2675 C CA . ILE A 1 343 ? -4.372 8.805 0.075 1.00 95.88 343 ILE A CA 1
ATOM 2676 C C . ILE A 1 343 ? -4.236 9.663 -1.176 1.00 95.88 343 ILE A C 1
ATOM 2678 O O . ILE A 1 343 ? -3.639 9.230 -2.162 1.00 95.88 343 ILE A O 1
ATOM 2682 N N . LYS A 1 344 ? -4.784 10.875 -1.151 1.00 95.75 344 LYS A N 1
ATOM 2683 C CA . LYS A 1 344 ? -4.746 11.800 -2.289 1.00 95.75 344 LYS A CA 1
ATOM 2684 C C . LYS A 1 344 ? -4.066 13.093 -1.884 1.00 95.75 344 LYS A C 1
ATOM 2686 O O . LYS A 1 344 ? -4.377 13.663 -0.847 1.00 95.75 344 LYS A O 1
ATOM 2691 N N . VAL A 1 345 ? -3.142 13.553 -2.711 1.00 95.69 345 VAL A N 1
ATOM 2692 C CA . VAL A 1 345 ? -2.407 14.800 -2.515 1.00 95.69 345 VAL A CA 1
ATOM 2693 C C . VAL A 1 345 ? -2.824 15.786 -3.594 1.00 95.69 345 VAL A C 1
ATOM 2695 O O . VAL A 1 345 ? -3.040 15.413 -4.751 1.00 95.69 345 VAL A O 1
ATOM 2698 N N . LEU A 1 346 ? -2.974 17.047 -3.207 1.00 94.69 346 LEU A N 1
ATOM 2699 C CA . LEU A 1 346 ? -3.332 18.149 -4.076 1.00 94.69 346 LEU A CA 1
ATOM 2700 C C . LEU A 1 346 ? -2.391 19.327 -3.836 1.00 94.69 346 LEU A C 1
ATOM 2702 O O . LEU A 1 346 ? -1.998 19.622 -2.709 1.00 94.69 346 LEU A O 1
ATOM 2706 N N . LEU A 1 347 ? -2.088 20.030 -4.917 1.00 93.75 347 LEU A N 1
ATOM 2707 C CA . LEU A 1 347 ? -1.341 21.274 -4.933 1.00 93.75 347 LEU A CA 1
ATOM 2708 C C . LEU A 1 347 ? -2.209 22.332 -5.595 1.00 93.75 347 LEU A C 1
ATOM 2710 O O . LEU A 1 347 ? -2.579 22.199 -6.762 1.00 93.75 347 LEU A O 1
ATOM 2714 N N . LYS A 1 348 ? -2.563 23.364 -4.833 1.00 92.25 348 LYS A N 1
ATOM 2715 C CA . LYS A 1 348 ? -3.418 24.464 -5.285 1.00 92.25 348 LYS A CA 1
ATOM 2716 C C . LYS A 1 348 ? -2.591 25.728 -5.413 1.00 92.25 348 LYS A C 1
ATOM 2718 O O . LYS A 1 348 ? -1.964 26.150 -4.440 1.00 92.25 348 LYS A O 1
ATOM 2723 N N . ASN A 1 349 ? -2.615 26.351 -6.586 1.00 91.31 349 ASN A N 1
ATOM 2724 C CA . ASN A 1 349 ? -2.042 27.678 -6.748 1.00 91.31 349 ASN A CA 1
ATOM 2725 C C . ASN A 1 349 ? -3.105 28.747 -6.470 1.00 91.31 349 ASN A C 1
ATOM 2727 O O . ASN A 1 349 ? -3.973 29.003 -7.299 1.00 91.31 349 ASN A O 1
ATOM 2731 N N . GLU A 1 350 ? -3.008 29.386 -5.307 1.00 87.31 350 GLU A N 1
ATOM 2732 C CA . GLU A 1 350 ? -3.879 30.492 -4.882 1.00 87.31 350 GLU A CA 1
ATOM 2733 C C . GLU A 1 350 ? -3.081 31.796 -4.686 1.00 87.31 350 GLU A C 1
ATOM 2735 O O . GLU A 1 350 ? -3.531 32.720 -4.010 1.00 87.31 350 GLU A O 1
ATOM 2740 N N . THR A 1 351 ? -1.867 31.873 -5.243 1.00 84.69 351 THR A N 1
ATOM 2741 C CA . THR A 1 351 ? -0.928 32.985 -5.004 1.00 84.69 351 THR A CA 1
ATOM 2742 C C . THR A 1 351 ? -1.276 34.259 -5.777 1.00 84.69 351 THR A C 1
ATOM 2744 O O . THR A 1 351 ? -0.699 35.313 -5.521 1.00 84.69 351 THR A O 1
ATOM 2747 N N . GLY A 1 352 ? -2.203 34.189 -6.738 1.00 83.00 352 GLY A N 1
ATOM 2748 C CA . GLY A 1 352 ? -2.506 35.293 -7.651 1.00 83.00 352 GLY A CA 1
ATOM 2749 C C . GLY A 1 352 ? -1.551 35.395 -8.847 1.00 83.00 352 GLY A C 1
ATOM 2750 O O . GLY A 1 352 ? -1.849 36.133 -9.784 1.00 83.00 352 GLY A O 1
ATOM 2751 N N . ALA A 1 353 ? -0.448 34.640 -8.854 1.00 86.38 353 ALA A N 1
ATOM 2752 C CA . ALA A 1 353 ? 0.539 34.593 -9.931 1.00 86.38 353 ALA A CA 1
ATOM 2753 C C . ALA A 1 353 ? 0.784 33.150 -10.396 1.00 86.38 353 ALA A C 1
ATOM 2755 O O . ALA A 1 353 ? 0.403 32.190 -9.728 1.00 86.38 353 ALA A O 1
ATOM 2756 N N . LYS A 1 354 ? 1.420 32.985 -11.557 1.00 87.50 354 LYS A N 1
ATOM 2757 C CA . LYS A 1 354 ? 1.876 31.674 -12.025 1.00 87.50 354 LYS A CA 1
ATOM 2758 C C . LYS A 1 354 ? 3.039 31.192 -11.154 1.00 87.50 354 LYS A C 1
ATOM 2760 O O . LYS A 1 354 ? 3.983 31.944 -10.917 1.00 87.50 354 LYS A O 1
ATOM 2765 N N . ILE A 1 355 ? 2.982 29.937 -10.718 1.00 88.75 355 ILE A N 1
ATOM 2766 C CA . ILE A 1 355 ? 4.112 29.257 -10.086 1.00 88.75 355 ILE A CA 1
ATOM 2767 C C . ILE A 1 355 ? 4.892 28.530 -11.175 1.00 88.75 355 ILE A C 1
ATOM 2769 O O . ILE A 1 355 ? 4.333 27.690 -11.878 1.00 88.75 355 ILE A O 1
ATOM 2773 N N . GLU A 1 356 ? 6.182 28.833 -11.286 1.00 88.06 356 GLU A N 1
ATOM 2774 C CA . GLU A 1 356 ? 7.115 28.132 -12.168 1.00 88.06 356 GLU A CA 1
ATOM 2775 C C . GLU A 1 356 ? 8.137 27.362 -11.331 1.00 88.06 356 GLU A C 1
ATOM 2777 O O . GLU A 1 356 ? 8.722 27.919 -10.397 1.00 88.06 356 GLU A O 1
ATOM 2782 N N . ASN A 1 357 ? 8.353 26.087 -11.676 1.00 85.69 357 ASN A N 1
ATOM 2783 C CA . ASN A 1 357 ? 9.315 25.196 -11.015 1.00 85.69 357 ASN A CA 1
ATOM 2784 C C . ASN A 1 357 ? 9.130 25.110 -9.487 1.00 85.69 357 ASN A C 1
ATOM 2786 O O . ASN A 1 357 ? 10.099 25.189 -8.725 1.00 85.69 357 ASN A O 1
ATOM 2790 N N . GLY A 1 358 ? 7.879 24.974 -9.045 1.00 89.44 358 GLY A N 1
ATOM 2791 C CA . GLY A 1 358 ? 7.546 24.683 -7.656 1.00 89.44 358 GLY A CA 1
ATOM 2792 C C . GLY A 1 358 ? 7.866 23.232 -7.304 1.00 89.44 358 GLY A C 1
ATOM 2793 O O . GLY A 1 358 ? 7.762 22.337 -8.145 1.00 89.44 358 GLY A O 1
ATOM 2794 N N . GLU A 1 359 ? 8.260 22.995 -6.056 1.00 91.38 359 GLU A N 1
ATOM 2795 C CA . GLU A 1 359 ? 8.660 21.673 -5.583 1.00 91.38 359 GLU A CA 1
ATOM 2796 C C . GLU A 1 359 ? 8.286 21.451 -4.114 1.00 91.38 359 GLU A C 1
ATOM 2798 O O . GLU A 1 359 ? 8.522 22.310 -3.261 1.00 91.38 359 GLU A O 1
ATOM 2803 N N . ILE A 1 360 ? 7.685 20.294 -3.828 1.00 93.12 360 ILE A N 1
ATOM 2804 C CA . ILE A 1 360 ? 7.366 19.817 -2.475 1.00 93.12 360 ILE A CA 1
ATOM 2805 C C . ILE A 1 360 ? 7.736 18.339 -2.380 1.00 93.12 360 ILE A C 1
ATOM 2807 O O . ILE A 1 360 ? 7.450 17.582 -3.312 1.00 93.12 360 ILE A O 1
ATOM 2811 N N . TRP A 1 361 ? 8.332 17.922 -1.260 1.00 93.56 361 TRP A N 1
ATOM 2812 C CA . TRP A 1 361 ? 8.557 16.503 -0.973 1.00 93.56 361 TRP A CA 1
ATOM 2813 C C . TRP A 1 361 ? 7.652 16.020 0.155 1.00 93.56 361 TRP A C 1
ATOM 2815 O O . TRP A 1 361 ? 7.423 16.735 1.130 1.00 93.56 361 TRP A O 1
ATOM 2825 N N . LEU A 1 362 ? 7.139 14.803 0.009 1.00 94.56 362 LEU A N 1
ATOM 2826 C CA . LEU A 1 362 ? 6.346 14.096 1.008 1.00 94.56 362 LEU A CA 1
ATOM 2827 C C . LEU A 1 362 ? 7.055 12.791 1.344 1.00 94.56 362 LEU A C 1
ATOM 2829 O O . LEU A 1 362 ? 7.378 12.014 0.445 1.00 94.56 362 LEU A O 1
ATOM 2833 N N . ASN A 1 363 ? 7.268 12.547 2.628 1.00 94.56 363 ASN A N 1
ATOM 2834 C CA . ASN A 1 363 ? 7.939 11.347 3.096 1.00 94.56 363 ASN A CA 1
ATOM 2835 C C . ASN A 1 363 ? 7.246 10.748 4.320 1.00 94.56 363 ASN A C 1
ATOM 2837 O O . ASN A 1 363 ? 6.472 11.436 4.989 1.00 94.56 363 ASN A O 1
ATOM 2841 N N . GLU A 1 364 ? 7.529 9.469 4.561 1.00 92.50 364 GLU A N 1
ATOM 2842 C CA . GLU A 1 364 ? 7.127 8.657 5.712 1.00 92.50 364 GLU A CA 1
ATOM 2843 C C . GLU A 1 364 ? 5.718 8.956 6.228 1.00 92.50 364 GLU A C 1
ATOM 2845 O O . GLU A 1 364 ? 5.536 9.738 7.156 1.00 92.50 364 GLU A O 1
ATOM 2850 N N . ILE A 1 365 ? 4.711 8.315 5.629 1.00 94.12 365 ILE A N 1
ATOM 2851 C CA . ILE A 1 365 ? 3.326 8.357 6.112 1.00 94.12 365 ILE A CA 1
ATOM 2852 C C . ILE A 1 365 ? 3.082 7.101 6.943 1.00 94.12 365 ILE A C 1
ATOM 2854 O O . ILE A 1 365 ? 3.010 6.003 6.385 1.00 94.12 365 ILE A O 1
ATOM 2858 N N . TYR A 1 366 ? 2.933 7.254 8.255 1.00 93.38 366 TYR A N 1
ATOM 2859 C CA . TYR A 1 366 ? 2.782 6.122 9.166 1.00 93.38 366 TYR A CA 1
ATOM 2860 C C . TYR A 1 366 ? 1.811 6.421 10.311 1.00 93.38 366 TYR A C 1
ATOM 2862 O O . TYR A 1 366 ? 1.539 7.574 10.650 1.00 93.38 366 TYR A O 1
ATOM 2870 N N . LEU A 1 367 ? 1.266 5.350 10.884 1.00 92.94 367 LEU A N 1
ATOM 2871 C CA . LEU A 1 367 ? 0.401 5.400 12.057 1.00 92.94 367 LEU A CA 1
ATOM 2872 C C . LEU A 1 367 ? 1.217 5.109 13.318 1.00 92.94 367 LEU A C 1
ATOM 2874 O O . LEU A 1 367 ? 2.089 4.241 13.289 1.00 92.94 367 LEU A O 1
ATOM 2878 N N . ASP A 1 368 ? 0.907 5.799 14.411 1.00 89.44 368 ASP A N 1
ATOM 2879 C CA . ASP A 1 368 ? 1.628 5.711 15.684 1.00 89.44 368 ASP A CA 1
ATOM 2880 C C . ASP A 1 368 ? 0.668 5.671 16.892 1.00 89.44 368 ASP A C 1
ATOM 2882 O O . ASP A 1 368 ? -0.538 5.911 16.768 1.00 89.44 368 ASP A O 1
ATOM 2886 N N . ASP A 1 369 ? 1.210 5.315 18.058 1.00 86.75 369 ASP A N 1
ATOM 2887 C CA . ASP A 1 369 ? 0.519 5.101 19.337 1.00 86.75 369 ASP A CA 1
ATOM 2888 C C . ASP A 1 369 ? -0.730 4.213 19.185 1.00 86.75 369 ASP A C 1
ATOM 2890 O O . ASP A 1 369 ? -1.881 4.659 19.202 1.00 86.75 369 ASP A O 1
ATOM 2894 N N . SER A 1 370 ? -0.496 2.908 19.013 1.00 85.94 370 SER A N 1
ATOM 2895 C CA . SER A 1 370 ? -1.563 1.906 18.929 1.00 85.94 370 SER A CA 1
ATOM 2896 C C . SER A 1 370 ? -2.453 1.918 20.177 1.00 85.94 370 SER A C 1
ATOM 2898 O O . SER A 1 370 ? -1.954 1.966 21.310 1.00 85.94 370 SER A O 1
ATOM 2900 N N . TRP A 1 371 ? -3.763 1.759 19.995 1.00 78.31 371 TRP A N 1
ATOM 2901 C CA . TRP A 1 371 ? -4.696 1.599 21.105 1.00 78.31 371 TRP A CA 1
ATOM 2902 C C . TRP A 1 371 ? -4.360 0.352 21.925 1.00 78.31 371 TRP A C 1
ATOM 2904 O O . TRP A 1 371 ? -4.414 -0.782 21.449 1.00 78.31 371 TRP A O 1
ATOM 2914 N N . LYS A 1 372 ? -4.030 0.565 23.201 1.00 78.12 372 LYS A N 1
ATOM 2915 C CA . LYS A 1 372 ? -3.821 -0.514 24.168 1.00 78.12 372 LYS A CA 1
ATOM 2916 C C . LYS A 1 372 ? -5.170 -0.918 24.740 1.00 78.12 372 LYS A C 1
ATOM 2918 O O . LYS A 1 372 ? -5.707 -0.251 25.621 1.00 78.12 372 LYS A O 1
ATOM 2923 N N . ILE A 1 373 ? -5.713 -2.005 24.211 1.00 74.00 373 ILE A N 1
ATOM 2924 C CA . ILE A 1 373 ? -6.969 -2.581 24.679 1.00 74.00 373 ILE A CA 1
ATOM 2925 C C . ILE A 1 373 ? -6.656 -3.565 25.807 1.00 74.00 373 ILE A C 1
ATOM 2927 O O . ILE A 1 373 ? -5.847 -4.479 25.645 1.00 74.00 373 ILE A O 1
ATOM 2931 N N . THR A 1 374 ? -7.305 -3.380 26.955 1.00 79.75 374 THR A N 1
ATOM 2932 C CA . THR A 1 374 ? -7.207 -4.300 28.091 1.00 79.75 374 THR A CA 1
ATOM 2933 C C . THR A 1 374 ? -8.512 -5.067 28.214 1.00 79.75 374 THR A C 1
ATOM 2935 O O . THR A 1 374 ? -9.527 -4.512 28.628 1.00 79.75 374 THR A O 1
ATOM 2938 N N . GLY A 1 375 ? -8.476 -6.352 27.875 1.00 81.62 375 GLY A N 1
ATOM 2939 C CA . GLY A 1 375 ? -9.579 -7.273 28.116 1.00 81.62 375 GLY A CA 1
ATOM 2940 C C . GLY A 1 375 ? -9.408 -8.068 29.406 1.00 81.62 375 GLY A C 1
ATOM 2941 O O . GLY A 1 375 ? -8.294 -8.258 29.895 1.00 81.62 375 GLY A O 1
ATOM 2942 N N . TYR A 1 376 ? -10.514 -8.589 29.935 1.00 86.56 376 TYR A N 1
ATOM 2943 C CA . TYR A 1 376 ? -10.501 -9.507 31.071 1.00 86.56 376 TYR A CA 1
ATOM 2944 C C . TYR A 1 376 ? -11.297 -10.775 30.765 1.00 86.56 376 TYR A C 1
ATOM 2946 O O . TYR A 1 376 ? -12.345 -10.746 30.115 1.00 86.56 376 TYR A O 1
ATOM 2954 N N . ALA A 1 377 ? -10.793 -11.898 31.268 1.00 90.25 377 ALA A N 1
ATOM 2955 C CA . ALA A 1 377 ? -11.457 -13.185 31.194 1.00 90.25 377 ALA A CA 1
ATOM 2956 C C . ALA A 1 377 ? -11.285 -13.922 32.522 1.00 90.25 377 ALA A C 1
ATOM 2958 O O . ALA A 1 377 ? -10.167 -14.112 32.995 1.00 90.25 377 ALA A O 1
ATOM 2959 N N . ASN A 1 378 ? -12.400 -14.362 33.100 1.00 92.19 378 ASN A N 1
ATOM 2960 C CA . ASN A 1 378 ? -12.435 -15.078 34.367 1.00 92.19 378 ASN A CA 1
ATOM 2961 C C . ASN A 1 378 ? -13.081 -16.445 34.164 1.00 92.19 378 ASN A C 1
ATOM 2963 O O . ASN A 1 378 ? -14.122 -16.567 33.515 1.00 92.19 378 ASN A O 1
ATOM 2967 N N . ARG A 1 379 ? -12.484 -17.480 34.754 1.00 93.62 379 ARG A N 1
ATOM 2968 C CA . ARG A 1 379 ? -13.064 -18.821 34.805 1.00 93.62 379 ARG A CA 1
ATOM 2969 C C . ARG A 1 379 ? -12.910 -19.392 36.206 1.00 93.62 379 ARG A C 1
ATOM 2971 O O . ARG A 1 379 ? -11.792 -19.547 36.685 1.00 93.62 379 ARG A O 1
ATOM 2978 N N . TYR A 1 380 ? -14.029 -19.772 36.806 1.00 95.19 380 TYR A N 1
ATOM 2979 C CA . TYR A 1 380 ? -14.085 -20.491 38.073 1.00 95.19 380 TYR A CA 1
ATOM 2980 C C . TYR A 1 380 ? -14.745 -21.842 37.828 1.00 95.19 380 TYR A C 1
ATOM 2982 O O . TYR A 1 380 ? -15.822 -21.903 37.237 1.00 95.19 380 TYR A O 1
ATOM 2990 N N . ASN A 1 381 ? -14.103 -22.918 38.273 1.00 95.38 381 ASN A N 1
ATOM 2991 C CA . ASN A 1 381 ? -14.697 -24.250 38.284 1.00 95.38 381 ASN A CA 1
ATOM 2992 C C . ASN A 1 381 ? -14.649 -24.770 39.723 1.00 95.38 381 ASN A C 1
ATOM 2994 O O . ASN A 1 381 ? -13.637 -24.589 40.403 1.00 95.38 381 ASN A O 1
ATOM 2998 N N . ALA A 1 382 ? -15.731 -25.389 40.172 1.00 95.62 382 ALA A N 1
ATOM 2999 C CA . ALA A 1 382 ? -15.806 -26.059 41.460 1.00 95.62 382 ALA A CA 1
ATOM 3000 C C . ALA A 1 382 ? -16.458 -27.422 41.255 1.00 95.62 382 ALA A C 1
ATOM 3002 O O . ALA A 1 382 ? -17.597 -27.491 40.796 1.00 95.62 382 ALA A O 1
ATOM 3003 N N . ASP A 1 383 ? -15.741 -28.480 41.615 1.00 95.62 383 ASP A N 1
ATOM 3004 C CA . ASP A 1 383 ? -16.160 -29.861 41.410 1.00 95.62 383 ASP A CA 1
ATOM 3005 C C . ASP A 1 383 ? -16.134 -30.596 42.752 1.00 95.62 383 ASP A C 1
ATOM 3007 O O . ASP A 1 383 ? -15.126 -30.611 43.462 1.00 95.62 383 ASP A O 1
ATOM 3011 N N . PHE A 1 384 ? -17.259 -31.206 43.107 1.00 95.81 384 PHE A N 1
ATOM 3012 C CA . PHE A 1 384 ? -17.453 -31.946 44.344 1.00 95.81 384 PHE A CA 1
ATOM 3013 C C . PHE A 1 384 ? -17.790 -33.399 44.028 1.00 95.81 384 PHE A C 1
ATOM 3015 O O . PHE A 1 384 ? -18.571 -33.707 43.124 1.00 95.81 384 PHE A O 1
ATOM 3022 N N . SER A 1 385 ? -17.219 -34.307 44.812 1.00 95.19 385 SER A N 1
ATOM 3023 C CA . SER A 1 385 ? -17.495 -35.735 44.727 1.00 95.19 385 SER A CA 1
ATOM 3024 C C . SER A 1 385 ? -17.782 -36.266 46.119 1.00 95.19 385 SER A C 1
ATOM 3026 O O . SER A 1 385 ? -16.954 -36.141 47.022 1.00 95.19 385 SER A O 1
ATOM 3028 N N . VAL A 1 386 ? -18.962 -36.851 46.289 1.00 91.69 386 VAL A N 1
ATOM 3029 C CA . VAL A 1 386 ? -19.313 -37.609 47.484 1.00 91.69 386 VAL A CA 1
ATOM 3030 C C . VAL A 1 386 ? -19.309 -39.087 47.102 1.00 91.69 386 VAL A C 1
ATOM 3032 O O . VAL A 1 386 ? -20.166 -39.494 46.305 1.00 91.69 386 VAL A O 1
ATOM 3035 N N . PRO A 1 387 ? -18.371 -39.888 47.647 1.00 87.50 387 PRO A N 1
ATOM 3036 C CA . PRO A 1 387 ? -18.245 -41.305 47.331 1.00 87.50 387 PRO A CA 1
ATOM 3037 C C . PRO A 1 387 ? -19.581 -42.040 47.403 1.00 87.50 387 PRO A C 1
ATOM 3039 O O . PRO A 1 387 ? -20.401 -41.795 48.290 1.00 87.50 387 PRO A O 1
ATOM 3042 N N . ASP A 1 388 ? -19.808 -42.905 46.418 1.00 79.38 388 ASP A N 1
ATOM 3043 C CA . ASP A 1 388 ? -21.020 -43.699 46.207 1.00 79.38 388 ASP A CA 1
ATOM 3044 C C . ASP A 1 388 ? -22.325 -42.917 46.025 1.00 79.38 388 ASP A C 1
ATOM 3046 O O . ASP A 1 388 ? -23.335 -43.525 45.677 1.00 79.38 388 ASP A O 1
ATOM 3050 N N . TRP A 1 389 ? -22.380 -41.606 46.268 1.00 84.94 389 TRP A N 1
ATOM 3051 C CA . TRP A 1 389 ? -23.607 -40.817 46.190 1.00 84.94 389 TRP A CA 1
ATOM 3052 C C . TRP A 1 389 ? -23.709 -40.002 44.917 1.00 84.94 389 TRP A C 1
ATOM 3054 O O . TRP A 1 389 ? -24.570 -40.310 44.104 1.00 84.94 389 TRP A O 1
ATOM 3064 N N . ALA A 1 390 ? -22.902 -38.960 44.757 1.00 90.44 390 ALA A N 1
ATOM 3065 C CA . ALA A 1 390 ? -23.062 -38.034 43.649 1.00 90.44 390 ALA A CA 1
ATOM 3066 C C . ALA A 1 390 ? -21.783 -37.240 43.396 1.00 90.44 390 ALA A C 1
ATOM 3068 O O . ALA A 1 390 ? -21.037 -36.909 44.318 1.00 90.44 390 ALA A O 1
ATOM 3069 N N . THR A 1 391 ? -21.583 -36.881 42.136 1.00 93.56 391 THR A N 1
ATOM 3070 C CA . THR A 1 391 ? -20.625 -35.864 41.713 1.00 93.56 391 THR A CA 1
ATOM 3071 C C . THR A 1 391 ? -21.403 -34.676 41.186 1.00 93.56 391 THR A C 1
ATOM 3073 O O . THR A 1 391 ? -22.273 -34.840 40.329 1.00 93.56 391 THR A O 1
ATOM 3076 N N . PHE A 1 392 ? -21.093 -33.486 41.665 1.00 95.38 392 PHE A N 1
ATOM 3077 C CA . PHE A 1 392 ? -21.745 -32.269 41.219 1.00 95.38 392 PHE A CA 1
ATOM 3078 C C . PHE A 1 392 ? -20.731 -31.149 41.155 1.00 95.38 392 PHE A C 1
ATOM 3080 O O . PHE A 1 392 ? -19.765 -31.123 41.911 1.00 95.38 392 PHE A O 1
ATOM 3087 N N . GLY A 1 393 ? -20.951 -30.219 40.249 1.00 95.56 393 GLY A N 1
ATOM 3088 C CA . GLY A 1 393 ? -20.015 -29.137 40.048 1.00 95.56 393 GLY A CA 1
ATOM 3089 C C . GLY A 1 393 ? -20.636 -28.013 39.261 1.00 95.56 393 GLY A C 1
ATOM 3090 O O . GLY A 1 393 ? -21.748 -28.122 38.737 1.00 95.56 393 GLY A O 1
ATOM 3091 N N . GLY A 1 394 ? -19.908 -26.912 39.216 1.00 95.06 394 GLY A N 1
ATOM 3092 C CA . GLY A 1 394 ? -20.307 -25.713 38.517 1.00 95.06 394 GLY A CA 1
ATOM 3093 C C . GLY A 1 394 ? -19.117 -25.051 37.852 1.00 95.06 394 GLY A C 1
ATOM 3094 O O . GLY A 1 394 ? -18.001 -25.053 38.371 1.00 95.06 394 GLY A O 1
ATOM 3095 N N . LYS A 1 395 ? -19.378 -24.449 36.700 1.00 96.12 395 LYS A N 1
ATOM 3096 C CA . LYS A 1 395 ? -18.433 -23.622 35.965 1.00 96.12 395 LYS A CA 1
ATOM 3097 C C . LYS A 1 395 ? -19.071 -22.266 35.718 1.00 96.12 395 LYS A C 1
ATOM 3099 O O . LYS A 1 395 ? -20.151 -22.176 35.139 1.00 96.12 395 LYS A O 1
ATOM 3104 N N . PHE A 1 396 ? -18.358 -21.223 36.113 1.00 94.50 396 PHE A N 1
ATOM 3105 C CA . PHE A 1 396 ? -18.623 -19.849 35.720 1.00 94.50 396 PHE A CA 1
ATOM 3106 C C . PHE A 1 396 ? -17.493 -19.391 34.805 1.00 94.50 396 PHE A C 1
ATOM 3108 O O . PHE A 1 396 ? -16.315 -19.517 35.146 1.00 94.50 396 PHE A O 1
ATOM 3115 N N . LYS A 1 397 ? -17.836 -18.858 33.640 1.00 93.94 397 LYS A N 1
ATOM 3116 C CA . LYS A 1 397 ? -16.889 -18.287 32.692 1.00 93.94 397 LYS A CA 1
ATOM 3117 C C . LYS A 1 397 ? -17.437 -16.954 32.211 1.00 93.94 397 LYS A C 1
ATOM 3119 O O . LYS A 1 397 ? -18.561 -16.889 31.734 1.00 93.94 397 LYS A O 1
ATOM 3124 N N . PHE A 1 398 ? -16.616 -15.922 32.293 1.00 91.69 398 PHE A N 1
ATOM 3125 C CA . PHE A 1 398 ? -16.907 -14.611 31.740 1.00 91.69 398 PHE A CA 1
ATOM 3126 C C . PHE A 1 398 ? -15.732 -14.170 30.869 1.00 91.69 398 PHE A C 1
ATOM 3128 O O . PHE A 1 398 ? -14.581 -14.258 31.297 1.00 91.69 398 PHE A O 1
ATOM 3135 N N . ILE A 1 399 ? -16.016 -13.704 29.660 1.00 88.56 399 ILE A N 1
ATOM 3136 C CA . ILE A 1 399 ? -15.055 -13.108 28.734 1.00 88.56 399 ILE A CA 1
ATOM 3137 C C . ILE A 1 399 ? -15.630 -11.769 28.282 1.00 88.56 399 ILE A C 1
ATOM 3139 O O . ILE A 1 399 ? -16.747 -11.718 27.771 1.00 88.56 399 ILE A O 1
ATOM 3143 N N . ASN A 1 400 ? -14.862 -10.701 28.465 1.00 85.25 400 ASN A N 1
ATOM 3144 C CA . ASN A 1 400 ? -15.183 -9.395 27.904 1.00 85.25 400 ASN A CA 1
ATOM 3145 C C . ASN A 1 400 ? -14.815 -9.335 26.408 1.00 85.25 400 ASN A C 1
ATOM 3147 O O . ASN A 1 400 ? -13.827 -9.947 26.002 1.00 85.25 400 ASN A O 1
ATOM 3151 N N . ARG A 1 401 ? -15.545 -8.548 25.614 1.00 76.56 401 ARG A N 1
ATOM 3152 C CA . ARG A 1 401 ? -15.290 -8.272 24.186 1.00 76.56 401 ARG A CA 1
ATOM 3153 C C . ARG A 1 401 ? -13.867 -7.812 23.858 1.00 76.56 401 ARG A C 1
ATOM 3155 O O . ARG A 1 401 ? -13.366 -8.098 22.777 1.00 76.56 401 ARG A O 1
ATOM 3162 N N . ASP A 1 402 ? -13.225 -7.120 24.794 1.00 77.25 402 ASP A N 1
ATOM 3163 C CA . ASP A 1 402 ? -11.882 -6.561 24.650 1.00 77.25 402 ASP A CA 1
ATOM 3164 C C . ASP A 1 402 ? -10.795 -7.635 24.854 1.00 77.25 402 ASP A C 1
ATOM 3166 O O . ASP A 1 402 ? -9.610 -7.389 24.626 1.00 77.25 402 ASP A O 1
ATOM 3170 N N . PHE A 1 403 ? -11.166 -8.839 25.310 1.00 80.00 403 PHE A N 1
ATOM 3171 C CA . PHE A 1 403 ? -10.229 -9.933 25.544 1.00 80.00 403 PHE A CA 1
ATOM 3172 C C . PHE A 1 403 ? -9.888 -10.663 24.244 1.00 80.00 403 PHE A C 1
ATOM 3174 O O . PHE A 1 403 ? -10.745 -11.262 23.595 1.00 80.00 403 PHE A O 1
ATOM 3181 N N . GLN A 1 404 ? -8.601 -10.670 23.905 1.00 74.81 404 GLN A N 1
ATOM 3182 C CA . GLN A 1 404 ? -8.066 -11.341 22.724 1.00 74.81 404 GLN A CA 1
ATOM 3183 C C . GLN A 1 404 ? -7.112 -12.467 23.137 1.00 74.81 404 GLN A C 1
ATOM 3185 O O . GLN A 1 404 ? -6.418 -12.372 24.150 1.00 74.81 404 GLN A O 1
ATOM 3190 N N . THR A 1 405 ? -7.073 -13.547 22.352 1.00 73.81 405 THR A N 1
ATOM 3191 C CA . THR A 1 405 ? -6.077 -14.617 22.511 1.00 73.81 405 THR A CA 1
ATOM 3192 C C . THR A 1 405 ? -5.059 -14.551 21.377 1.00 73.81 405 THR A C 1
ATOM 3194 O O . THR A 1 405 ? -5.336 -13.978 20.329 1.00 73.81 405 THR A O 1
ATOM 3197 N N . LEU A 1 406 ? -3.890 -15.166 21.563 1.00 72.12 406 LEU A N 1
ATOM 3198 C CA . LEU A 1 406 ? -2.809 -15.148 20.569 1.00 72.12 406 LEU A CA 1
ATOM 3199 C C . LEU A 1 406 ? -3.175 -15.830 19.235 1.00 72.12 406 LEU A C 1
ATOM 3201 O O . LEU A 1 406 ? -2.469 -15.636 18.252 1.00 72.12 406 LEU A O 1
ATOM 3205 N N . THR A 1 407 ? -4.227 -16.658 19.197 1.00 63.22 407 THR A N 1
ATOM 3206 C CA . THR A 1 407 ? -4.499 -17.564 18.066 1.00 63.22 407 THR A CA 1
ATOM 3207 C C . THR A 1 407 ? -5.934 -17.547 17.541 1.00 63.22 407 THR A C 1
ATOM 3209 O O . THR A 1 407 ? -6.183 -18.122 16.484 1.00 63.22 407 THR A O 1
ATOM 3212 N N . THR A 1 408 ? -6.896 -16.922 18.229 1.00 56.06 408 THR A N 1
ATOM 3213 C CA . THR A 1 408 ? -8.307 -16.923 17.798 1.00 56.06 408 THR A CA 1
ATOM 3214 C C . THR A 1 408 ? -8.751 -15.577 17.243 1.00 56.06 408 THR A C 1
ATOM 3216 O O . THR A 1 408 ? -8.303 -14.532 17.705 1.00 56.06 408 THR A O 1
ATOM 3219 N N . GLN A 1 409 ? -9.707 -15.613 16.308 1.00 54.09 409 GLN A N 1
ATOM 3220 C CA . GLN A 1 409 ? -10.391 -14.423 15.799 1.00 54.09 409 GLN A CA 1
ATOM 3221 C C . GLN A 1 409 ? -10.936 -13.544 16.931 1.00 54.09 409 GLN A C 1
ATOM 3223 O O . GLN A 1 409 ? -11.447 -14.040 17.940 1.00 54.09 409 GLN A O 1
ATOM 3228 N N . ILE A 1 410 ? -10.834 -12.232 16.720 1.00 57.25 410 ILE A N 1
ATOM 3229 C CA . ILE A 1 410 ? -11.378 -11.191 17.588 1.00 57.25 410 ILE A CA 1
ATOM 3230 C C . ILE A 1 410 ? -12.897 -11.361 17.616 1.00 57.25 410 ILE A C 1
ATOM 3232 O O . ILE A 1 410 ? -13.585 -11.033 16.652 1.00 57.25 410 ILE A O 1
ATOM 3236 N N . SER A 1 411 ? -13.432 -11.898 18.711 1.00 58.44 411 SER A N 1
ATOM 3237 C CA . SER A 1 411 ? -14.873 -11.933 18.918 1.00 58.44 411 SER A CA 1
ATOM 3238 C C . SER A 1 411 ? -15.273 -10.647 19.625 1.00 58.44 411 SER A C 1
ATOM 3240 O O . SER A 1 411 ? -15.096 -10.531 20.834 1.00 58.44 411 SER A O 1
ATOM 3242 N N . ASN A 1 412 ? -15.790 -9.681 18.872 1.00 68.88 412 ASN A N 1
ATOM 3243 C CA . ASN A 1 412 ? -16.283 -8.409 19.395 1.00 68.88 412 ASN A CA 1
ATOM 3244 C C . ASN A 1 412 ? -17.610 -8.597 20.165 1.00 68.88 412 ASN A C 1
ATOM 3246 O O . ASN A 1 412 ? -18.650 -8.083 19.766 1.00 68.88 412 ASN A O 1
ATOM 3250 N N . ARG A 1 413 ? -17.607 -9.423 21.217 1.00 74.69 413 ARG A N 1
ATOM 3251 C CA . ARG A 1 413 ? -18.791 -9.810 21.995 1.00 74.69 413 ARG A CA 1
ATOM 3252 C C . ARG A 1 413 ? -18.428 -10.122 23.440 1.00 74.69 413 ARG A C 1
ATOM 3254 O O . ARG A 1 413 ? -17.405 -10.754 23.696 1.00 74.69 413 ARG A O 1
ATOM 3261 N N . ASP A 1 414 ? -19.304 -9.751 24.365 1.00 83.25 414 ASP A N 1
ATOM 3262 C CA . ASP A 1 414 ? -19.216 -10.219 25.746 1.00 83.25 414 ASP A CA 1
ATOM 3263 C C . ASP A 1 414 ? -19.859 -11.606 25.842 1.00 83.25 414 ASP A C 1
ATOM 3265 O O . ASP A 1 414 ? -20.942 -11.836 25.296 1.00 83.25 414 ASP A O 1
ATOM 3269 N N . TYR A 1 415 ? -19.194 -12.533 26.528 1.00 88.06 415 TYR A N 1
ATOM 3270 C CA . TYR A 1 415 ? -19.634 -13.918 26.663 1.00 88.06 415 TYR A CA 1
ATOM 3271 C C . TYR A 1 415 ? -19.624 -14.353 28.127 1.00 88.06 415 TYR A C 1
ATOM 3273 O O . TYR A 1 415 ? -18.574 -14.421 28.770 1.00 88.06 415 TYR A O 1
ATOM 3281 N N . GLU A 1 416 ? -20.795 -14.717 28.634 1.00 92.31 416 GLU A N 1
ATOM 3282 C CA . GLU A 1 416 ? -20.988 -15.289 29.961 1.00 92.31 416 GLU A CA 1
ATOM 3283 C C . GLU A 1 416 ? -21.557 -16.704 29.835 1.00 92.31 416 GLU A C 1
ATOM 3285 O O . GLU A 1 416 ? -22.509 -16.953 29.097 1.00 92.31 416 GLU A O 1
ATOM 3290 N N . GLU A 1 417 ? -20.984 -17.644 30.575 1.00 93.38 417 GLU A N 1
ATOM 3291 C CA . GLU A 1 417 ? -21.428 -19.028 30.649 1.00 93.38 417 GLU A CA 1
ATOM 3292 C C . GLU A 1 417 ? -21.459 -19.465 32.111 1.00 93.38 417 GLU A C 1
ATOM 3294 O O . GLU A 1 417 ? -20.438 -19.481 32.802 1.00 93.38 417 GLU A O 1
ATOM 3299 N N . ILE A 1 418 ? -22.638 -19.874 32.561 1.00 93.69 418 ILE A N 1
ATOM 3300 C CA . ILE A 1 418 ? -22.856 -20.510 33.853 1.00 93.69 418 ILE A CA 1
ATOM 3301 C C . ILE A 1 418 ? -23.357 -21.912 33.567 1.00 93.69 418 ILE A C 1
ATOM 3303 O O . ILE A 1 418 ? -24.393 -22.084 32.935 1.00 93.69 418 ILE A O 1
ATOM 3307 N N . SER A 1 419 ? -22.643 -22.925 34.027 1.00 93.69 419 SER A N 1
ATOM 3308 C CA . SER A 1 419 ? -23.084 -24.309 33.904 1.00 93.69 419 SER A CA 1
ATOM 3309 C C . SER A 1 419 ? -22.963 -25.028 35.230 1.00 93.69 419 SER A C 1
ATOM 3311 O O . SER A 1 419 ? -22.104 -24.714 36.050 1.00 93.69 419 SER A O 1
ATOM 3313 N N . GLY A 1 420 ? -23.857 -25.978 35.441 1.00 94.25 420 GLY A N 1
ATOM 3314 C CA . GLY A 1 420 ? -23.871 -26.867 36.580 1.00 94.25 420 GLY A CA 1
ATOM 3315 C C . GLY A 1 420 ? -24.185 -28.274 36.114 1.00 94.25 420 GLY A C 1
ATOM 3316 O O . GLY A 1 420 ? -24.956 -28.479 35.172 1.00 94.25 420 GLY A O 1
ATOM 3317 N N . TYR A 1 421 ? -23.590 -29.250 36.777 1.00 94.38 421 TYR A N 1
ATOM 3318 C CA . TYR A 1 421 ? -23.904 -30.647 36.550 1.00 94.38 421 TYR A CA 1
ATOM 3319 C C . TYR A 1 421 ? -24.151 -31.356 37.874 1.00 94.38 421 TYR A C 1
ATOM 3321 O O . TYR A 1 421 ? -23.595 -31.005 38.916 1.00 94.38 421 TYR A O 1
ATOM 3329 N N . PHE A 1 422 ? -24.989 -32.378 37.811 1.00 93.69 422 PHE A N 1
ATOM 3330 C CA . PHE A 1 422 ? -25.284 -33.293 38.891 1.00 93.69 422 PHE A CA 1
ATOM 3331 C C . PHE A 1 422 ? -25.373 -34.695 38.300 1.00 93.69 422 PHE A C 1
ATOM 3333 O O . PHE A 1 422 ? -26.288 -34.995 37.535 1.00 93.69 422 PHE A O 1
ATOM 3340 N N . ASN A 1 423 ? -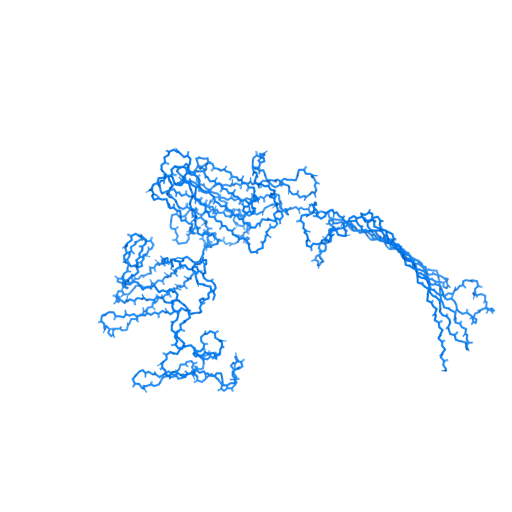24.426 -35.550 38.660 1.00 91.69 423 ASN A N 1
ATOM 3341 C CA . ASN A 1 423 ? -24.417 -36.949 38.264 1.00 91.69 423 ASN A CA 1
ATOM 3342 C C . ASN A 1 423 ? -24.500 -37.811 39.516 1.00 91.69 423 ASN A C 1
ATOM 3344 O O . ASN A 1 423 ? -23.712 -37.664 40.450 1.00 91.69 423 ASN A O 1
ATOM 3348 N N . MET A 1 424 ? -25.446 -38.734 39.518 1.00 91.31 424 MET A N 1
ATOM 3349 C CA . MET A 1 424 ? -25.675 -39.688 40.585 1.00 91.31 424 MET A CA 1
ATOM 3350 C C . MET A 1 424 ? -25.636 -41.089 39.965 1.00 91.31 424 MET A C 1
ATOM 3352 O O . MET A 1 424 ? -26.519 -41.409 39.170 1.00 91.31 424 MET A O 1
ATOM 3356 N N . PRO A 1 425 ? -24.643 -41.938 40.294 1.00 85.88 425 PRO A N 1
ATOM 3357 C CA . PRO A 1 425 ? -24.508 -43.273 39.704 1.00 85.88 425 PRO A CA 1
ATOM 3358 C C . PRO A 1 425 ? -25.692 -44.197 40.013 1.00 85.88 425 PRO A C 1
ATOM 3360 O O . PRO A 1 425 ? -25.974 -45.107 39.241 1.00 85.88 425 PRO A O 1
ATOM 3363 N N . GLN A 1 426 ? -26.386 -43.959 41.127 1.00 85.00 426 GLN A N 1
ATOM 3364 C CA . GLN A 1 426 ? -27.544 -44.732 41.560 1.00 85.00 426 GLN A CA 1
ATOM 3365 C C . GLN A 1 426 ? -28.507 -43.832 42.335 1.00 85.00 426 GLN A C 1
ATOM 3367 O O . GLN A 1 426 ? -28.100 -43.220 43.325 1.00 85.00 426 GLN A O 1
ATOM 3372 N N . LEU A 1 427 ? -29.784 -43.788 41.936 1.00 82.19 427 LEU A N 1
ATOM 3373 C CA . LEU A 1 427 ? -30.852 -43.140 42.703 1.00 82.19 427 LEU A CA 1
ATOM 3374 C C . LEU A 1 427 ? -30.783 -43.586 44.169 1.00 82.19 427 LEU A C 1
ATOM 3376 O O . LEU A 1 427 ? -30.887 -44.770 44.481 1.00 82.19 427 LEU A O 1
ATOM 3380 N N . TRP A 1 428 ? -30.605 -42.628 45.078 1.00 71.31 428 TRP A N 1
ATOM 3381 C CA . TRP A 1 428 ? -30.313 -42.906 46.487 1.00 71.31 428 TRP A CA 1
ATOM 3382 C C . TRP A 1 428 ? -31.393 -43.752 47.188 1.00 71.31 428 TRP A C 1
ATOM 3384 O O . TRP A 1 428 ? -31.065 -44.577 48.037 1.00 71.31 428 TRP A O 1
ATOM 3394 N N . LEU A 1 429 ? -32.662 -43.606 46.783 1.00 78.00 429 LEU A N 1
ATOM 3395 C CA . LEU A 1 429 ? -33.801 -44.408 47.257 1.00 78.00 429 LEU A CA 1
ATOM 3396 C C . LEU A 1 429 ? -33.660 -45.908 46.933 1.00 78.00 429 LEU A C 1
ATOM 3398 O O . LEU A 1 429 ? -34.299 -46.738 47.570 1.00 78.00 429 LEU A O 1
ATOM 3402 N N . LEU A 1 430 ? -32.814 -46.253 45.961 1.00 77.06 430 LEU A N 1
ATOM 3403 C CA . LEU A 1 430 ? -32.579 -47.603 45.443 1.00 77.06 430 LEU A CA 1
ATOM 3404 C C . LEU A 1 430 ? -31.223 -48.170 45.899 1.00 77.06 430 LEU A C 1
ATOM 3406 O O . LEU A 1 430 ? -30.722 -49.138 45.330 1.00 77.06 430 LEU A O 1
ATOM 3410 N N . LYS A 1 431 ? -30.601 -47.554 46.913 1.00 73.12 431 LYS A N 1
ATOM 3411 C CA . LYS A 1 431 ? -29.368 -48.041 47.550 1.00 73.12 431 LYS A CA 1
ATOM 3412 C C . LYS A 1 431 ? -29.519 -49.146 48.607 1.00 73.12 431 LYS A C 1
ATOM 3414 O O . LYS A 1 431 ? -28.513 -49.823 48.826 1.00 73.12 431 LYS A O 1
ATOM 3419 N N . PRO A 1 432 ? -30.664 -49.350 49.295 1.00 82.81 432 PRO A N 1
ATOM 3420 C CA . PRO A 1 432 ? -30.790 -50.457 50.241 1.00 82.81 432 PRO A CA 1
ATOM 3421 C C . PRO A 1 432 ? -30.446 -51.805 49.597 1.00 82.81 432 PRO A C 1
ATOM 3423 O O . PRO A 1 432 ? -30.736 -52.024 48.421 1.00 82.81 432 PRO A O 1
ATOM 3426 N N . GLU A 1 433 ? -29.860 -52.727 50.365 1.00 77.56 433 GLU A N 1
ATOM 3427 C CA . GLU A 1 433 ? -29.324 -53.985 49.820 1.00 77.56 433 GLU A CA 1
ATOM 3428 C C . GLU A 1 433 ? -30.364 -54.819 49.057 1.00 77.56 433 GLU A C 1
ATOM 3430 O O . GLU A 1 433 ? -30.035 -55.428 48.041 1.00 77.56 433 GLU A O 1
ATOM 3435 N N . PHE A 1 434 ? -31.633 -54.764 49.472 1.00 81.69 434 PHE A N 1
ATOM 3436 C CA . PHE A 1 434 ? -32.737 -55.475 48.821 1.00 81.69 434 PHE A CA 1
ATOM 3437 C C . PHE A 1 434 ? -33.157 -54.894 47.451 1.00 81.69 434 PHE A C 1
ATOM 3439 O O . PHE A 1 434 ? -33.914 -55.541 46.728 1.00 81.69 434 PHE A O 1
ATOM 3446 N N . LEU A 1 435 ? -32.665 -53.707 47.065 1.00 78.38 435 LEU A N 1
ATOM 3447 C CA . LEU A 1 435 ? -32.943 -53.045 45.777 1.00 78.38 435 LEU A CA 1
ATOM 3448 C C . LEU A 1 435 ? -31.721 -52.971 44.847 1.00 78.38 435 LEU A C 1
ATOM 3450 O O . LEU A 1 435 ? -31.836 -52.448 43.742 1.00 78.38 435 LEU A O 1
ATOM 3454 N N . ARG A 1 436 ? -30.566 -53.544 45.230 1.00 74.75 436 ARG A N 1
ATOM 3455 C CA . ARG A 1 436 ? -29.322 -53.504 44.424 1.00 74.75 436 ARG A CA 1
ATOM 3456 C C . ARG A 1 436 ? -29.428 -54.181 43.052 1.00 74.75 436 ARG A C 1
ATOM 3458 O O . ARG A 1 436 ? -28.559 -53.971 42.214 1.00 74.75 436 ARG A O 1
ATOM 3465 N N . TRP A 1 437 ? -30.471 -54.978 42.814 1.00 79.38 437 TRP A N 1
ATOM 3466 C CA . TRP A 1 437 ? -30.757 -55.600 41.515 1.00 79.38 437 TRP A CA 1
ATOM 3467 C C . TRP A 1 437 ? -31.256 -54.603 40.453 1.00 79.38 437 TRP A C 1
ATOM 3469 O O . TRP A 1 437 ? -31.344 -54.957 39.275 1.00 79.38 437 TRP A O 1
ATOM 3479 N N . LEU A 1 438 ? -31.573 -53.372 40.862 1.00 83.44 438 LEU A N 1
ATOM 3480 C CA . LEU A 1 438 ? -32.105 -52.309 40.024 1.00 83.44 438 LEU A CA 1
ATOM 3481 C C . LEU A 1 438 ? -31.108 -51.146 39.985 1.00 83.44 438 LEU A C 1
ATOM 3483 O O . LEU A 1 438 ? -30.879 -50.509 41.007 1.00 83.44 438 LEU A O 1
ATOM 3487 N N . ALA A 1 439 ? -30.519 -50.856 38.824 1.00 83.31 439 ALA A N 1
ATOM 3488 C CA . ALA A 1 439 ? -29.566 -49.760 38.651 1.00 83.31 439 ALA A CA 1
ATOM 3489 C C . ALA A 1 439 ? -30.194 -48.603 37.864 1.00 83.31 439 ALA A C 1
ATOM 3491 O O . ALA A 1 439 ? -30.643 -48.788 36.731 1.00 83.31 439 ALA A O 1
ATOM 3492 N N . VAL A 1 440 ? -30.225 -47.418 38.475 1.00 88.38 440 VAL A N 1
ATOM 3493 C CA . VAL A 1 440 ? -30.830 -46.205 37.919 1.00 88.38 440 VAL A CA 1
ATOM 3494 C C . VAL A 1 440 ? -29.915 -45.000 38.159 1.00 88.38 440 VAL A C 1
ATOM 3496 O O . VAL A 1 440 ? -30.081 -44.298 39.161 1.00 88.38 440 VAL A O 1
ATOM 3499 N N . PRO A 1 441 ? -28.935 -44.737 37.276 1.00 89.12 441 PRO A N 1
ATOM 3500 C CA . PRO A 1 441 ? -28.196 -43.483 37.289 1.00 89.12 441 PRO A CA 1
ATOM 3501 C C . PRO A 1 441 ? -29.089 -42.298 36.914 1.00 89.12 441 PRO A C 1
ATOM 3503 O O . PRO A 1 441 ? -30.038 -42.436 36.139 1.00 89.12 441 PRO A O 1
ATOM 3506 N N . LEU A 1 442 ? -28.747 -41.120 37.423 1.00 90.00 442 LEU A N 1
ATOM 3507 C CA . LEU A 1 442 ? -29.336 -39.840 37.042 1.00 90.00 442 LEU A CA 1
ATOM 3508 C C . LEU A 1 442 ? -28.211 -38.876 36.674 1.00 90.00 442 LEU A C 1
ATOM 3510 O O . LEU A 1 442 ? -27.382 -38.556 37.522 1.00 90.00 442 LEU A O 1
ATOM 3514 N N . ASN A 1 443 ? -28.213 -38.386 35.439 1.00 91.94 443 ASN A N 1
ATOM 3515 C CA . ASN A 1 443 ? -27.277 -37.368 34.972 1.00 91.94 443 ASN A CA 1
ATOM 3516 C C . ASN A 1 443 ? -28.065 -36.139 34.542 1.00 91.94 443 ASN A C 1
ATOM 3518 O O . ASN A 1 443 ? -28.892 -36.222 33.633 1.00 91.94 443 ASN A O 1
ATOM 3522 N N . THR A 1 444 ? -27.796 -35.008 35.179 1.00 92.62 444 THR A N 1
ATOM 3523 C CA . THR A 1 444 ? -28.459 -33.736 34.914 1.00 92.62 444 THR A CA 1
ATOM 3524 C C . THR A 1 444 ? -27.414 -32.658 34.677 1.00 92.62 444 THR A C 1
ATOM 3526 O O . THR A 1 444 ? -26.496 -32.480 35.472 1.00 92.62 444 THR A O 1
ATOM 3529 N N . THR A 1 445 ? -27.573 -31.901 33.602 1.00 93.31 445 THR A N 1
ATOM 3530 C CA . THR A 1 445 ? -26.725 -30.759 33.258 1.00 93.31 445 THR A CA 1
ATOM 3531 C C . THR A 1 445 ? -27.605 -29.564 32.954 1.00 93.31 445 THR A C 1
ATOM 3533 O O . THR A 1 445 ? -28.581 -29.692 32.216 1.00 93.31 445 THR A O 1
ATOM 3536 N N . ILE A 1 446 ? -27.256 -28.401 33.486 1.00 93.56 446 ILE A N 1
ATOM 3537 C CA . ILE A 1 446 ? -27.919 -27.134 33.188 1.00 93.56 446 ILE A CA 1
ATOM 3538 C C . ILE A 1 446 ? -26.837 -26.147 32.778 1.00 93.56 446 ILE A C 1
ATOM 3540 O O . ILE A 1 446 ? -25.815 -26.029 33.448 1.00 93.56 446 ILE A O 1
ATOM 3544 N N . SER A 1 447 ? -27.052 -25.423 31.692 1.00 93.88 447 SER A N 1
ATOM 3545 C CA . SER A 1 447 ? -26.187 -24.337 31.263 1.00 93.88 447 SER A CA 1
ATOM 3546 C C . SER A 1 447 ? -27.012 -23.124 30.860 1.00 93.88 447 SER A C 1
ATOM 3548 O O . SER A 1 447 ? -28.094 -23.228 30.286 1.00 93.88 447 SER A O 1
ATOM 3550 N N . LYS A 1 448 ? -26.490 -21.950 31.182 1.00 93.62 448 LYS A N 1
ATOM 3551 C CA . LYS A 1 448 ? -26.962 -20.654 30.733 1.00 93.62 448 LYS A CA 1
ATOM 3552 C C . LYS A 1 448 ? -25.793 -19.969 30.051 1.00 93.62 448 LYS A C 1
ATOM 3554 O O . LYS A 1 448 ? -24.738 -19.802 30.654 1.00 93.62 448 LYS A O 1
ATOM 3559 N N . THR A 1 449 ? -25.997 -19.561 28.813 1.00 92.50 449 THR A N 1
ATOM 3560 C CA . THR A 1 449 ? -25.060 -18.732 28.062 1.00 92.50 449 THR A CA 1
ATOM 3561 C C . THR A 1 449 ? -25.723 -17.400 27.761 1.00 92.50 449 THR A C 1
ATOM 3563 O O . THR A 1 449 ? -26.904 -17.346 27.414 1.00 92.50 449 THR A O 1
ATOM 3566 N N . VAL A 1 450 ? -24.987 -16.313 27.944 1.00 88.19 450 VAL A N 1
ATOM 3567 C CA . VAL A 1 450 ? -25.408 -14.961 27.586 1.00 88.19 450 VAL A CA 1
ATOM 3568 C C . VAL A 1 450 ? -24.329 -14.395 26.683 1.00 88.19 450 VAL A C 1
ATOM 3570 O O . VAL A 1 450 ? -23.165 -14.332 27.068 1.00 88.19 450 VAL A O 1
ATOM 3573 N N . THR A 1 451 ? -24.719 -13.999 25.480 1.00 85.31 451 THR A N 1
ATOM 3574 C CA . THR A 1 451 ? -23.847 -13.300 24.538 1.00 85.31 451 THR A CA 1
ATOM 3575 C C . THR A 1 451 ? -24.411 -11.907 24.313 1.00 85.31 451 THR A C 1
ATOM 3577 O O . THR A 1 451 ? -25.614 -11.765 24.087 1.00 85.31 451 THR A O 1
ATOM 3580 N N . VAL A 1 452 ? -23.566 -10.885 24.418 1.00 81.75 452 VAL A N 1
ATOM 3581 C CA . VAL A 1 452 ? -23.932 -9.499 24.110 1.00 81.75 452 VAL A CA 1
ATOM 3582 C C . VAL A 1 452 ? -23.039 -8.998 22.990 1.00 81.75 452 VAL A C 1
ATOM 3584 O O . VAL A 1 452 ? -21.820 -8.918 23.147 1.00 81.75 452 VAL A O 1
ATOM 3587 N N . THR A 1 453 ? -23.665 -8.638 21.879 1.00 75.62 453 THR A N 1
ATOM 3588 C CA . THR A 1 453 ? -22.996 -8.149 20.681 1.00 75.62 453 THR A CA 1
ATOM 3589 C C . THR A 1 453 ? -23.337 -6.666 20.473 1.00 75.62 453 THR A C 1
ATOM 3591 O O . THR A 1 453 ? -24.522 -6.321 20.449 1.00 75.62 453 THR A O 1
ATOM 3594 N N . PRO A 1 454 ? -22.344 -5.765 20.370 1.00 63.94 454 PRO A N 1
ATOM 3595 C CA . PRO A 1 454 ? -22.558 -4.353 20.056 1.00 63.94 454 PRO A CA 1
ATOM 3596 C C . PRO A 1 454 ? -23.015 -4.142 18.607 1.00 63.94 454 PRO A C 1
ATOM 3598 O O . PRO A 1 454 ? -22.898 -5.038 17.774 1.00 63.94 454 PRO A O 1
ATOM 3601 N N . SER A 1 455 ? -23.508 -2.937 18.309 1.00 55.91 455 SER A N 1
ATOM 3602 C CA . SER A 1 455 ? -24.080 -2.633 16.998 1.00 55.91 455 SER A CA 1
ATOM 3603 C C . SER A 1 455 ? -23.075 -2.724 15.856 1.00 55.91 455 SER A C 1
ATOM 3605 O O . SER A 1 455 ? -21.975 -2.174 15.949 1.00 55.91 455 SER A O 1
ATOM 3607 N N . ALA A 1 456 ? -23.465 -3.365 14.749 1.00 50.75 456 ALA A N 1
ATOM 3608 C CA . ALA A 1 456 ? -22.645 -3.437 13.534 1.00 50.75 456 ALA A CA 1
ATOM 3609 C C . ALA A 1 456 ? -22.374 -2.033 12.949 1.00 50.75 456 ALA A C 1
ATOM 3611 O O . ALA A 1 456 ? -21.305 -1.773 12.399 1.00 50.75 456 ALA A O 1
ATOM 3612 N N . ILE A 1 457 ? -23.312 -1.097 13.149 1.00 45.94 457 ILE A N 1
ATOM 3613 C CA . ILE A 1 457 ? -23.211 0.304 12.708 1.00 45.94 457 ILE A CA 1
ATOM 3614 C C . ILE A 1 457 ? -22.210 1.099 13.558 1.00 45.94 457 ILE A C 1
ATOM 3616 O O . ILE A 1 457 ? -21.477 1.919 13.017 1.00 45.94 457 ILE A O 1
ATOM 3620 N N . GLN A 1 458 ? -22.136 0.836 14.865 1.00 44.00 458 GLN A N 1
ATOM 3621 C CA . GLN A 1 458 ? -21.142 1.462 15.752 1.00 44.00 458 GLN A CA 1
ATOM 3622 C C . GLN A 1 458 ? -19.764 0.806 15.631 1.00 44.00 458 GLN A C 1
ATOM 3624 O O . GLN A 1 458 ? -18.745 1.399 15.960 1.00 44.00 458 GLN A O 1
ATOM 3629 N N . THR A 1 459 ? -19.703 -0.446 15.172 1.00 45.88 459 THR A N 1
ATOM 3630 C CA . THR A 1 459 ? -18.443 -1.190 15.158 1.00 45.88 459 THR A CA 1
ATOM 3631 C C . THR A 1 459 ? -17.657 -1.065 13.860 1.00 45.88 459 THR A C 1
ATOM 3633 O O . THR A 1 459 ? -16.464 -1.368 13.880 1.00 45.88 459 THR A O 1
ATOM 3636 N N . GLY A 1 460 ? -18.268 -0.545 12.790 1.00 46.28 460 GLY A N 1
ATOM 3637 C CA . GLY A 1 460 ? -17.582 -0.146 11.556 1.00 46.28 460 GLY A CA 1
ATOM 3638 C C . GLY A 1 460 ? -16.923 -1.293 10.783 1.00 46.28 460 GLY A C 1
ATOM 3639 O O . GLY A 1 460 ? -16.194 -1.024 9.828 1.00 46.28 460 GLY A O 1
ATOM 3640 N N . ASP A 1 461 ? -17.172 -2.543 11.187 1.00 45.19 461 ASP A N 1
ATOM 3641 C CA . ASP A 1 461 ? -16.553 -3.747 10.639 1.00 45.19 461 ASP A CA 1
ATOM 3642 C C . ASP A 1 461 ? -17.642 -4.784 10.285 1.00 45.19 461 ASP A C 1
ATOM 3644 O O . ASP A 1 461 ? -18.038 -5.603 11.121 1.00 45.19 461 ASP A O 1
ATOM 3648 N N . PRO A 1 462 ? -18.190 -4.737 9.056 1.00 43.84 462 PRO A N 1
ATOM 3649 C CA . PRO A 1 462 ? -19.299 -5.595 8.630 1.00 43.84 462 PRO A CA 1
ATOM 3650 C C . PRO A 1 462 ? -18.910 -7.075 8.456 1.00 43.84 462 PRO A C 1
ATOM 3652 O O . PRO A 1 462 ? -19.775 -7.897 8.162 1.00 43.84 462 PRO A O 1
ATOM 3655 N N . ASN A 1 463 ? -17.630 -7.432 8.624 1.00 41.75 463 ASN A N 1
ATOM 3656 C CA . ASN A 1 463 ? -17.112 -8.771 8.323 1.00 41.75 463 ASN A CA 1
ATOM 3657 C C . ASN A 1 463 ? -16.970 -9.703 9.535 1.00 41.75 463 ASN A C 1
ATOM 3659 O O . ASN A 1 463 ? -16.654 -10.877 9.348 1.00 41.75 463 ASN A O 1
ATOM 3663 N N . LEU A 1 464 ? -17.181 -9.219 10.764 1.00 46.62 464 LEU A N 1
ATOM 3664 C CA . LEU A 1 464 ? -16.998 -10.033 11.978 1.00 46.62 464 LEU A CA 1
ATOM 3665 C C . LEU A 1 464 ? -18.297 -10.308 12.742 1.00 46.62 464 LEU A C 1
ATOM 3667 O O . LEU A 1 464 ? -18.327 -11.205 13.586 1.00 46.62 464 LEU A O 1
ATOM 3671 N N . VAL A 1 465 ? -19.364 -9.560 12.458 1.00 44.75 465 VAL A N 1
ATOM 3672 C CA . VAL A 1 465 ? -20.643 -9.656 13.165 1.00 44.75 465 VAL A CA 1
ATOM 3673 C C . VAL A 1 465 ? -21.786 -9.416 12.181 1.00 44.75 465 VAL A C 1
ATOM 3675 O O . VAL A 1 465 ? -21.844 -8.374 11.533 1.00 44.75 465 VAL A O 1
ATOM 3678 N N . SER A 1 466 ? -22.708 -10.374 12.073 1.00 48.56 466 SER A N 1
ATOM 3679 C CA . SER A 1 466 ? -23.944 -10.192 11.309 1.00 48.56 466 SER A CA 1
ATOM 3680 C C . SER A 1 466 ? -24.859 -9.194 12.020 1.00 48.56 466 SER A C 1
ATOM 3682 O O . SER A 1 466 ? -25.002 -9.250 13.238 1.00 48.56 466 SER A O 1
ATOM 3684 N N . ILE A 1 467 ? -25.559 -8.340 11.266 1.00 50.91 467 ILE A N 1
ATOM 3685 C CA . ILE A 1 467 ? -26.607 -7.438 11.794 1.00 50.91 467 ILE A CA 1
ATOM 3686 C C . ILE A 1 467 ? -27.695 -8.235 12.550 1.00 50.91 467 ILE A C 1
ATOM 3688 O O . ILE A 1 467 ? -28.352 -7.712 13.445 1.00 50.91 467 ILE A O 1
ATOM 3692 N N . LEU A 1 468 ? -27.864 -9.522 12.223 1.00 49.78 468 LEU A N 1
ATOM 3693 C CA . LEU A 1 468 ? -28.810 -10.431 12.880 1.00 49.78 468 LEU A CA 1
ATOM 3694 C C . LEU A 1 468 ? -28.348 -10.913 14.266 1.00 49.78 468 LEU A C 1
ATOM 3696 O O . LEU A 1 468 ? -29.184 -11.316 15.070 1.00 49.78 468 LEU A O 1
ATOM 3700 N N . ASP A 1 469 ? -27.043 -10.864 14.542 1.00 50.91 469 ASP A N 1
ATOM 3701 C CA . ASP A 1 469 ? -26.439 -11.293 15.812 1.00 50.91 469 ASP A CA 1
ATOM 3702 C C . ASP A 1 469 ? -26.230 -10.123 16.786 1.00 50.91 469 ASP A C 1
ATOM 3704 O O . ASP A 1 469 ? -25.654 -10.296 17.866 1.00 50.91 469 ASP A O 1
ATOM 3708 N N . GLU A 1 470 ? -26.681 -8.925 16.407 1.00 64.38 470 GLU A N 1
ATOM 3709 C CA . GLU A 1 470 ? -26.651 -7.733 17.242 1.00 64.38 470 GLU A CA 1
ATOM 3710 C C . GLU A 1 470 ? -27.542 -7.911 18.485 1.00 64.38 470 GLU A C 1
ATOM 3712 O O . GLU A 1 470 ? -28.648 -8.456 18.433 1.00 64.38 470 GLU A O 1
ATOM 3717 N N . GLY A 1 471 ? -27.080 -7.405 19.630 1.00 71.31 471 GLY A N 1
ATOM 3718 C CA . GLY A 1 471 ? -27.850 -7.380 20.867 1.00 71.31 471 GLY A CA 1
ATOM 3719 C C . GLY A 1 471 ? -27.559 -8.530 21.824 1.00 71.31 471 GLY A C 1
ATOM 3720 O O . GLY A 1 471 ? -26.494 -9.144 21.818 1.00 71.31 471 GLY A O 1
ATOM 3721 N N . LYS A 1 472 ? -28.498 -8.760 22.747 1.00 82.75 472 LYS A N 1
ATOM 3722 C CA . LYS A 1 472 ? -28.358 -9.745 23.824 1.00 82.75 472 LYS A CA 1
ATOM 3723 C C . LYS A 1 472 ? -29.110 -11.022 23.473 1.00 82.75 472 LYS A C 1
ATOM 3725 O O . LYS A 1 472 ? -30.339 -10.996 23.395 1.00 82.75 472 LYS A O 1
ATOM 3730 N N . VAL A 1 473 ? -28.375 -12.125 23.367 1.00 85.12 473 VAL A N 1
ATOM 3731 C CA . VAL A 1 473 ? -28.915 -13.479 23.208 1.00 85.12 473 VAL A CA 1
ATOM 3732 C C . VAL A 1 473 ? -28.650 -14.273 24.483 1.00 85.12 473 VAL A C 1
ATOM 3734 O O . VAL A 1 473 ? -27.508 -14.402 24.925 1.00 85.12 473 VAL A O 1
ATOM 3737 N N . THR A 1 474 ? -29.707 -14.796 25.102 1.00 86.12 474 THR A N 1
ATOM 3738 C CA . THR A 1 474 ? -29.629 -15.655 26.291 1.00 86.12 474 THR A CA 1
ATOM 3739 C C . THR A 1 474 ? -30.138 -17.043 25.939 1.00 86.12 474 THR A C 1
ATOM 3741 O O . THR A 1 474 ? -31.298 -17.192 25.577 1.00 86.12 474 THR A O 1
ATOM 3744 N N . THR A 1 475 ? -29.296 -18.065 26.073 1.00 88.88 475 THR A N 1
ATOM 3745 C CA . THR A 1 475 ? -29.693 -19.465 25.878 1.00 88.88 475 THR A CA 1
ATOM 3746 C C . THR A 1 475 ? -29.573 -20.223 27.189 1.00 88.88 475 THR A C 1
ATOM 3748 O O . THR A 1 475 ? -28.501 -20.275 27.789 1.00 88.88 475 THR A O 1
ATOM 3751 N N . ILE A 1 476 ? -30.670 -20.826 27.633 1.00 91.06 476 ILE A N 1
ATOM 3752 C CA . ILE A 1 476 ? -30.733 -21.718 28.789 1.00 91.06 476 ILE A CA 1
ATOM 3753 C C . ILE A 1 476 ? -31.008 -23.117 28.258 1.00 91.06 476 ILE A C 1
ATOM 3755 O O . ILE A 1 476 ? -32.042 -23.349 27.641 1.00 91.06 476 ILE A O 1
ATOM 3759 N N . SER A 1 477 ? -30.106 -24.057 28.512 1.00 90.38 477 SER A N 1
ATOM 3760 C CA . SER A 1 477 ? -30.298 -25.460 28.161 1.00 90.38 477 SER A CA 1
ATOM 3761 C C . SER A 1 477 ? -30.194 -26.334 29.402 1.00 90.38 477 SER A C 1
ATOM 3763 O O . SER A 1 477 ? -29.332 -26.143 30.257 1.00 90.38 477 SER A O 1
ATOM 3765 N N . GLY A 1 478 ? -31.113 -27.278 29.527 1.00 91.00 478 GLY A N 1
ATOM 3766 C CA . GLY A 1 478 ? -31.131 -28.276 30.580 1.00 91.00 478 GLY A CA 1
ATOM 3767 C C . GLY A 1 478 ? -31.326 -29.644 29.957 1.00 91.00 478 GLY A C 1
ATOM 3768 O O . GLY A 1 478 ? -32.191 -29.818 29.105 1.00 91.00 478 GLY A O 1
ATOM 3769 N N . ASN A 1 479 ? -30.541 -30.619 30.385 1.00 92.19 479 ASN A N 1
ATOM 3770 C CA . ASN A 1 479 ? -30.696 -32.008 29.988 1.00 92.19 479 ASN A CA 1
ATOM 3771 C C . ASN A 1 479 ? -30.687 -32.876 31.239 1.00 92.19 479 ASN A C 1
ATOM 3773 O O . ASN A 1 479 ? -29.842 -32.695 32.113 1.00 92.19 479 ASN A O 1
ATOM 3777 N N . SER A 1 480 ? -31.620 -33.813 31.321 1.00 91.25 480 SER A N 1
ATOM 3778 C CA . SER A 1 480 ? -31.653 -34.837 32.352 1.00 91.25 480 SER A CA 1
ATOM 3779 C C . SER A 1 480 ? -31.861 -36.189 31.694 1.00 91.25 480 SER A C 1
ATOM 3781 O O . SER A 1 480 ? -32.734 -36.360 30.847 1.00 91.25 480 SER A O 1
ATOM 3783 N N . SER A 1 481 ? -31.034 -37.156 32.062 1.00 90.94 481 SER A N 1
ATOM 3784 C CA . SER A 1 481 ? -31.079 -38.503 31.513 1.00 90.94 481 SER A CA 1
ATOM 3785 C C . SER A 1 481 ? -30.951 -39.532 32.619 1.00 90.94 481 SER A C 1
ATOM 3787 O O . SER A 1 481 ? -30.226 -39.348 33.599 1.00 90.94 481 SER A O 1
ATOM 3789 N N . SER A 1 482 ? -31.674 -40.628 32.452 1.00 89.56 482 SER A N 1
ATOM 3790 C CA . SER A 1 482 ? -31.635 -41.770 33.344 1.00 89.56 482 SER A CA 1
ATOM 3791 C C . SER A 1 482 ? -31.787 -43.049 32.535 1.00 89.56 482 SER A C 1
ATOM 3793 O O . SER A 1 482 ? -32.345 -43.053 31.437 1.00 89.56 482 SER A O 1
ATOM 3795 N N . SER A 1 483 ? -31.275 -44.152 33.063 1.00 88.88 483 SER A N 1
ATOM 3796 C CA . SER A 1 483 ? -31.519 -45.463 32.474 1.00 88.88 483 SER A CA 1
ATOM 3797 C C . SER A 1 483 ? -31.818 -46.468 33.561 1.00 88.88 483 SER A C 1
ATOM 3799 O O . SER A 1 483 ? -31.091 -46.521 34.541 1.00 88.88 483 SER A O 1
ATOM 3801 N N . LEU A 1 484 ? -32.831 -47.295 33.370 1.00 86.19 484 LEU A N 1
ATOM 3802 C CA . LEU A 1 484 ? -33.139 -48.428 34.215 1.00 86.19 484 LEU A CA 1
ATOM 3803 C C . LEU A 1 484 ? -32.443 -49.674 33.663 1.00 86.19 484 LEU A C 1
ATOM 3805 O O . LEU A 1 484 ? -32.679 -50.085 32.526 1.00 86.19 484 LEU A O 1
ATOM 3809 N N . THR A 1 485 ? -31.591 -50.276 34.487 1.00 83.69 485 THR A N 1
ATOM 3810 C CA . THR A 1 485 ? -30.918 -51.543 34.191 1.00 83.69 485 THR A CA 1
ATOM 3811 C C . THR A 1 485 ? -31.292 -52.564 35.254 1.00 83.69 485 THR A C 1
ATOM 3813 O O . THR A 1 485 ? -31.094 -52.333 36.446 1.00 83.69 485 THR A O 1
ATOM 3816 N N . ILE A 1 486 ? -31.835 -53.697 34.818 1.00 83.75 486 ILE A N 1
ATOM 3817 C CA . ILE A 1 486 ? -32.215 -54.826 35.667 1.00 83.75 486 ILE A CA 1
ATOM 3818 C C . ILE A 1 486 ? -31.491 -56.063 35.136 1.00 83.75 486 ILE A C 1
ATOM 3820 O O . ILE A 1 486 ? -31.427 -56.286 33.927 1.00 83.75 486 ILE A O 1
ATOM 3824 N N . GLN A 1 487 ? -30.951 -56.892 36.028 1.00 76.62 487 GLN A N 1
ATOM 3825 C CA . GLN A 1 487 ? -30.260 -58.118 35.628 1.00 76.62 487 GLN A CA 1
ATOM 3826 C C . GLN A 1 487 ? -31.213 -59.053 34.849 1.00 76.62 487 GLN A C 1
ATOM 3828 O O . GLN A 1 487 ? -32.253 -59.442 35.373 1.00 76.62 487 GLN A O 1
ATOM 3833 N N . LYS A 1 488 ? -30.836 -59.436 33.616 1.00 78.19 488 LYS A N 1
ATOM 3834 C CA . LYS A 1 488 ? -31.611 -60.274 32.664 1.00 78.19 488 LYS A CA 1
ATOM 3835 C C . LYS A 1 488 ? -32.848 -59.625 32.019 1.00 78.19 488 LYS A C 1
ATOM 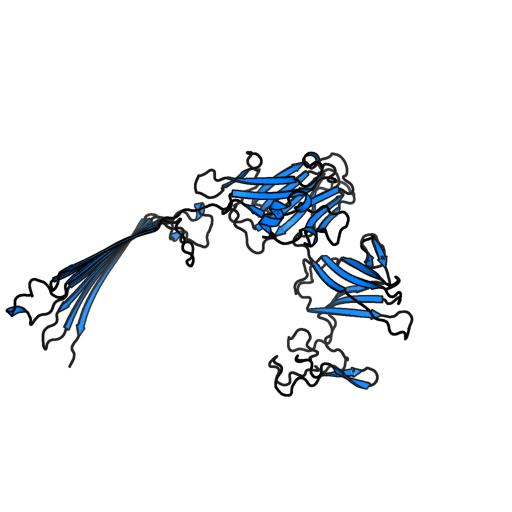3837 O O . LYS A 1 488 ? -33.635 -60.334 31.398 1.00 78.19 488 LYS A O 1
ATOM 3842 N N . PHE A 1 489 ? -33.015 -58.309 32.127 1.00 80.94 489 PHE A N 1
ATOM 3843 C CA . PHE A 1 489 ? -34.075 -57.576 31.431 1.00 80.94 489 PHE A CA 1
ATOM 3844 C C . PHE A 1 489 ? -33.487 -56.537 30.466 1.00 80.94 489 PHE A C 1
ATOM 3846 O O . PHE A 1 489 ? -32.342 -56.116 30.650 1.00 80.94 489 PHE A O 1
ATOM 3853 N N . PRO A 1 490 ? -34.259 -56.114 29.448 1.00 82.44 490 PRO A N 1
ATOM 3854 C CA . PRO A 1 490 ? -33.872 -55.025 28.561 1.00 82.44 490 PRO A CA 1
ATOM 3855 C C . PRO A 1 490 ? -33.522 -53.754 29.339 1.00 82.44 490 PRO A C 1
ATOM 3857 O O . PRO A 1 490 ? -34.159 -53.428 30.347 1.00 82.44 490 PRO A O 1
ATOM 3860 N N . ARG A 1 491 ? -32.534 -53.011 28.844 1.00 85.81 491 ARG A N 1
ATOM 3861 C CA . ARG A 1 491 ? -32.189 -51.696 29.374 1.00 85.81 491 ARG A CA 1
ATOM 3862 C C . ARG A 1 491 ? -33.175 -50.672 28.829 1.00 85.81 491 ARG A C 1
ATOM 3864 O O . ARG A 1 491 ? -33.384 -50.576 27.623 1.00 85.81 491 ARG A O 1
ATOM 3871 N N . LEU A 1 492 ? -33.754 -49.889 29.729 1.00 87.69 492 LEU A N 1
ATOM 3872 C CA . LEU A 1 492 ? -34.652 -48.790 29.394 1.00 87.69 492 LEU A CA 1
ATOM 3873 C C . LEU A 1 492 ? -33.917 -47.472 29.618 1.00 87.69 492 LEU A C 1
ATOM 3875 O O . LEU A 1 492 ? -33.456 -47.215 30.725 1.00 87.69 492 LEU A O 1
ATOM 3879 N N . GLY A 1 493 ? -33.791 -46.637 28.597 1.00 88.38 493 GLY A N 1
ATOM 3880 C CA . GLY A 1 493 ? -33.244 -45.286 28.705 1.00 88.38 493 GLY A CA 1
ATOM 3881 C C . GLY A 1 493 ? -34.336 -44.241 28.532 1.00 88.38 493 GLY A C 1
ATOM 3882 O O . GLY A 1 493 ? -35.235 -44.405 27.713 1.00 88.38 493 GLY A O 1
ATOM 3883 N N . ALA A 1 494 ? -34.253 -43.155 29.289 1.00 89.69 494 ALA A N 1
ATOM 3884 C CA . ALA A 1 494 ? -35.070 -41.970 29.083 1.00 89.69 494 ALA A CA 1
ATOM 3885 C C . ALA A 1 494 ? -34.189 -40.726 29.210 1.00 89.69 494 ALA A C 1
ATOM 3887 O O . ALA A 1 494 ? -33.420 -40.588 30.165 1.00 89.69 494 ALA A O 1
ATOM 3888 N N . SER A 1 495 ? -34.303 -39.806 28.260 1.00 90.06 495 SER A N 1
ATOM 3889 C CA . SER A 1 495 ? -33.697 -38.485 28.359 1.00 90.06 495 SER A CA 1
ATOM 3890 C C . SER A 1 495 ? -34.692 -37.397 27.995 1.00 90.06 495 SER A C 1
ATOM 3892 O O . SER A 1 495 ? -35.564 -37.558 27.139 1.00 90.06 495 SER A O 1
ATOM 3894 N N . TYR A 1 496 ? -34.564 -36.286 28.701 1.00 91.62 496 TYR A N 1
ATOM 3895 C CA . TYR A 1 496 ? -35.357 -35.092 28.517 1.00 91.62 496 TYR A CA 1
ATOM 3896 C C . TYR A 1 496 ? -34.418 -33.897 28.438 1.00 91.62 496 TYR A C 1
ATOM 3898 O O . TYR A 1 496 ? -33.682 -33.618 29.387 1.00 91.62 496 TYR A O 1
ATOM 3906 N N . SER A 1 497 ? -34.471 -33.175 27.325 1.00 90.75 497 SER A N 1
ATOM 3907 C CA . SER A 1 497 ? -33.736 -31.928 27.146 1.00 90.75 497 SER A CA 1
ATOM 3908 C C . SER A 1 497 ? -34.682 -30.789 26.804 1.00 90.75 497 SER A C 1
ATOM 3910 O O . SER A 1 497 ? -35.545 -30.932 25.937 1.00 90.75 497 SER A O 1
ATOM 3912 N N . ARG A 1 498 ? -34.479 -29.644 27.449 1.00 91.62 498 ARG A N 1
ATOM 3913 C CA . ARG A 1 498 ? -35.188 -28.396 27.185 1.00 91.62 498 ARG A CA 1
ATOM 3914 C C . ARG A 1 498 ? -34.181 -27.290 26.931 1.00 91.62 498 ARG A C 1
ATOM 3916 O O . ARG A 1 498 ? -33.310 -27.056 27.767 1.00 91.62 498 ARG A O 1
ATOM 3923 N N . THR A 1 499 ? -34.343 -26.589 25.821 1.00 90.25 499 THR A N 1
ATOM 3924 C CA . THR A 1 499 ? -33.542 -25.417 25.467 1.00 90.25 499 THR A CA 1
ATOM 3925 C C . THR A 1 499 ? -34.470 -24.241 25.215 1.00 90.25 499 THR A C 1
ATOM 3927 O O . THR A 1 499 ? -35.457 -24.373 24.496 1.00 90.25 499 THR A O 1
ATOM 3930 N N . ILE A 1 500 ? -34.166 -23.104 25.830 1.00 88.00 500 ILE A N 1
ATOM 3931 C CA . ILE A 1 500 ? -34.872 -21.835 25.662 1.00 88.00 500 ILE A CA 1
ATOM 3932 C C . ILE A 1 500 ? -33.841 -20.810 25.201 1.00 88.00 500 ILE A C 1
ATOM 3934 O O . ILE A 1 500 ? -32.867 -20.568 25.916 1.00 88.00 500 ILE A O 1
ATOM 3938 N N . THR A 1 501 ? -34.062 -20.198 24.044 1.00 86.56 501 THR A N 1
ATOM 3939 C CA . THR A 1 501 ? -33.224 -19.126 23.501 1.00 86.56 501 THR A CA 1
ATOM 3940 C C . THR A 1 501 ? -34.052 -17.855 23.378 1.00 86.56 501 THR A C 1
ATOM 3942 O O . THR A 1 501 ? -35.118 -17.857 22.775 1.00 86.56 501 THR A O 1
ATOM 3945 N N . GLU A 1 502 ? -33.571 -16.765 23.969 1.00 84.44 502 GLU A N 1
ATOM 3946 C CA . GLU A 1 502 ? -34.214 -15.449 23.968 1.00 84.44 502 GLU A CA 1
ATOM 3947 C C . GLU A 1 502 ? -33.284 -14.422 23.314 1.00 84.44 502 GLU A C 1
ATOM 3949 O O . GLU A 1 502 ? -32.134 -14.274 23.735 1.00 84.44 502 GLU A O 1
ATOM 3954 N N . SER A 1 503 ? -33.782 -13.700 22.307 1.00 79.44 503 SER A N 1
ATOM 3955 C CA . SER A 1 503 ? -33.083 -12.596 21.639 1.00 79.44 503 SER A CA 1
ATOM 3956 C C . SER A 1 503 ? -33.813 -11.278 21.886 1.00 79.44 503 SER A C 1
ATOM 3958 O O . SER A 1 503 ? -35.006 -11.154 21.604 1.00 79.44 503 SER A O 1
ATOM 3960 N N . ASN A 1 504 ? -33.096 -10.280 22.410 1.00 75.81 504 ASN A N 1
ATOM 3961 C CA . ASN A 1 504 ? -33.686 -8.986 22.765 1.00 75.81 504 ASN A CA 1
ATOM 3962 C C . ASN A 1 504 ? -33.991 -8.107 21.540 1.00 75.81 504 ASN A C 1
ATOM 3964 O O . ASN A 1 504 ? -34.958 -7.356 21.547 1.00 75.81 504 ASN A O 1
ATOM 3968 N N . LEU A 1 505 ? -33.173 -8.190 20.487 1.00 66.56 505 LEU A N 1
ATOM 3969 C CA . LEU A 1 505 ? -33.257 -7.262 19.353 1.00 66.56 505 LEU A CA 1
ATOM 3970 C C . LEU A 1 505 ? -34.353 -7.657 18.353 1.00 66.56 505 LEU A C 1
ATOM 3972 O O . LEU A 1 505 ? -35.025 -6.794 17.798 1.00 66.56 505 LEU A O 1
ATOM 3976 N N . ILE A 1 506 ? -34.590 -8.962 18.195 1.00 66.50 506 ILE A N 1
ATOM 3977 C CA . ILE A 1 506 ? -35.653 -9.519 17.339 1.00 66.50 506 ILE A CA 1
ATOM 3978 C C . ILE A 1 506 ? -36.932 -9.805 18.160 1.00 66.50 506 ILE A C 1
ATOM 3980 O O . ILE A 1 506 ? -37.974 -10.129 17.599 1.00 66.50 506 ILE A O 1
ATOM 3984 N N . ILE A 1 507 ? -36.885 -9.646 19.494 1.00 73.88 507 ILE A N 1
ATOM 3985 C CA . ILE A 1 507 ? -37.979 -9.975 20.431 1.00 73.88 507 ILE A CA 1
ATOM 3986 C C . ILE A 1 507 ? -38.496 -11.401 20.161 1.00 73.88 507 ILE A C 1
ATOM 3988 O O . ILE A 1 507 ? -39.692 -11.657 20.025 1.00 73.88 507 ILE A O 1
ATOM 3992 N N . GLN A 1 508 ? -37.562 -12.343 20.038 1.00 80.25 508 GLN A N 1
ATOM 3993 C CA . GLN A 1 508 ? -37.848 -13.733 19.696 1.00 80.25 508 GLN A CA 1
ATOM 3994 C C . GLN A 1 508 ? -37.498 -14.646 20.867 1.00 80.25 508 GLN A C 1
ATOM 3996 O O . GLN A 1 508 ? -36.462 -14.479 21.516 1.00 80.25 508 GLN A O 1
ATOM 4001 N N . ARG A 1 509 ? -38.376 -15.617 21.127 1.00 86.12 509 ARG A N 1
ATOM 4002 C CA . ARG A 1 509 ? -38.181 -16.666 22.126 1.00 86.12 509 ARG A CA 1
ATOM 4003 C C . ARG A 1 509 ? -38.446 -18.019 21.488 1.00 86.12 509 ARG A C 1
ATOM 4005 O O . ARG A 1 509 ? -39.595 -18.345 21.200 1.00 86.12 509 ARG A O 1
ATOM 4012 N N . ASP A 1 510 ? -37.388 -18.796 21.331 1.00 86.56 510 ASP A N 1
ATOM 4013 C CA . ASP A 1 510 ? -37.449 -20.142 20.782 1.00 86.56 510 ASP A CA 1
ATOM 4014 C C . ASP A 1 510 ? -37.354 -21.158 21.916 1.00 86.56 510 ASP A C 1
ATOM 4016 O O . ASP A 1 510 ? -36.472 -21.087 22.775 1.00 86.56 510 ASP A O 1
ATOM 4020 N N . GLU A 1 511 ? -38.276 -22.115 21.927 1.00 89.94 511 GLU A N 1
ATOM 4021 C CA . GLU A 1 511 ? -38.298 -23.197 22.902 1.00 89.94 511 GLU A CA 1
ATOM 4022 C C . GLU A 1 511 ? -38.253 -24.540 22.178 1.00 89.94 511 GLU A C 1
ATOM 4024 O O . GLU A 1 511 ? -39.080 -24.831 21.316 1.00 89.94 511 GLU A O 1
ATOM 4029 N N . THR A 1 512 ? -37.288 -25.376 22.549 1.00 89.75 512 THR A N 1
ATOM 4030 C CA . THR A 1 512 ? -37.154 -26.744 22.048 1.00 89.75 512 THR A CA 1
ATOM 4031 C C . THR A 1 512 ? -37.237 -27.716 23.210 1.00 89.75 512 THR A C 1
ATOM 4033 O O . THR A 1 512 ? -36.457 -27.628 24.159 1.00 89.75 512 THR A O 1
ATOM 4036 N N . ASN A 1 513 ? -38.168 -28.661 23.113 1.00 91.69 513 ASN A N 1
ATOM 4037 C CA . ASN A 1 513 ? -38.335 -29.754 24.060 1.00 91.69 513 ASN A CA 1
ATOM 4038 C C . ASN A 1 513 ? -38.125 -31.074 23.318 1.00 91.69 513 ASN A C 1
ATOM 4040 O O . ASN A 1 513 ? -38.837 -31.360 22.356 1.00 91.69 513 ASN A O 1
ATOM 4044 N N . THR A 1 514 ? -37.183 -31.886 23.786 1.00 88.12 514 THR A N 1
ATOM 4045 C CA . THR A 1 514 ? -36.889 -33.202 23.212 1.00 88.12 514 THR A CA 1
ATOM 4046 C C . THR A 1 514 ? -37.032 -34.254 24.296 1.00 88.12 514 THR A C 1
ATOM 4048 O O . THR A 1 514 ? -36.411 -34.163 25.356 1.00 88.12 514 THR A O 1
ATOM 4051 N N . LEU A 1 515 ? -37.850 -35.263 24.019 1.00 89.56 515 LEU A N 1
ATOM 4052 C CA . LEU A 1 515 ? -38.015 -36.446 24.849 1.00 89.56 515 LEU A CA 1
ATOM 4053 C C . LEU A 1 515 ? -37.538 -37.647 24.037 1.00 89.56 515 LEU A C 1
ATOM 4055 O O . LEU A 1 515 ? -38.098 -37.925 22.980 1.00 89.56 515 LEU A O 1
ATOM 4059 N N . ASN A 1 516 ? -36.537 -38.364 24.535 1.00 88.38 516 ASN A N 1
ATOM 4060 C CA . ASN A 1 516 ? -36.055 -39.588 23.908 1.00 88.38 516 ASN A CA 1
ATOM 4061 C C . ASN A 1 516 ? -36.225 -40.760 24.871 1.00 88.38 516 ASN A C 1
ATOM 4063 O O . ASN A 1 516 ? -35.878 -40.668 26.048 1.00 88.38 516 ASN A O 1
ATOM 4067 N N . GLY A 1 517 ? -36.736 -41.872 24.353 1.00 89.00 517 GLY A N 1
ATOM 4068 C CA . GLY A 1 517 ? -36.767 -43.157 25.040 1.00 89.00 517 GLY A CA 1
ATOM 4069 C C . GLY A 1 517 ? -35.961 -44.176 24.248 1.00 89.00 517 GLY A C 1
ATOM 4070 O O . GLY A 1 517 ? -36.063 -44.213 23.023 1.00 89.00 517 GLY A O 1
ATOM 4071 N N . THR A 1 518 ? -35.171 -44.999 24.928 1.00 87.94 518 THR A N 1
ATOM 4072 C CA . THR A 1 518 ? -34.449 -46.117 24.313 1.00 87.94 518 THR A CA 1
ATOM 4073 C C . THR A 1 518 ? -34.826 -47.426 24.993 1.00 87.94 518 THR A C 1
ATOM 4075 O O . THR A 1 518 ? -35.084 -47.474 26.198 1.00 87.94 518 THR A O 1
ATOM 4078 N N . PHE A 1 519 ? -34.879 -48.493 24.205 1.00 88.19 519 PHE A N 1
ATOM 4079 C CA . PHE A 1 519 ? -35.114 -49.853 24.668 1.00 88.19 519 PHE A CA 1
ATOM 4080 C C . PHE A 1 519 ? -34.073 -50.744 24.006 1.00 88.19 519 PHE A C 1
ATOM 4082 O O . PHE A 1 519 ? -34.141 -50.985 22.803 1.00 88.19 519 PHE A O 1
ATOM 4089 N N . ASP A 1 520 ? -33.114 -51.211 24.797 1.00 82.44 520 ASP A N 1
ATOM 4090 C CA . ASP A 1 520 ? -32.008 -52.027 24.316 1.00 82.44 520 ASP A CA 1
ATOM 4091 C C . ASP A 1 520 ? -32.138 -53.438 24.893 1.00 82.44 520 ASP A C 1
ATOM 4093 O O . ASP A 1 520 ? -32.081 -53.642 26.110 1.00 82.44 520 ASP A O 1
ATOM 4097 N N . TYR A 1 521 ? -32.312 -54.424 24.015 1.00 81.06 521 TYR A N 1
ATOM 4098 C CA . TYR A 1 521 ? -32.339 -55.839 24.370 1.00 81.06 521 TYR A CA 1
ATOM 4099 C C . TYR A 1 521 ? -31.166 -56.556 23.705 1.00 81.06 521 TYR A C 1
ATOM 4101 O O . TYR A 1 521 ? -31.101 -56.664 22.482 1.00 81.06 521 TYR A O 1
ATOM 4109 N N . THR A 1 522 ? -30.231 -57.030 24.520 1.00 65.75 522 THR A N 1
ATOM 4110 C CA . THR A 1 522 ? -29.125 -57.889 24.094 1.00 65.75 522 THR A CA 1
ATOM 4111 C C . THR A 1 522 ? -29.523 -59.347 24.313 1.00 65.75 522 THR A C 1
ATOM 4113 O O . THR A 1 522 ? -29.839 -59.727 25.440 1.00 65.75 522 THR A O 1
ATOM 4116 N N . ASN A 1 523 ? -29.537 -60.130 23.228 1.00 56.78 523 ASN A N 1
ATOM 4117 C CA . ASN A 1 523 ? -29.761 -61.583 23.251 1.00 56.78 523 ASN A CA 1
ATOM 4118 C C . ASN A 1 523 ? -28.569 -62.335 23.846 1.00 56.78 523 ASN A C 1
ATOM 4120 O O . ASN A 1 523 ? -27.423 -61.966 23.495 1.00 56.78 523 ASN A O 1
#

Sequence (523 aa):
ADYTKKLFLDFWMYGDNSGDEITFSLGSLNEDADSDGVMDTEDKNSDGILNPGEDTGIAFNHPDGSVTTIGIANGKIDTEDLDGDGVLRRNDNILGSFTMATFINSDGTVGFKDESGTPYKSISWPAGWKHFIVPLGDVTTWEAIKQIKFTVKSPLGNSAYCSIQLLDVSIVGNKWEKPTIFGATISGVNEMTATAINNIDNTGYTPLYDYFPQLFKDLYNLESIDLKDKKEQALQLKYTLENGSTATTKSVFSRATDYSKHKELTYYLWGDNSKGATFEIQFGAEGNYFYQRIKSDSLGTGWKKIELKLEDINEDKKPDVMTYNGVQLPRVGSPSLTNISQIKVLLKNETGAKIENGEIWLNEIYLDDSWKITGYANRYNADFSVPDWATFGGKFKFINRDFQTLTTQISNRDYEEISGYFNMPQLWLLKPEFLRWLAVPLNTTISKTVTVTPSAIQTGDPNLVSILDEGKVTTISGNSSSSLTIQKFPRLGASYSRTITESNLIIQRDETNTLNGTFDYTN